Protein AF-A0A931LRV0-F1 (afdb_monomer_lite)

Secondary structure (DSSP, 8-state):
-HHHHHHHHHHHHHHHHHHHHHHHHHHHHHHHHHHHHHHHHHHHHHHTTT-PPP-TTSSEEE--TT---TTEEEEETTEE-TTSEEEETTEEEESS--PPPPPEEEEEESSTTS-EEEESS--TTSPEEETTEEPPB-EEE-SSPP-SS--EEE-S---SEEEETTEEPPBTTTEEEETTEEEESSPPPGGGGTS---GGGS-EEE-SSEEESSSSEEEESSPPPTT--EEE----EEEEEEPBS--SSS--EEE-SS----TT-TT--EEETTEEPPTTSEEEEETTTTEEEESSPPPTT--EEEES--TT--SS--SSHHHHHHT-TT-SS--HHHHHHHHHHHHTSS-TTSTT-HHHHHHHHHHHHHHHHHHHHHHHHHHHHHHHH-HHHHHHHHHHHHHHTTS-HHHHHHHHHHHHHHTT--GGG-SHHHHHHHHHHHHHHHHHHHHHHHH-S-HHHHHHHHHTT--HHHHIIIIIHHHHHHHHHHHHHHHHHHHHHHHHHHHHHTT-SSSHHHHHHHHHHTT-HHHHHHHHHHHHHHHHHHHHHHHHHHHHH-GGGGG-

pLDDT: mean 74.81, std 17.68, range [28.58, 98.38]

Structure (mmCIF, N/CA/C/O backbone):
data_AF-A0A931LRV0-F1
#
_entry.id   AF-A0A931LRV0-F1
#
loop_
_atom_site.group_PDB
_atom_site.id
_atom_site.type_symbol
_atom_site.label_atom_id
_atom_site.label_alt_id
_atom_site.label_comp_id
_atom_site.label_asym_id
_atom_site.label_entity_id
_atom_site.label_seq_id
_atom_site.pdbx_PDB_ins_code
_atom_site.Cartn_x
_atom_site.Cartn_y
_atom_site.Cartn_z
_atom_site.occupancy
_atom_site.B_iso_or_equiv
_atom_site.auth_seq_id
_atom_site.auth_comp_id
_atom_site.auth_asym_id
_atom_site.auth_atom_id
_atom_site.pdbx_PDB_model_num
ATOM 1 N N . MET A 1 1 ? -25.595 -9.361 -10.289 1.00 43.50 1 MET A N 1
ATOM 2 C CA . MET A 1 1 ? -25.657 -8.258 -9.294 1.00 43.50 1 MET A CA 1
ATOM 3 C C . MET A 1 1 ? -25.066 -8.592 -7.914 1.00 43.50 1 MET A C 1
ATOM 5 O O . MET A 1 1 ? -24.279 -7.794 -7.427 1.00 43.50 1 MET A O 1
ATOM 9 N N . LYS A 1 2 ? -25.332 -9.754 -7.280 1.00 39.34 2 LYS A N 1
ATOM 10 C CA . LYS A 1 2 ? -24.733 -10.115 -5.963 1.00 39.34 2 LYS A CA 1
ATOM 11 C C . LYS A 1 2 ? -23.188 -10.173 -5.934 1.00 39.34 2 LYS A C 1
ATOM 13 O O . LYS A 1 2 ? -22.606 -9.813 -4.919 1.00 39.34 2 LYS A O 1
ATOM 18 N N . ARG A 1 3 ? -22.531 -10.582 -7.032 1.00 39.69 3 ARG A N 1
ATOM 19 C CA . ARG A 1 3 ? -21.055 -10.683 -7.135 1.00 39.69 3 ARG A CA 1
ATOM 20 C C . ARG A 1 3 ? -20.354 -9.313 -7.162 1.00 39.69 3 ARG A C 1
ATOM 22 O O . ARG A 1 3 ? -19.322 -9.156 -6.529 1.00 39.69 3 ARG A O 1
ATOM 29 N N . ILE A 1 4 ? -20.980 -8.314 -7.795 1.00 43.44 4 ILE A N 1
ATOM 30 C CA . ILE A 1 4 ? -20.460 -6.938 -7.930 1.00 43.44 4 ILE A CA 1
ATOM 31 C C . ILE A 1 4 ? -20.460 -6.208 -6.576 1.00 43.44 4 ILE A C 1
ATOM 33 O O . ILE A 1 4 ? -19.555 -5.434 -6.285 1.00 43.44 4 ILE A O 1
ATOM 37 N N . ARG A 1 5 ? -21.425 -6.506 -5.693 1.00 51.19 5 ARG A N 1
ATOM 38 C CA . ARG A 1 5 ? -21.518 -5.862 -4.371 1.00 51.19 5 ARG A CA 1
ATOM 39 C C . ARG A 1 5 ? -20.374 -6.240 -3.420 1.00 51.19 5 ARG A C 1
ATOM 41 O O . ARG A 1 5 ? -20.073 -5.467 -2.520 1.00 51.19 5 ARG A O 1
ATOM 48 N N . ASN A 1 6 ? -19.745 -7.401 -3.611 1.00 50.84 6 ASN A N 1
ATOM 49 C CA . ASN A 1 6 ? -18.644 -7.856 -2.756 1.00 50.84 6 ASN A CA 1
ATOM 50 C C . ASN A 1 6 ? -17.264 -7.411 -3.276 1.00 50.84 6 ASN A C 1
ATOM 52 O O . ASN A 1 6 ? -16.340 -7.300 -2.480 1.00 50.84 6 ASN A O 1
ATOM 56 N N . THR A 1 7 ? -17.120 -7.132 -4.577 1.00 51.34 7 THR A N 1
ATOM 57 C CA . THR A 1 7 ? -15.863 -6.652 -5.188 1.00 51.34 7 THR A CA 1
ATOM 58 C C . THR A 1 7 ? -15.773 -5.127 -5.292 1.00 51.34 7 THR A C 1
ATOM 60 O O . THR A 1 7 ? -14.676 -4.594 -5.441 1.00 51.34 7 THR A O 1
ATOM 63 N N . ALA A 1 8 ? -16.900 -4.416 -5.164 1.00 61.91 8 ALA A N 1
ATOM 64 C CA . ALA A 1 8 ? -16.967 -2.953 -5.195 1.00 61.91 8 ALA A CA 1
ATOM 65 C C . ALA A 1 8 ? -15.971 -2.226 -4.262 1.00 61.91 8 ALA A C 1
ATOM 67 O O . ALA A 1 8 ? -15.379 -1.254 -4.719 1.00 61.91 8 ALA A O 1
ATOM 68 N N . PRO A 1 9 ? -15.707 -2.662 -3.012 1.00 66.69 9 PRO A N 1
ATOM 69 C CA . PRO A 1 9 ? -14.813 -1.921 -2.118 1.00 66.69 9 PRO A CA 1
ATOM 70 C C . PRO A 1 9 ? -13.362 -1.927 -2.607 1.00 66.69 9 PRO A C 1
ATOM 72 O O . PRO A 1 9 ? -12.701 -0.895 -2.599 1.00 66.69 9 PRO A O 1
ATOM 75 N N . LEU A 1 10 ? -12.883 -3.081 -3.082 1.00 64.56 10 LEU A N 1
ATOM 76 C CA . LEU A 1 10 ? -11.518 -3.231 -3.581 1.00 64.56 10 LEU A CA 1
ATOM 77 C C . LEU A 1 10 ? -11.324 -2.438 -4.880 1.00 64.56 10 LEU A C 1
ATOM 79 O O . LEU A 1 10 ? -10.319 -1.757 -5.036 1.00 64.56 10 LEU A O 1
ATOM 83 N N . LEU A 1 11 ? -12.325 -2.451 -5.768 1.00 65.62 11 LEU A N 1
ATOM 84 C CA . LEU A 1 11 ? -12.318 -1.638 -6.986 1.00 65.62 11 LEU A CA 1
ATOM 85 C C . LEU A 1 11 ? -12.349 -0.135 -6.692 1.00 65.62 11 LEU A C 1
ATOM 87 O O . LEU A 1 11 ? -11.690 0.615 -7.398 1.00 65.62 11 LEU A O 1
ATOM 91 N N . VAL A 1 12 ? -13.061 0.311 -5.654 1.00 72.25 12 VAL A N 1
ATOM 92 C CA . VAL A 1 12 ? -13.087 1.727 -5.245 1.00 72.25 12 VAL A CA 1
ATOM 93 C C . VAL A 1 12 ? -11.746 2.163 -4.659 1.00 72.25 12 VAL A C 1
ATOM 95 O O . VAL A 1 12 ? -11.278 3.248 -4.985 1.00 72.25 12 VAL A O 1
ATOM 98 N N . VAL A 1 13 ? -11.096 1.325 -3.845 1.00 67.56 13 VAL A N 1
ATOM 99 C CA . VAL A 1 13 ? -9.750 1.613 -3.316 1.00 67.56 13 VAL A CA 1
ATOM 100 C C . VAL A 1 13 ? -8.726 1.674 -4.451 1.00 67.56 13 VAL A C 1
ATOM 102 O O . VAL A 1 13 ? -7.954 2.626 -4.531 1.00 67.56 13 VAL A O 1
ATOM 105 N N . LEU A 1 14 ? -8.763 0.699 -5.363 1.00 66.75 14 LEU A N 1
ATOM 106 C CA . LEU A 1 14 ? -7.917 0.675 -6.556 1.00 66.75 14 LEU A CA 1
ATOM 107 C C . LEU A 1 14 ? -8.153 1.905 -7.437 1.00 66.75 14 LEU A C 1
ATOM 109 O O . LEU A 1 14 ? -7.204 2.595 -7.793 1.00 66.75 14 LEU A O 1
ATOM 113 N N . ALA A 1 15 ? -9.413 2.216 -7.746 1.00 67.12 15 ALA A N 1
ATOM 114 C CA . ALA A 1 15 ? -9.771 3.385 -8.537 1.00 67.12 15 ALA A CA 1
ATOM 115 C C . ALA A 1 15 ? -9.329 4.681 -7.849 1.00 67.12 15 ALA A C 1
ATOM 117 O O . ALA A 1 15 ? -8.765 5.538 -8.510 1.00 67.12 15 ALA A O 1
ATOM 118 N N . GLY A 1 16 ? -9.505 4.815 -6.532 1.00 67.81 16 GLY A N 1
ATOM 119 C CA . GLY A 1 16 ? -9.059 5.991 -5.783 1.00 67.81 16 GLY A CA 1
ATOM 120 C C . GLY A 1 16 ? -7.545 6.197 -5.851 1.00 67.81 16 GLY A C 1
ATOM 121 O O . GLY A 1 16 ? -7.090 7.312 -6.100 1.00 67.81 16 GLY A O 1
ATOM 122 N N . LEU A 1 17 ? -6.769 5.119 -5.699 1.00 67.50 17 LEU A N 1
ATOM 123 C CA . LEU A 1 17 ? -5.311 5.169 -5.801 1.00 67.50 17 LEU A CA 1
ATOM 124 C C . LEU A 1 17 ? -4.858 5.554 -7.215 1.00 67.50 17 LEU A C 1
ATOM 126 O O . LEU A 1 17 ? -4.021 6.440 -7.357 1.00 67.50 17 LEU A O 1
ATOM 130 N N . PHE A 1 18 ? -5.439 4.955 -8.258 1.00 70.19 18 PHE A N 1
ATOM 131 C CA . PHE A 1 18 ? -5.055 5.220 -9.650 1.00 70.19 18 PHE A CA 1
ATOM 132 C C . PHE A 1 18 ? -5.549 6.563 -10.195 1.00 70.19 18 PHE A C 1
ATOM 134 O O . PHE A 1 18 ? -4.795 7.244 -10.887 1.00 70.19 18 PHE A O 1
ATOM 141 N N . VAL A 1 19 ? -6.775 6.975 -9.866 1.00 73.12 19 VAL A N 1
ATOM 142 C CA . VAL A 1 19 ? -7.373 8.231 -10.353 1.00 73.12 19 VAL A CA 1
ATOM 143 C C . VAL A 1 19 ? -6.644 9.451 -9.792 1.00 73.12 19 VAL A C 1
ATOM 145 O O . VAL A 1 19 ? -6.503 10.442 -10.501 1.00 73.12 19 VAL A O 1
ATOM 148 N N . LEU A 1 20 ? -6.149 9.384 -8.553 1.00 68.94 20 LEU A N 1
ATOM 149 C CA . LEU A 1 20 ? -5.367 10.469 -7.951 1.00 68.94 20 LEU A CA 1
ATOM 150 C C . LEU A 1 20 ? -3.865 10.339 -8.235 1.00 68.94 20 LEU A C 1
ATOM 152 O O . LEU A 1 20 ? -3.187 11.346 -8.432 1.00 68.94 20 LEU A O 1
ATOM 156 N N . GLY A 1 21 ? -3.345 9.109 -8.278 1.00 70.62 21 GLY A N 1
ATOM 157 C CA . GLY A 1 21 ? -1.915 8.844 -8.418 1.00 70.62 21 GLY A CA 1
ATOM 158 C C . GLY A 1 21 ? -1.362 9.169 -9.803 1.00 70.62 21 GLY A C 1
ATOM 159 O O . GLY A 1 21 ? -0.329 9.827 -9.897 1.00 70.62 21 GLY A O 1
ATOM 160 N N . TYR A 1 22 ? -2.049 8.773 -10.880 1.00 76.88 22 TYR A N 1
ATOM 161 C CA . TYR A 1 22 ? -1.535 8.954 -12.244 1.00 76.88 22 TYR A CA 1
ATOM 162 C C . TYR A 1 22 ? -1.398 10.413 -12.687 1.00 76.88 22 TYR A C 1
ATOM 164 O O . TYR A 1 22 ? -0.350 10.746 -13.241 1.00 76.88 22 TYR A O 1
ATOM 172 N N . PRO A 1 23 ? -2.377 11.307 -12.442 1.00 77.25 23 PRO A N 1
ATOM 173 C CA . PRO A 1 23 ? -2.224 12.719 -12.782 1.00 77.25 23 PRO A CA 1
ATOM 174 C C . PRO A 1 23 ? -1.036 13.358 -12.062 1.00 77.25 23 PRO A C 1
ATOM 176 O O . PRO A 1 23 ? -0.283 14.120 -12.661 1.00 77.25 23 PRO A O 1
ATOM 179 N N . MET A 1 24 ? -0.829 13.012 -10.789 1.00 71.56 24 MET A N 1
ATOM 180 C CA . MET A 1 24 ? 0.274 13.553 -10.000 1.00 71.56 24 MET A CA 1
ATOM 181 C C . MET A 1 24 ? 1.625 12.967 -10.423 1.00 71.56 24 MET A C 1
ATOM 183 O O . MET A 1 24 ? 2.591 13.709 -10.575 1.00 71.56 24 MET A O 1
ATOM 187 N N . ALA A 1 25 ? 1.678 11.660 -10.692 1.00 71.19 25 ALA A N 1
ATOM 188 C CA . ALA A 1 25 ? 2.843 10.994 -11.262 1.00 71.19 25 ALA A CA 1
ATOM 189 C C . ALA A 1 25 ? 3.229 11.615 -12.611 1.00 71.19 25 ALA A C 1
ATOM 191 O O . ALA A 1 25 ? 4.403 11.891 -12.836 1.00 71.19 25 ALA A O 1
ATOM 192 N N . PHE A 1 26 ? 2.245 11.900 -13.470 1.00 73.12 26 PHE A N 1
ATOM 193 C CA . PHE A 1 26 ? 2.461 12.577 -14.744 1.00 73.12 26 PHE A CA 1
ATOM 194 C C . PHE A 1 26 ? 3.013 13.986 -14.544 1.00 73.12 26 PHE A C 1
ATOM 196 O O . PHE A 1 26 ? 4.041 14.312 -15.121 1.00 73.12 26 PHE A O 1
ATOM 203 N N . LEU A 1 27 ? 2.404 14.804 -13.682 1.00 77.19 27 LEU A N 1
ATOM 204 C CA . LEU A 1 27 ? 2.883 16.163 -13.408 1.00 77.19 27 LEU A CA 1
ATOM 205 C C . LEU A 1 27 ? 4.331 16.192 -12.895 1.00 77.19 27 LEU A C 1
ATOM 207 O O . LEU A 1 27 ? 5.107 17.052 -13.309 1.00 77.19 27 LEU A O 1
ATOM 211 N N . LEU A 1 28 ? 4.703 15.251 -12.023 1.00 74.50 28 LEU A N 1
ATOM 212 C CA . LEU A 1 28 ? 6.048 15.172 -11.448 1.00 74.50 28 LEU A CA 1
ATOM 213 C C . LEU A 1 28 ? 7.075 14.543 -12.403 1.00 74.50 28 LEU A C 1
ATOM 215 O O . LEU A 1 28 ? 8.226 14.968 -12.419 1.00 74.50 28 LEU A O 1
ATOM 219 N N . GLY A 1 29 ? 6.672 13.555 -13.207 1.00 66.81 29 GLY A N 1
ATOM 220 C CA . GLY A 1 29 ? 7.541 12.863 -14.166 1.00 66.81 29 GLY A CA 1
ATOM 221 C C . GLY A 1 29 ? 7.651 13.549 -15.531 1.00 66.81 29 GLY A C 1
ATOM 222 O O . GLY A 1 29 ? 8.586 13.272 -16.282 1.00 66.81 29 GLY A O 1
ATOM 223 N N . TYR A 1 30 ? 6.737 14.466 -15.863 1.00 73.81 30 TYR A N 1
ATOM 224 C CA . TYR A 1 30 ? 6.702 15.163 -17.151 1.00 73.81 30 TYR A CA 1
ATOM 225 C C . TYR A 1 30 ? 7.994 15.928 -17.479 1.00 73.81 30 TYR A C 1
ATOM 227 O O . TYR A 1 30 ? 8.472 15.784 -18.605 1.00 73.81 30 TYR A O 1
ATOM 235 N N . PRO A 1 31 ? 8.619 16.691 -16.556 1.00 70.56 31 PRO A N 1
ATOM 236 C CA . PRO A 1 31 ? 9.877 17.381 -16.851 1.00 70.56 31 PRO A CA 1
ATOM 237 C C . PRO A 1 31 ? 10.999 16.412 -17.239 1.00 70.56 31 PRO A C 1
ATOM 239 O O . PRO A 1 31 ? 11.741 16.666 -18.185 1.00 70.56 31 PRO A O 1
ATOM 242 N N . GLN A 1 32 ? 11.087 15.271 -16.552 1.00 64.00 32 GLN A N 1
ATOM 243 C CA . GLN A 1 32 ? 12.085 14.241 -16.834 1.00 64.00 32 GLN A CA 1
ATOM 244 C C . GLN A 1 32 ? 11.814 13.552 -18.178 1.00 64.00 32 GLN A C 1
ATOM 246 O O . GLN A 1 32 ? 12.724 13.411 -18.993 1.00 64.00 32 GLN A O 1
ATOM 251 N N . ALA A 1 33 ? 10.555 13.199 -18.455 1.00 61.84 33 ALA A N 1
ATOM 252 C CA . ALA A 1 33 ? 10.148 12.625 -19.736 1.00 61.84 33 ALA A CA 1
ATOM 253 C C . ALA A 1 33 ? 10.399 13.588 -20.912 1.00 61.84 33 ALA A C 1
ATOM 255 O O . ALA A 1 33 ? 10.834 13.161 -21.981 1.00 61.84 33 ALA A O 1
ATOM 256 N N . LYS A 1 34 ? 10.167 14.892 -20.710 1.00 65.81 34 LYS A N 1
ATOM 257 C CA . LYS A 1 34 ? 10.421 15.941 -21.703 1.00 65.81 34 LYS A CA 1
ATOM 258 C C . LYS A 1 34 ? 11.915 16.095 -22.001 1.00 65.81 34 LYS A C 1
ATOM 260 O O . LYS A 1 34 ? 12.281 16.126 -23.171 1.00 65.81 34 LYS A O 1
ATOM 265 N N . ASN A 1 35 ? 12.767 16.138 -20.977 1.00 61.12 35 ASN A N 1
ATOM 266 C CA . ASN A 1 35 ? 14.216 16.257 -21.164 1.00 61.12 35 ASN A CA 1
ATOM 267 C C . ASN A 1 35 ? 14.784 15.050 -21.926 1.00 61.12 35 ASN A C 1
ATOM 269 O O . ASN A 1 35 ? 15.481 15.232 -22.921 1.00 61.12 35 ASN A O 1
ATOM 273 N N . ASN A 1 36 ? 14.392 13.828 -21.545 1.00 57.22 36 ASN A N 1
ATOM 274 C CA . ASN A 1 36 ? 14.799 12.607 -22.250 1.00 57.22 36 ASN A CA 1
ATOM 275 C C . ASN A 1 36 ? 14.360 12.619 -23.729 1.00 57.22 36 ASN A C 1
ATOM 277 O O . ASN A 1 36 ? 15.101 12.189 -24.613 1.00 57.22 36 ASN A O 1
ATOM 281 N N . PHE A 1 37 ? 13.162 13.141 -24.010 1.00 53.50 37 PHE A N 1
ATOM 282 C CA . PHE A 1 37 ? 12.640 13.287 -25.370 1.00 53.50 37 PHE A CA 1
ATOM 283 C C . PHE A 1 37 ? 13.416 14.326 -26.201 1.00 53.50 37 PHE A C 1
ATOM 285 O O . PHE A 1 37 ? 13.714 14.091 -27.375 1.00 53.50 37 PHE A O 1
ATOM 292 N N . GLU A 1 38 ? 13.758 15.474 -25.613 1.00 52.53 38 GLU A N 1
ATOM 293 C CA . GLU A 1 38 ? 14.540 16.526 -26.276 1.00 52.53 38 GLU A CA 1
ATOM 294 C C . GLU A 1 38 ? 15.990 16.085 -26.539 1.00 52.53 38 GLU A C 1
ATOM 296 O O . GLU A 1 38 ? 16.524 16.340 -27.623 1.00 52.53 38 GLU A O 1
ATOM 301 N N . ASP A 1 39 ? 16.607 15.359 -25.604 1.00 52.00 39 ASP A N 1
ATOM 302 C CA . ASP A 1 39 ? 17.947 14.780 -25.758 1.00 5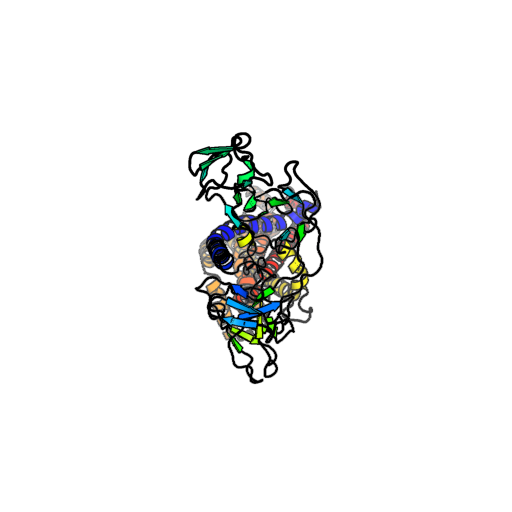2.00 39 ASP A CA 1
ATOM 303 C C . ASP A 1 39 ? 18.006 13.759 -26.895 1.00 52.00 39 ASP A C 1
ATOM 305 O O . ASP A 1 39 ? 18.908 13.827 -27.738 1.00 52.00 39 ASP A O 1
ATOM 309 N N . ARG A 1 40 ? 16.990 12.892 -27.002 1.00 48.78 40 ARG A N 1
ATOM 310 C CA . ARG A 1 40 ? 16.838 11.962 -28.129 1.00 48.78 40 ARG A CA 1
ATOM 311 C C . ARG A 1 40 ? 16.825 12.700 -29.468 1.00 48.78 40 ARG A C 1
ATOM 313 O O . ARG A 1 40 ? 17.569 12.342 -30.378 1.00 48.78 40 ARG A O 1
ATOM 320 N N . ASN A 1 41 ? 16.005 13.745 -29.602 1.00 41.75 41 ASN A N 1
ATOM 321 C CA . ASN A 1 41 ? 15.887 14.488 -30.861 1.00 41.75 41 ASN A CA 1
ATOM 322 C C . ASN A 1 41 ? 17.196 15.205 -31.234 1.00 41.75 41 ASN A C 1
ATOM 324 O O . ASN A 1 41 ? 17.568 15.233 -32.407 1.00 41.75 41 ASN A O 1
ATOM 328 N N . ARG A 1 42 ? 17.936 15.736 -30.251 1.00 46.03 42 ARG A N 1
ATOM 329 C CA . ARG A 1 42 ? 19.258 16.349 -30.479 1.00 46.03 42 ARG A CA 1
ATOM 330 C C . ARG A 1 42 ? 20.334 15.336 -30.874 1.00 46.03 42 ARG A C 1
ATOM 332 O O . ARG A 1 42 ? 21.274 15.699 -31.580 1.00 46.03 42 ARG A O 1
ATOM 339 N N . TRP A 1 43 ? 20.241 14.095 -30.406 1.00 42.34 43 TRP A N 1
ATOM 340 C CA . TRP A 1 43 ? 21.144 13.012 -30.804 1.00 42.34 43 TRP A CA 1
ATOM 341 C C . TRP A 1 43 ? 20.864 12.539 -32.239 1.00 42.34 43 TRP A C 1
ATOM 343 O O . TRP A 1 43 ? 21.785 12.527 -33.055 1.00 42.34 43 TRP A O 1
ATOM 353 N N . ILE A 1 44 ? 19.592 12.292 -32.583 1.00 36.78 44 ILE A N 1
ATOM 354 C CA . ILE A 1 44 ? 19.148 11.892 -33.936 1.00 36.78 44 ILE A CA 1
ATOM 355 C C . ILE A 1 44 ? 19.686 12.858 -35.006 1.00 36.78 44 ILE A C 1
ATOM 357 O O . ILE A 1 44 ? 20.270 12.435 -36.001 1.00 36.78 44 ILE A O 1
ATOM 361 N N . GLN A 1 45 ? 19.569 14.166 -34.765 1.00 35.38 45 GLN A N 1
ATOM 362 C CA . GLN A 1 45 ? 20.019 15.207 -35.698 1.00 35.38 45 GLN A CA 1
ATOM 363 C C . GLN A 1 45 ? 21.547 15.265 -35.890 1.00 35.38 45 GLN A C 1
ATOM 365 O O . GLN A 1 45 ? 22.018 15.716 -36.934 1.00 35.38 45 GLN A O 1
ATOM 370 N N . ARG A 1 46 ? 22.335 14.821 -34.901 1.00 39.06 46 ARG A N 1
ATOM 371 C CA . ARG A 1 46 ? 23.807 14.790 -34.983 1.00 39.06 46 ARG A CA 1
ATOM 372 C C . ARG A 1 46 ? 24.323 13.533 -35.682 1.00 39.06 46 ARG A C 1
ATOM 374 O O . ARG A 1 46 ? 25.280 13.627 -36.442 1.00 39.06 46 ARG A O 1
ATOM 381 N N . VAL A 1 47 ? 23.685 12.386 -35.452 1.00 35.72 47 VAL A N 1
ATOM 382 C CA . VAL A 1 47 ? 24.127 11.086 -35.986 1.00 35.72 47 VAL A CA 1
ATOM 383 C C . VAL A 1 47 ? 23.757 10.911 -37.461 1.00 35.72 47 VAL A C 1
ATOM 385 O O . VAL A 1 47 ? 24.604 10.494 -38.245 1.00 35.72 47 VAL A O 1
ATOM 388 N N . ILE A 1 48 ? 22.549 11.315 -37.877 1.00 34.94 48 ILE A N 1
ATOM 389 C CA . ILE A 1 48 ? 22.100 11.206 -39.282 1.00 34.94 48 ILE A CA 1
ATOM 390 C C . ILE A 1 48 ? 22.983 12.030 -40.237 1.00 34.94 48 ILE A C 1
ATOM 392 O O . ILE A 1 48 ? 23.179 11.647 -41.386 1.00 34.94 48 ILE A O 1
ATOM 396 N N . LYS A 1 49 ? 23.581 13.133 -39.768 1.00 31.12 49 LYS A N 1
ATOM 397 C CA . LYS A 1 49 ? 24.510 13.944 -40.572 1.00 31.12 49 LYS A CA 1
ATOM 398 C C . LYS A 1 49 ? 25.909 13.336 -40.737 1.00 31.12 49 LYS A C 1
ATOM 400 O O . LYS A 1 49 ? 26.644 13.800 -41.600 1.00 31.12 49 LYS A O 1
ATOM 405 N N . ALA A 1 50 ? 26.301 12.351 -39.927 1.00 34.50 50 ALA A N 1
ATOM 406 C CA . ALA A 1 50 ? 27.698 11.918 -39.828 1.00 34.50 50 ALA A CA 1
ATOM 407 C C . ALA A 1 50 ? 28.062 10.695 -40.689 1.00 34.50 50 ALA A C 1
ATOM 409 O O . ALA A 1 50 ? 29.249 10.437 -40.884 1.00 34.50 50 ALA A O 1
ATOM 410 N N . ALA A 1 51 ? 27.089 9.944 -41.214 1.00 36.69 51 ALA A N 1
ATOM 411 C CA . ALA A 1 51 ? 27.371 8.695 -41.916 1.00 36.69 51 ALA A CA 1
ATOM 412 C C . ALA A 1 51 ? 26.734 8.661 -43.321 1.00 36.69 51 ALA A C 1
ATOM 414 O O . ALA A 1 51 ? 25.533 8.416 -43.447 1.00 36.69 51 ALA A O 1
ATOM 415 N N . PRO A 1 52 ? 27.506 8.938 -44.391 1.00 37.59 52 PRO A N 1
ATOM 416 C CA . PRO A 1 52 ? 26.986 8.903 -45.752 1.00 37.59 52 PRO A CA 1
ATOM 417 C C . PRO A 1 52 ? 26.680 7.457 -46.188 1.00 37.59 52 PRO A C 1
ATOM 419 O O . PRO A 1 52 ? 27.432 6.548 -45.831 1.00 37.59 52 PRO A O 1
ATOM 422 N N . PRO A 1 53 ? 25.622 7.216 -46.986 1.00 40.16 53 PRO A N 1
ATOM 423 C CA . PRO A 1 53 ? 25.367 5.905 -47.581 1.00 40.16 53 PRO A CA 1
ATOM 424 C C . PRO A 1 53 ? 26.551 5.502 -48.475 1.00 40.16 53 PRO A C 1
ATOM 426 O O . PRO A 1 53 ? 26.971 6.258 -49.354 1.00 40.16 53 PRO A O 1
ATOM 429 N N . LEU A 1 54 ? 27.143 4.331 -48.219 1.00 43.84 54 LEU A N 1
ATOM 430 C CA . LEU A 1 54 ? 28.372 3.899 -48.887 1.00 43.84 54 LEU A CA 1
ATOM 431 C C . LEU A 1 54 ? 28.113 3.523 -50.354 1.00 43.84 54 LEU A C 1
ATOM 433 O O . LEU A 1 54 ? 27.356 2.602 -50.648 1.00 43.84 54 LEU A O 1
ATOM 437 N N . ASN A 1 55 ? 28.818 4.192 -51.270 1.00 40.44 55 ASN A N 1
ATOM 438 C CA . ASN A 1 55 ? 28.868 3.832 -52.685 1.00 40.44 55 ASN A CA 1
ATOM 439 C C . ASN A 1 55 ? 29.812 2.638 -52.916 1.00 40.44 55 ASN A C 1
ATOM 441 O O . ASN A 1 55 ? 31.036 2.790 -52.883 1.00 40.44 55 ASN A O 1
ATOM 445 N N . LEU A 1 56 ? 29.223 1.457 -53.134 1.00 49.47 56 LEU A N 1
ATOM 446 C CA . LEU A 1 56 ? 29.909 0.167 -53.287 1.00 49.47 56 LEU A CA 1
ATOM 447 C C . LEU A 1 56 ? 30.637 -0.013 -54.638 1.00 49.47 56 LEU A C 1
ATOM 449 O O . LEU A 1 56 ? 31.367 -0.990 -54.796 1.00 49.47 56 LEU A O 1
ATOM 453 N N . ASP A 1 57 ? 30.539 0.948 -55.564 1.00 41.81 57 ASP A N 1
ATOM 454 C CA . ASP A 1 57 ? 31.233 0.891 -56.864 1.00 41.81 57 ASP A CA 1
ATOM 455 C C . ASP A 1 57 ? 32.691 1.374 -56.788 1.00 41.81 57 ASP A C 1
ATOM 457 O O . ASP A 1 57 ? 33.457 1.256 -57.747 1.00 41.81 57 ASP A O 1
ATOM 461 N N . SER A 1 58 ? 33.100 1.938 -55.647 1.00 49.78 58 SER A N 1
ATOM 462 C CA . SER A 1 58 ? 34.429 2.516 -55.472 1.00 49.78 58 SER A CA 1
ATOM 463 C C . SER A 1 58 ? 35.223 1.806 -54.384 1.00 49.78 58 SER A C 1
ATOM 465 O O . SER A 1 58 ? 34.728 1.497 -53.303 1.00 49.78 58 SER A O 1
ATOM 467 N N . THR A 1 59 ? 36.521 1.629 -54.618 1.00 55.50 59 THR A N 1
ATOM 468 C CA . THR A 1 59 ? 37.471 1.212 -53.582 1.00 55.50 59 THR A CA 1
ATOM 469 C C . THR A 1 59 ? 37.784 2.358 -52.607 1.00 55.50 59 THR A C 1
ATOM 471 O O . THR A 1 59 ? 38.831 2.341 -51.968 1.00 55.50 59 THR A O 1
ATOM 474 N N . THR A 1 60 ? 36.980 3.428 -52.539 1.00 54.59 60 THR A N 1
ATOM 475 C CA . THR A 1 60 ? 37.275 4.614 -51.718 1.00 54.59 60 THR A CA 1
ATOM 476 C C . THR A 1 60 ? 36.008 5.252 -51.157 1.00 54.59 60 THR A C 1
ATOM 478 O O . THR A 1 60 ? 35.298 5.981 -51.840 1.00 54.59 60 THR A O 1
ATOM 481 N N . LEU A 1 61 ? 35.787 5.050 -49.866 1.00 55.44 61 LEU A N 1
ATOM 482 C CA . LEU A 1 61 ? 34.721 5.654 -49.079 1.00 55.44 61 LEU A CA 1
ATOM 483 C C . LEU A 1 61 ? 35.151 7.062 -48.657 1.00 55.44 61 LEU A C 1
ATOM 485 O O . LEU A 1 61 ? 36.279 7.239 -48.204 1.00 55.44 61 LEU A O 1
ATOM 489 N N . ARG A 1 62 ? 34.296 8.075 -48.814 1.00 51.44 62 ARG A N 1
ATOM 490 C CA . ARG A 1 62 ? 34.588 9.461 -48.406 1.00 51.44 62 ARG A CA 1
ATOM 491 C C . ARG A 1 62 ? 33.699 9.856 -47.231 1.00 51.44 62 ARG A C 1
ATOM 493 O O . ARG A 1 62 ? 32.504 9.589 -47.263 1.00 51.44 62 ARG A O 1
ATOM 500 N N . PHE A 1 63 ? 34.287 10.512 -46.243 1.00 47.62 63 PHE A N 1
ATOM 501 C CA . PHE A 1 63 ? 33.633 11.038 -45.049 1.00 47.62 63 PHE A CA 1
ATOM 502 C C . PHE A 1 63 ? 33.786 12.560 -45.026 1.00 47.62 63 PHE A C 1
ATOM 504 O O . PHE A 1 63 ? 34.716 13.101 -45.633 1.00 47.62 63 PHE A O 1
ATOM 511 N N . ASP A 1 64 ? 32.874 13.257 -44.349 1.00 46.00 64 ASP A N 1
ATOM 512 C CA . ASP A 1 64 ? 33.006 14.702 -44.167 1.00 46.00 64 ASP A CA 1
ATOM 513 C C . ASP A 1 64 ? 34.294 15.013 -43.379 1.00 46.00 64 ASP A C 1
ATOM 515 O O . ASP A 1 64 ? 34.700 14.249 -42.499 1.00 46.00 64 ASP A O 1
ATOM 519 N N . ALA A 1 65 ? 34.971 16.111 -43.720 1.00 39.78 65 ALA A N 1
ATOM 520 C CA . ALA A 1 65 ? 36.390 16.352 -43.418 1.00 39.78 65 ALA A CA 1
ATOM 521 C C . ALA A 1 65 ? 36.735 16.476 -41.914 1.00 39.78 65 ALA A C 1
ATOM 523 O O . ALA A 1 65 ? 37.904 16.631 -41.564 1.00 39.78 65 ALA A O 1
ATOM 524 N N . ALA A 1 66 ? 35.734 16.411 -41.033 1.00 40.03 66 ALA A N 1
ATOM 525 C CA . ALA A 1 66 ? 35.844 16.590 -39.587 1.00 40.03 66 ALA A CA 1
ATOM 526 C C . ALA A 1 66 ? 35.786 15.284 -38.762 1.00 40.03 66 ALA A C 1
ATOM 528 O O . ALA A 1 66 ? 35.932 15.345 -37.542 1.00 40.03 66 ALA A O 1
ATOM 529 N N . ALA A 1 67 ? 35.553 14.117 -39.376 1.00 45.06 67 ALA A N 1
ATOM 530 C CA . ALA A 1 67 ? 35.418 12.857 -38.637 1.00 45.06 67 ALA A CA 1
ATOM 531 C C . ALA A 1 67 ? 36.786 12.230 -38.291 1.00 45.06 67 ALA A C 1
ATOM 533 O O . ALA A 1 67 ? 37.563 11.884 -39.183 1.00 45.06 67 ALA A O 1
ATOM 534 N N . ASP A 1 68 ? 37.068 12.034 -36.997 1.00 51.50 68 ASP A N 1
ATOM 535 C CA . ASP A 1 68 ? 38.199 11.219 -36.538 1.00 51.50 68 ASP A CA 1
ATOM 536 C C . ASP A 1 68 ? 37.872 9.726 -36.716 1.00 51.50 68 ASP A C 1
ATOM 538 O O . ASP A 1 68 ? 37.106 9.128 -35.959 1.00 51.50 68 ASP A O 1
ATOM 542 N N . LEU A 1 69 ? 38.455 9.123 -37.753 1.00 54.19 69 LEU A N 1
ATOM 543 C CA . LEU A 1 69 ? 38.262 7.716 -38.112 1.00 54.19 69 LEU A CA 1
ATOM 544 C C . LEU A 1 69 ? 39.288 6.784 -37.440 1.00 54.19 69 LEU A C 1
ATOM 546 O O . LEU A 1 69 ? 39.282 5.582 -37.688 1.00 54.19 69 LEU A O 1
ATOM 550 N N . SER A 1 70 ? 40.189 7.297 -36.597 1.00 58.59 70 SER A N 1
ATOM 551 C CA . SER A 1 70 ? 41.296 6.502 -36.042 1.00 58.59 70 SER A CA 1
ATOM 552 C C . SER A 1 70 ? 40.855 5.419 -35.045 1.00 58.59 70 SER A C 1
ATOM 554 O O . SER A 1 70 ? 41.556 4.422 -34.871 1.00 58.59 70 SER A O 1
ATOM 556 N N . ASN A 1 71 ? 39.679 5.582 -34.427 1.00 57.34 71 ASN A N 1
ATOM 557 C CA . ASN A 1 71 ? 39.167 4.715 -33.358 1.00 57.34 71 ASN A CA 1
ATOM 558 C C . ASN A 1 71 ? 37.951 3.862 -33.758 1.00 57.34 71 ASN A C 1
ATOM 560 O O . ASN A 1 71 ? 37.254 3.332 -32.890 1.00 57.34 71 ASN A O 1
ATOM 564 N N . GLY A 1 72 ? 37.678 3.713 -35.054 1.00 61.94 72 GLY A N 1
ATOM 565 C CA . GLY A 1 72 ? 36.613 2.836 -35.540 1.00 61.94 72 GLY A CA 1
ATOM 566 C C . GLY A 1 72 ? 37.106 1.762 -36.503 1.00 61.94 72 GLY A C 1
ATOM 567 O O . GLY A 1 72 ? 38.285 1.700 -36.858 1.00 61.94 72 GLY A O 1
ATOM 568 N N . LEU A 1 73 ? 36.19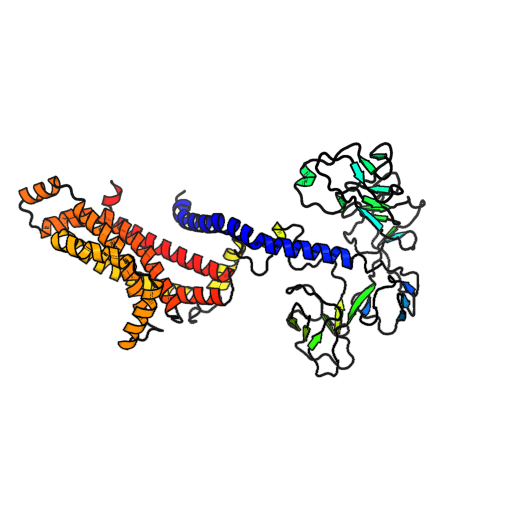9 0.869 -36.888 1.00 62.94 73 LEU A N 1
ATOM 569 C CA . LEU A 1 73 ? 36.480 -0.227 -37.807 1.00 62.94 73 LEU A CA 1
ATOM 570 C C . LEU A 1 73 ? 35.333 -0.460 -38.791 1.00 62.94 73 LEU A C 1
ATOM 572 O O . LEU A 1 73 ? 34.173 -0.225 -38.468 1.00 62.94 73 LEU A O 1
ATOM 576 N N . LEU A 1 74 ? 35.654 -0.925 -39.998 1.00 62.53 74 LEU A N 1
ATOM 577 C CA . LEU A 1 74 ? 34.650 -1.253 -41.009 1.00 62.53 74 LEU A CA 1
ATOM 578 C C . LEU A 1 74 ? 34.089 -2.655 -40.737 1.00 62.53 74 LEU A C 1
ATOM 580 O O . LEU A 1 74 ? 34.850 -3.621 -40.632 1.00 62.53 74 LEU A O 1
ATOM 584 N N . VAL A 1 75 ? 32.768 -2.772 -40.652 1.00 58.50 75 VAL A N 1
ATOM 585 C CA . VAL A 1 75 ? 32.045 -4.027 -40.428 1.00 58.50 75 VAL A CA 1
ATOM 586 C C . VAL A 1 75 ? 31.146 -4.302 -41.620 1.00 58.50 75 VAL A C 1
ATOM 588 O O . VAL A 1 75 ? 30.473 -3.408 -42.124 1.00 58.50 75 VAL A O 1
ATOM 591 N N . ARG A 1 76 ? 31.127 -5.554 -42.067 1.00 58.28 76 ARG A N 1
ATOM 592 C CA . ARG A 1 76 ? 30.170 -6.055 -43.052 1.00 58.28 76 ARG A CA 1
ATOM 593 C C . ARG A 1 76 ? 29.430 -7.231 -42.437 1.00 58.28 76 ARG A C 1
ATOM 595 O O . ARG A 1 76 ? 30.078 -8.185 -42.011 1.00 58.28 76 ARG A O 1
ATOM 602 N N . ASP A 1 77 ? 28.105 -7.149 -42.366 1.00 54.44 77 ASP A N 1
ATOM 603 C CA . ASP A 1 77 ? 27.239 -8.241 -41.894 1.00 54.44 77 ASP A CA 1
ATOM 604 C C . ASP A 1 77 ? 27.682 -8.822 -40.526 1.00 54.44 77 ASP A C 1
ATOM 606 O O . ASP A 1 77 ? 27.706 -10.032 -40.307 1.00 54.44 77 ASP A O 1
ATOM 610 N N . GLY A 1 78 ? 28.113 -7.951 -39.602 1.00 52.28 78 GLY A N 1
ATOM 611 C CA . GLY A 1 78 ? 28.596 -8.337 -38.266 1.00 52.28 78 GLY A CA 1
ATOM 612 C C . GLY A 1 78 ? 30.044 -8.845 -38.206 1.00 52.28 78 GLY A C 1
ATOM 613 O O . GLY A 1 78 ? 30.508 -9.247 -37.140 1.00 52.28 78 GLY A O 1
ATOM 614 N N . THR A 1 79 ? 30.782 -8.805 -39.319 1.00 58.19 79 THR A N 1
ATOM 615 C CA . THR A 1 79 ? 32.196 -9.203 -39.385 1.00 58.19 79 THR A CA 1
ATOM 616 C C . THR A 1 79 ? 33.128 -8.008 -39.636 1.00 58.19 79 THR A C 1
ATOM 618 O O . THR A 1 79 ? 32.968 -7.297 -40.633 1.00 58.19 79 THR A O 1
ATOM 621 N N . PRO A 1 80 ? 34.122 -7.763 -38.759 1.00 65.25 80 PRO A N 1
ATOM 622 C CA . PRO A 1 80 ? 35.201 -6.813 -39.004 1.00 65.25 80 PRO A CA 1
ATOM 623 C C . PRO A 1 80 ? 35.980 -7.139 -40.280 1.00 65.25 80 PRO A C 1
ATOM 625 O O . PRO A 1 80 ? 36.489 -8.248 -40.453 1.00 65.25 80 PRO A O 1
ATOM 628 N N . LEU A 1 81 ? 36.143 -6.152 -41.156 1.00 64.69 81 LEU A N 1
ATOM 629 C CA . LEU A 1 81 ? 36.941 -6.269 -42.375 1.00 64.69 81 LEU A CA 1
ATOM 630 C C . LEU A 1 81 ? 38.427 -6.019 -42.068 1.00 64.69 81 LEU A C 1
ATOM 632 O O . LEU A 1 81 ? 39.012 -5.049 -42.540 1.00 64.69 81 LEU A O 1
ATOM 636 N N . ALA A 1 82 ? 39.037 -6.882 -41.252 1.00 57.97 82 ALA A N 1
ATOM 637 C CA . ALA A 1 82 ? 40.443 -6.754 -40.864 1.00 57.97 82 ALA A CA 1
ATOM 638 C C . ALA A 1 82 ? 41.369 -6.731 -42.101 1.00 57.97 82 ALA A C 1
ATOM 640 O O . ALA A 1 82 ? 41.296 -7.613 -42.958 1.00 57.97 82 ALA A O 1
ATOM 641 N N . ASP A 1 83 ? 42.204 -5.692 -42.195 1.00 57.62 83 ASP A N 1
ATOM 642 C CA . ASP A 1 83 ? 43.269 -5.486 -43.194 1.00 57.62 83 ASP A CA 1
ATOM 643 C C . ASP A 1 83 ? 42.833 -5.358 -44.663 1.00 57.62 83 ASP A C 1
ATOM 645 O O . ASP A 1 83 ? 43.661 -5.364 -45.575 1.00 57.62 83 ASP A O 1
ATOM 649 N N . ARG A 1 84 ? 41.531 -5.185 -44.914 1.00 61.94 84 ARG A N 1
ATOM 650 C CA . ARG A 1 84 ? 40.984 -4.968 -46.266 1.00 61.94 84 ARG A CA 1
ATOM 651 C C . ARG A 1 84 ? 40.754 -3.498 -46.603 1.00 61.94 84 ARG A C 1
ATOM 653 O O . ARG A 1 84 ? 40.123 -3.205 -47.620 1.00 61.94 84 ARG A O 1
ATOM 660 N N . TYR A 1 85 ? 41.221 -2.581 -45.755 1.00 64.50 85 TYR A N 1
ATOM 661 C CA . TYR A 1 85 ? 41.110 -1.146 -45.982 1.00 64.50 85 TYR A CA 1
ATOM 662 C C . TYR A 1 85 ? 42.219 -0.331 -45.303 1.00 64.50 85 TYR A C 1
ATOM 664 O O . TYR A 1 85 ? 42.789 -0.750 -44.301 1.00 64.50 85 TYR A O 1
ATOM 672 N N . GLN A 1 86 ? 42.510 0.852 -45.845 1.00 66.19 86 GLN A N 1
ATOM 673 C CA . GLN A 1 86 ? 43.413 1.856 -45.276 1.00 66.19 86 GLN A CA 1
ATOM 674 C C . GLN A 1 86 ? 42.631 3.124 -44.929 1.00 66.19 86 GLN A C 1
ATOM 676 O O . GLN A 1 86 ? 41.808 3.579 -45.723 1.00 66.19 86 GLN A O 1
ATOM 681 N N . ILE A 1 87 ? 42.881 3.687 -43.746 1.00 62.84 87 ILE A N 1
ATOM 682 C CA . ILE A 1 87 ? 42.247 4.927 -43.285 1.00 62.84 87 ILE A CA 1
ATOM 683 C C . ILE A 1 87 ? 43.138 6.108 -43.681 1.00 62.84 87 ILE A C 1
ATOM 685 O O . ILE A 1 87 ? 44.309 6.164 -43.311 1.00 62.84 87 ILE A O 1
ATOM 689 N N . GLU A 1 88 ? 42.565 7.057 -44.411 1.00 65.81 88 GLU A N 1
ATOM 690 C CA . GLU A 1 88 ? 43.153 8.348 -44.765 1.00 65.81 88 GLU A CA 1
ATOM 691 C C . GLU A 1 88 ? 42.284 9.476 -44.158 1.00 65.81 88 GLU A C 1
ATOM 693 O O . GLU A 1 88 ? 41.100 9.266 -43.882 1.00 65.81 88 GLU A O 1
ATOM 698 N N . PRO A 1 89 ? 42.808 10.696 -43.942 1.00 58.75 89 PRO A N 1
ATOM 699 C CA . PRO A 1 89 ? 41.993 11.813 -43.461 1.00 58.75 89 PRO A CA 1
ATOM 700 C C . PRO A 1 89 ? 40.765 12.055 -44.358 1.00 58.75 89 PRO A C 1
ATOM 702 O O . PRO A 1 89 ? 40.894 12.372 -45.543 1.00 58.75 89 PRO A O 1
ATOM 705 N N . GLY A 1 90 ? 39.568 11.863 -43.795 1.00 52.81 90 GLY A N 1
ATOM 706 C CA . GLY A 1 90 ? 38.289 11.995 -44.499 1.00 52.81 90 GLY A CA 1
ATOM 707 C C . GLY A 1 90 ? 37.988 10.904 -45.539 1.00 52.81 90 GLY A C 1
ATOM 708 O O . GLY A 1 90 ? 37.039 11.069 -46.306 1.00 52.81 90 GLY A O 1
ATOM 709 N N . LYS A 1 91 ? 38.767 9.810 -45.634 1.00 60.34 91 LYS A N 1
ATOM 710 C CA . LYS A 1 91 ? 38.534 8.722 -46.609 1.00 60.34 91 LYS A CA 1
ATOM 711 C C . LYS A 1 91 ? 38.961 7.341 -46.096 1.00 60.34 91 LYS A C 1
ATOM 713 O O . LYS A 1 91 ? 39.893 7.215 -45.318 1.00 60.34 91 LYS A O 1
ATOM 718 N N . ILE A 1 92 ? 38.332 6.279 -46.592 1.00 61.09 92 ILE A N 1
ATOM 719 C CA . ILE A 1 92 ? 38.760 4.889 -46.374 1.00 61.09 92 ILE A CA 1
ATOM 720 C C . ILE A 1 92 ? 38.952 4.209 -47.725 1.00 61.09 92 ILE A C 1
ATOM 722 O O . ILE A 1 92 ? 38.029 4.166 -48.534 1.00 61.09 92 ILE A O 1
ATOM 726 N N . LYS A 1 93 ? 40.134 3.649 -47.974 1.00 65.25 93 LYS A N 1
ATOM 727 C CA . LYS A 1 93 ? 40.475 2.969 -49.225 1.00 65.25 93 LYS A CA 1
ATOM 728 C C . LYS A 1 93 ? 40.411 1.454 -49.058 1.00 65.25 93 LYS A C 1
ATOM 730 O O . LYS A 1 93 ? 41.197 0.899 -48.305 1.00 65.25 93 LYS A O 1
ATOM 735 N N . LEU A 1 94 ? 39.500 0.786 -49.758 1.00 61.56 94 LEU A N 1
ATOM 736 C CA . LEU A 1 94 ? 39.326 -0.670 -49.743 1.00 61.56 94 LEU A CA 1
ATOM 737 C C . LEU A 1 94 ? 40.356 -1.359 -50.655 1.00 61.56 94 LEU A C 1
ATOM 739 O O . LEU A 1 94 ? 40.682 -0.851 -51.727 1.00 61.56 94 LEU A O 1
ATOM 743 N N . SER A 1 95 ? 40.833 -2.541 -50.268 1.00 67.88 95 SER A N 1
ATOM 744 C CA . SER A 1 95 ? 41.761 -3.355 -51.068 1.00 67.88 95 SER A CA 1
ATOM 745 C C . SER A 1 95 ? 41.090 -3.994 -52.291 1.00 67.88 95 SER A C 1
ATOM 747 O O . SER A 1 95 ? 41.761 -4.257 -53.286 1.00 67.88 95 SER A O 1
ATOM 749 N N . GLN A 1 96 ? 39.780 -4.255 -52.220 1.00 60.06 96 GLN A N 1
ATOM 750 C CA . GLN A 1 96 ? 38.948 -4.785 -53.307 1.00 60.06 96 GLN A CA 1
ATOM 751 C C . GLN A 1 96 ? 37.519 -4.219 -53.207 1.00 60.06 96 GLN A C 1
ATOM 753 O O . GLN A 1 96 ? 37.088 -3.890 -52.097 1.00 60.06 96 GLN A O 1
ATOM 758 N N . PRO A 1 97 ? 36.773 -4.117 -54.326 1.00 54.00 97 PRO A N 1
ATOM 759 C CA . PRO A 1 97 ? 35.353 -3.777 -54.299 1.00 54.00 97 PRO A CA 1
ATOM 760 C C . PRO A 1 97 ? 34.558 -4.808 -53.496 1.00 54.00 97 PRO A C 1
ATOM 762 O O . PRO A 1 97 ? 34.878 -5.999 -53.487 1.00 54.00 97 PRO A O 1
ATOM 765 N N . ILE A 1 98 ? 33.507 -4.354 -52.826 1.00 54.72 98 ILE A N 1
ATOM 766 C CA . ILE A 1 98 ? 32.625 -5.211 -52.037 1.00 54.72 98 ILE A CA 1
ATOM 767 C C . ILE A 1 98 ? 31.540 -5.738 -52.994 1.00 54.72 98 ILE A C 1
ATOM 769 O O . ILE A 1 98 ? 30.776 -4.930 -53.515 1.00 54.72 98 ILE A O 1
ATOM 773 N N . PRO A 1 99 ? 31.465 -7.057 -53.276 1.00 48.62 99 PRO A N 1
ATOM 774 C CA . PRO A 1 99 ? 30.510 -7.587 -54.248 1.00 48.62 99 PRO A CA 1
ATOM 775 C C . PRO A 1 99 ? 29.064 -7.366 -53.790 1.00 48.62 99 PRO A C 1
ATOM 777 O O . PRO A 1 99 ? 28.723 -7.713 -52.652 1.00 48.62 99 PRO A O 1
ATOM 780 N N . LEU A 1 100 ? 28.249 -6.819 -54.699 1.00 48.72 100 LEU A N 1
ATOM 781 C CA . LEU A 1 100 ? 26.793 -6.703 -54.602 1.00 48.72 100 LEU A CA 1
ATOM 782 C C . LEU A 1 100 ? 26.159 -8.102 -54.583 1.00 48.72 100 LEU A C 1
ATOM 784 O O . LEU A 1 100 ? 26.448 -8.925 -55.451 1.00 48.72 100 LEU A O 1
ATOM 788 N N . ILE A 1 101 ? 25.307 -8.370 -53.594 1.00 46.38 101 ILE A N 1
ATOM 789 C CA . ILE A 1 101 ? 24.477 -9.582 -53.537 1.00 46.38 101 ILE A CA 1
ATOM 790 C C . ILE A 1 101 ? 23.098 -9.251 -54.150 1.00 46.38 101 ILE A C 1
ATOM 792 O O . ILE A 1 101 ? 22.628 -8.118 -54.048 1.00 46.38 101 ILE A O 1
ATOM 796 N N . VAL A 1 102 ? 22.521 -10.226 -54.858 1.00 48.47 102 VAL A N 1
ATOM 797 C CA . VAL A 1 102 ? 21.352 -10.173 -55.769 1.00 48.47 102 VAL A CA 1
ATOM 798 C C . VAL A 1 102 ? 20.025 -9.791 -55.037 1.00 48.47 102 VAL A C 1
ATOM 800 O O . VAL A 1 102 ? 19.924 -10.048 -53.843 1.00 48.47 102 VAL A O 1
ATOM 803 N N . PRO A 1 103 ? 19.022 -9.168 -55.711 1.00 51.88 103 PRO A N 1
ATOM 804 C CA . PRO A 1 103 ? 17.991 -8.264 -55.145 1.00 51.88 103 PRO A CA 1
ATOM 805 C C . PRO A 1 103 ? 16.893 -8.843 -54.237 1.00 51.88 103 PRO A C 1
ATOM 807 O O . PRO A 1 103 ? 16.357 -9.916 -54.509 1.00 51.88 103 PRO A O 1
ATOM 810 N N . VAL A 1 104 ? 16.368 -7.987 -53.343 1.00 51.69 104 VAL A N 1
ATOM 811 C CA . VAL A 1 104 ? 14.917 -7.929 -53.059 1.00 51.69 104 VAL A CA 1
ATOM 812 C C . VAL A 1 104 ? 14.314 -6.867 -53.986 1.00 51.69 104 VAL A C 1
ATOM 814 O O . VAL A 1 104 ? 14.740 -5.712 -53.985 1.00 51.69 104 VAL A O 1
ATOM 817 N N . GLY A 1 105 ? 13.389 -7.270 -54.857 1.00 56.69 105 GLY A N 1
ATOM 818 C CA . GLY A 1 105 ? 12.845 -6.403 -55.905 1.00 56.69 105 GLY A CA 1
ATOM 819 C C . GLY A 1 105 ? 11.920 -5.302 -55.377 1.00 56.69 105 GLY A C 1
ATOM 820 O O . GLY A 1 105 ? 11.234 -5.466 -54.369 1.00 56.69 105 GLY A O 1
ATOM 821 N N . VAL A 1 106 ? 11.872 -4.184 -56.102 1.00 61.56 106 VAL A N 1
ATOM 822 C CA . VAL A 1 106 ? 10.828 -3.162 -55.959 1.00 61.56 106 VAL A CA 1
ATOM 823 C C . VAL A 1 106 ? 9.597 -3.626 -56.751 1.00 61.56 106 VAL A C 1
ATOM 825 O O . VAL A 1 106 ? 9.685 -3.908 -57.946 1.00 61.56 106 VAL A O 1
ATOM 828 N N . GLU A 1 107 ? 8.447 -3.751 -56.090 1.00 58.50 107 GLU A N 1
ATOM 829 C CA . GLU A 1 107 ? 7.203 -4.239 -56.689 1.00 58.50 107 GLU A CA 1
ATOM 830 C C . GLU A 1 107 ? 6.420 -3.094 -57.340 1.00 58.50 107 GLU A C 1
ATOM 832 O O . GLU A 1 107 ? 5.561 -2.467 -56.728 1.00 58.50 107 GLU A O 1
ATOM 837 N N . GLY A 1 108 ? 6.665 -2.877 -58.631 1.00 61.28 108 GLY A N 1
ATOM 838 C CA . GLY A 1 108 ? 5.721 -2.195 -59.514 1.00 61.28 108 GLY A CA 1
ATOM 839 C C . GLY A 1 108 ? 5.619 -0.669 -59.382 1.00 61.28 108 GLY A C 1
ATOM 840 O O . GLY A 1 108 ? 6.031 -0.033 -58.411 1.00 61.28 108 GLY A O 1
ATOM 841 N N . LEU A 1 109 ? 5.053 -0.089 -60.441 1.00 66.25 109 LEU A N 1
ATOM 842 C CA . LEU A 1 109 ? 4.768 1.335 -60.588 1.00 66.25 109 LEU A CA 1
ATOM 843 C C . LEU A 1 109 ? 3.480 1.684 -59.839 1.00 66.25 109 LEU A C 1
ATOM 845 O O . LEU A 1 109 ? 2.431 1.093 -60.096 1.00 66.25 109 LEU A O 1
ATOM 849 N N . VAL A 1 110 ? 3.554 2.661 -58.939 1.00 62.94 110 VAL A N 1
ATOM 850 C CA . VAL A 1 110 ? 2.396 3.147 -58.169 1.00 62.94 110 VAL A CA 1
ATOM 851 C C . VAL A 1 110 ? 1.714 4.313 -58.886 1.00 62.94 110 VAL A C 1
ATOM 853 O O . VAL A 1 110 ? 0.538 4.592 -58.651 1.00 62.94 110 VAL A O 1
ATOM 856 N N . ASP A 1 111 ? 2.425 4.984 -59.796 1.00 69.81 111 ASP A N 1
ATOM 857 C CA . ASP A 1 111 ? 1.908 6.112 -60.556 1.00 69.81 111 ASP A CA 1
ATOM 858 C C . ASP A 1 111 ? 2.172 6.020 -62.067 1.00 69.81 111 ASP A C 1
ATOM 860 O O . ASP A 1 111 ? 3.105 5.380 -62.544 1.00 69.81 111 ASP A O 1
ATOM 864 N N . GLY A 1 112 ? 1.323 6.694 -62.849 1.00 59.50 112 GLY A N 1
ATOM 865 C CA . GLY A 1 112 ? 1.397 6.701 -64.316 1.00 59.50 112 GLY A CA 1
ATOM 866 C C . GLY A 1 112 ? 2.496 7.594 -64.908 1.00 59.50 112 GLY A C 1
ATOM 867 O O . GLY A 1 112 ? 2.525 7.775 -66.122 1.00 59.50 112 GLY A O 1
ATOM 868 N N . GLN A 1 113 ? 3.353 8.193 -64.074 1.00 71.69 113 GLN A N 1
ATOM 869 C CA . GLN A 1 113 ? 4.488 9.026 -64.500 1.00 71.69 113 GLN A CA 1
ATOM 870 C C . GLN A 1 113 ? 5.853 8.405 -64.168 1.00 71.69 113 GLN A C 1
ATOM 872 O O . GLN A 1 113 ? 6.880 9.049 -64.376 1.00 71.69 113 GLN A O 1
ATOM 877 N N . ASN A 1 114 ? 5.870 7.156 -63.694 1.00 75.06 114 ASN A N 1
ATOM 878 C CA . ASN A 1 114 ? 7.065 6.394 -63.337 1.00 75.06 114 ASN A CA 1
ATOM 879 C C . ASN A 1 114 ? 7.955 7.051 -62.277 1.00 75.06 114 ASN A C 1
ATOM 881 O O . ASN A 1 114 ? 9.176 6.967 -62.356 1.00 75.06 114 ASN A O 1
ATOM 885 N N . ARG A 1 115 ? 7.371 7.711 -61.278 1.00 84.25 115 ARG A N 1
ATOM 886 C CA . ARG A 1 115 ? 8.133 8.339 -60.186 1.00 84.25 115 ARG A CA 1
ATOM 887 C C . ARG A 1 115 ? 7.934 7.636 -58.857 1.00 84.25 115 ARG A C 1
ATOM 889 O O . ARG A 1 115 ? 8.840 7.695 -58.031 1.00 84.25 115 ARG A O 1
ATOM 896 N N . LEU A 1 116 ? 6.788 6.989 -58.650 1.00 84.31 116 LEU A N 1
ATOM 897 C CA . LEU A 1 116 ? 6.475 6.271 -57.421 1.00 84.31 116 LEU A CA 1
ATOM 898 C C . LEU A 1 116 ? 6.573 4.763 -57.618 1.00 84.31 116 LEU A C 1
ATOM 900 O O . LEU A 1 116 ? 5.968 4.202 -58.535 1.00 84.31 116 LEU A O 1
ATOM 904 N N . PHE A 1 117 ? 7.274 4.108 -56.699 1.00 82.38 117 PHE A N 1
ATOM 905 C CA . PHE A 1 117 ? 7.438 2.660 -56.698 1.00 82.38 117 PHE A CA 1
ATOM 906 C C . PHE A 1 117 ? 7.165 2.080 -55.315 1.00 82.38 117 PHE A C 1
ATOM 908 O O . PHE A 1 117 ? 7.554 2.672 -54.305 1.00 82.38 117 PHE A O 1
ATOM 915 N N . HIS A 1 118 ? 6.503 0.923 -55.275 1.00 79.38 118 HIS A N 1
ATOM 916 C CA . HIS A 1 118 ? 6.192 0.229 -54.031 1.00 79.38 118 HIS A CA 1
ATOM 917 C C . HIS A 1 118 ? 7.277 -0.799 -53.708 1.00 79.38 118 HIS A C 1
ATOM 919 O O . HIS A 1 118 ? 7.773 -1.514 -54.573 1.00 79.38 118 HIS A O 1
ATOM 925 N N . VAL A 1 119 ? 7.643 -0.893 -52.438 1.00 73.56 119 VAL A N 1
ATOM 926 C CA . VAL A 1 119 ? 8.660 -1.804 -51.926 1.00 73.56 119 VAL A CA 1
ATOM 927 C C . VAL A 1 119 ? 7.981 -2.897 -51.101 1.00 73.56 119 VAL A C 1
ATOM 929 O O . VAL A 1 119 ? 7.237 -2.617 -50.160 1.00 73.56 119 VAL A O 1
ATOM 932 N N . ALA A 1 120 ? 8.233 -4.159 -51.465 1.00 59.38 120 ALA A N 1
ATOM 933 C CA . ALA A 1 120 ? 7.566 -5.328 -50.887 1.00 59.38 120 ALA A CA 1
ATOM 934 C C . ALA A 1 120 ? 7.880 -5.529 -49.391 1.00 59.38 120 ALA A C 1
ATOM 936 O O . ALA A 1 120 ? 6.992 -5.862 -48.599 1.00 59.38 120 ALA A O 1
ATOM 937 N N . THR A 1 121 ? 9.131 -5.288 -48.989 1.00 56.28 121 THR A N 1
ATOM 938 C CA . THR A 1 121 ? 9.610 -5.384 -47.604 1.00 56.28 121 THR A CA 1
ATOM 939 C C . THR A 1 121 ? 9.891 -4.003 -47.016 1.00 56.28 121 THR A C 1
ATOM 941 O O . THR A 1 121 ? 10.512 -3.149 -47.640 1.00 56.28 121 THR A O 1
ATOM 944 N N . ALA A 1 122 ? 9.430 -3.770 -45.785 1.00 48.53 122 ALA A N 1
ATOM 945 C CA . ALA A 1 122 ? 9.616 -2.506 -45.072 1.00 48.53 122 ALA A CA 1
ATOM 946 C C . ALA A 1 122 ? 11.051 -2.383 -44.523 1.00 48.53 122 ALA A C 1
ATOM 948 O O . ALA A 1 122 ? 11.271 -2.418 -43.317 1.00 48.53 122 ALA A O 1
ATOM 949 N N . GLU A 1 123 ? 12.033 -2.274 -45.416 1.00 54.72 123 GLU A N 1
ATOM 950 C CA . GLU A 1 123 ? 13.458 -2.196 -45.083 1.00 54.72 123 GLU A CA 1
ATOM 951 C C . GLU A 1 123 ? 14.067 -0.923 -45.685 1.00 54.72 123 GLU A C 1
ATOM 953 O O . GLU A 1 123 ? 14.871 -0.966 -46.616 1.00 54.72 123 GLU A O 1
ATOM 958 N N . ARG A 1 124 ? 13.679 0.239 -45.132 1.00 56.12 124 ARG A N 1
ATOM 959 C CA . ARG A 1 124 ? 14.170 1.572 -45.549 1.00 56.12 124 ARG A CA 1
ATOM 960 C C . ARG A 1 124 ? 15.691 1.742 -45.486 1.00 56.12 124 ARG A C 1
ATOM 962 O O . ARG A 1 124 ? 16.225 2.697 -46.040 1.00 56.12 124 ARG A O 1
ATOM 969 N N . GLU A 1 125 ? 16.362 0.846 -44.776 1.00 50.00 125 GLU A N 1
ATOM 970 C CA . GLU A 1 125 ? 17.795 0.871 -44.485 1.00 50.00 125 GLU A CA 1
ATOM 971 C C . GLU A 1 125 ? 18.649 0.310 -45.628 1.00 50.00 125 GLU A C 1
ATOM 973 O O . GLU A 1 125 ? 19.874 0.439 -45.610 1.00 50.00 125 GLU A O 1
ATOM 978 N N . ARG A 1 126 ? 18.020 -0.316 -46.630 1.00 57.81 126 ARG A N 1
ATOM 979 C CA . ARG A 1 126 ? 18.733 -0.923 -47.751 1.00 57.81 126 ARG A CA 1
ATOM 980 C C . ARG A 1 126 ? 19.062 0.113 -48.835 1.00 57.81 126 ARG A C 1
ATOM 982 O O . ARG A 1 126 ? 18.194 0.905 -49.207 1.00 57.81 126 ARG A O 1
ATOM 989 N N . PRO A 1 127 ? 20.295 0.113 -49.377 1.00 60.03 127 PRO A N 1
ATOM 990 C CA . PRO A 1 127 ? 20.663 0.987 -50.485 1.00 60.03 127 PRO A CA 1
ATOM 991 C C . PRO A 1 127 ? 19.865 0.635 -51.745 1.00 60.03 127 PRO A C 1
ATOM 993 O O . PRO A 1 127 ? 19.656 -0.540 -52.055 1.00 60.03 127 PRO A O 1
ATOM 996 N N . LEU A 1 128 ? 19.445 1.665 -52.477 1.00 67.88 128 LEU A N 1
ATOM 997 C CA . LEU A 1 128 ? 18.643 1.540 -53.687 1.00 67.88 128 LEU A CA 1
ATOM 998 C C . LEU A 1 128 ? 19.520 1.740 -54.927 1.00 67.88 128 LEU A C 1
ATOM 1000 O O . LEU A 1 128 ? 20.288 2.699 -55.003 1.00 67.88 128 LEU A O 1
ATOM 1004 N N . TYR A 1 129 ? 19.383 0.854 -55.905 1.00 69.06 129 TYR A N 1
ATOM 1005 C CA . TYR A 1 129 ? 20.137 0.864 -57.153 1.00 69.06 129 TYR A CA 1
ATOM 1006 C C . TYR A 1 129 ? 19.201 1.034 -58.341 1.00 69.06 129 TYR A C 1
ATOM 1008 O O . TYR A 1 129 ? 18.134 0.428 -58.378 1.00 69.06 129 TYR A O 1
ATOM 1016 N N . LEU A 1 130 ? 19.630 1.815 -59.330 1.00 74.94 130 LEU A N 1
ATOM 1017 C CA . LEU A 1 130 ? 18.979 1.946 -60.632 1.00 74.94 130 LEU A CA 1
ATOM 1018 C C . LEU A 1 130 ? 19.967 1.495 -61.709 1.00 74.94 130 LEU A C 1
ATOM 1020 O O . LEU A 1 130 ? 21.012 2.120 -61.887 1.00 74.94 130 LEU A O 1
ATOM 1024 N N . ASN A 1 131 ? 19.660 0.401 -62.409 1.00 72.19 131 ASN A N 1
ATOM 1025 C CA . ASN A 1 131 ? 20.545 -0.233 -63.398 1.00 72.19 131 ASN A CA 1
ATOM 1026 C C . ASN A 1 131 ? 21.963 -0.497 -62.852 1.00 72.19 131 ASN A C 1
ATOM 1028 O O . ASN A 1 131 ? 22.960 -0.261 -63.533 1.00 72.19 131 ASN A O 1
ATOM 1032 N N . GLY A 1 132 ? 22.056 -0.925 -61.590 1.00 58.81 132 GLY A N 1
ATOM 1033 C CA . GLY A 1 132 ? 23.326 -1.188 -60.906 1.00 58.81 132 GLY A CA 1
ATOM 1034 C C . GLY A 1 132 ? 24.062 0.048 -60.377 1.00 58.81 132 GLY A C 1
ATOM 1035 O O . GLY A 1 132 ? 25.043 -0.118 -59.667 1.00 58.81 132 GLY A O 1
ATOM 1036 N N . LYS A 1 133 ? 23.588 1.274 -60.640 1.00 62.91 133 LYS A N 1
ATOM 1037 C CA . LYS A 1 133 ? 24.149 2.506 -60.062 1.00 62.91 133 LYS A CA 1
ATOM 1038 C C . LYS A 1 133 ? 23.486 2.813 -58.719 1.00 62.91 133 LYS A C 1
ATOM 1040 O O . LYS A 1 133 ? 22.257 2.865 -58.655 1.00 62.91 133 LYS A O 1
ATOM 1045 N N . LEU A 1 134 ? 24.279 3.065 -57.671 1.00 59.69 134 LEU A N 1
ATOM 1046 C CA . LEU A 1 134 ? 23.745 3.500 -56.375 1.00 59.69 134 LEU A CA 1
ATOM 1047 C C . LEU A 1 134 ? 23.007 4.837 -56.519 1.00 59.69 134 LEU A C 1
ATOM 1049 O O . LEU A 1 134 ? 23.551 5.798 -57.068 1.00 59.69 134 LEU A O 1
ATOM 1053 N N . MET A 1 135 ? 21.799 4.898 -55.970 1.00 64.00 135 MET A N 1
ATOM 1054 C CA . MET A 1 135 ? 21.022 6.123 -55.847 1.00 64.00 135 MET A CA 1
ATOM 1055 C C . MET A 1 135 ? 21.228 6.773 -54.476 1.00 64.00 135 MET A C 1
ATOM 1057 O O . MET A 1 135 ? 21.337 6.107 -53.445 1.00 64.00 135 MET A O 1
ATOM 1061 N N . THR A 1 136 ? 21.258 8.099 -54.464 1.00 64.81 136 THR A N 1
ATOM 1062 C CA . THR A 1 136 ? 21.486 8.923 -53.278 1.00 64.81 136 THR A CA 1
ATOM 1063 C C . THR A 1 136 ? 20.154 9.331 -52.662 1.00 64.81 136 THR A C 1
ATOM 1065 O O . THR A 1 136 ? 19.365 10.030 -53.298 1.00 64.81 136 THR A O 1
ATOM 1068 N N . MET A 1 137 ? 19.906 8.939 -51.410 1.00 67.38 137 MET A N 1
ATOM 1069 C CA . MET A 1 137 ? 18.738 9.421 -50.673 1.00 67.38 137 MET A CA 1
ATOM 1070 C C . MET A 1 137 ? 19.026 10.810 -50.107 1.00 67.38 137 MET A C 1
ATOM 1072 O O . MET A 1 137 ? 19.912 10.955 -49.265 1.00 67.38 137 MET A O 1
ATOM 1076 N N . ALA A 1 138 ? 18.269 11.823 -50.522 1.00 66.25 138 ALA A N 1
ATOM 1077 C CA . ALA A 1 138 ? 18.299 13.125 -49.864 1.00 66.25 138 ALA A CA 1
ATOM 1078 C C . ALA A 1 138 ? 16.962 13.852 -50.021 1.00 66.25 138 ALA A C 1
ATOM 1080 O O . ALA A 1 138 ? 16.354 13.866 -51.095 1.00 66.25 138 ALA A O 1
ATOM 1081 N N . TYR A 1 139 ? 16.507 14.452 -48.926 1.00 76.06 139 TYR A N 1
ATOM 1082 C CA . TYR A 1 139 ? 15.276 15.221 -48.881 1.00 76.06 139 TYR A CA 1
ATOM 1083 C C . TYR A 1 139 ? 15.380 16.362 -47.871 1.00 76.06 139 TYR A C 1
ATOM 1085 O O . TYR A 1 139 ? 16.157 16.317 -46.918 1.00 76.06 139 TYR A O 1
ATOM 1093 N N . GLU A 1 140 ? 14.574 17.389 -48.090 1.00 74.81 140 GLU A N 1
ATOM 1094 C CA . GLU A 1 140 ? 14.377 18.510 -47.184 1.00 74.81 140 GLU A CA 1
ATOM 1095 C C . GLU A 1 140 ? 12.921 18.501 -46.723 1.00 74.81 140 GLU A C 1
ATOM 1097 O O . GLU A 1 140 ? 12.012 18.382 -47.540 1.00 74.81 140 GLU A O 1
ATOM 1102 N N . VAL A 1 141 ? 12.682 18.604 -45.420 1.00 75.50 141 VAL A N 1
ATOM 1103 C CA . VAL A 1 141 ? 11.325 18.641 -44.859 1.00 75.50 141 VAL A CA 1
ATOM 1104 C C . VAL A 1 141 ? 10.973 20.076 -44.515 1.00 75.50 141 VAL A C 1
ATOM 1106 O O . VAL A 1 141 ? 11.805 20.787 -43.949 1.00 75.50 141 VAL A O 1
ATOM 1109 N N . ALA A 1 142 ? 9.731 20.476 -44.787 1.00 76.06 142 ALA A N 1
ATOM 1110 C CA . ALA A 1 142 ? 9.239 21.775 -44.358 1.00 76.06 142 ALA A CA 1
ATOM 1111 C C . ALA A 1 142 ? 9.424 21.956 -42.829 1.00 76.06 142 ALA A C 1
ATOM 1113 O O . ALA A 1 142 ? 9.016 21.085 -42.036 1.00 76.06 142 ALA A O 1
ATOM 1114 N N . PRO A 1 143 ? 10.032 23.072 -42.384 1.00 73.19 143 PRO A N 1
ATOM 1115 C CA . PRO A 1 143 ? 10.209 23.357 -40.965 1.00 73.19 143 PRO A CA 1
ATOM 1116 C C . PRO A 1 143 ? 8.859 23.568 -40.270 1.00 73.19 143 PRO A C 1
ATOM 1118 O O . PRO A 1 143 ? 8.704 23.231 -39.091 1.00 73.19 143 PRO A O 1
ATOM 1121 N N . GLU A 1 144 ? 7.861 24.073 -40.998 1.00 75.56 144 GLU A N 1
ATOM 1122 C CA . GLU A 1 144 ? 6.506 24.261 -40.505 1.00 75.56 144 GLU A CA 1
ATOM 1123 C C . GLU A 1 144 ? 5.751 22.933 -40.348 1.00 75.56 144 GLU A C 1
ATOM 1125 O O . GLU A 1 144 ? 5.867 22.004 -41.149 1.00 75.56 144 GLU A O 1
ATOM 1130 N N . LYS A 1 145 ? 4.921 22.844 -39.302 1.00 70.81 145 LYS A N 1
ATOM 1131 C CA . LYS A 1 145 ? 3.993 21.722 -39.121 1.00 70.81 145 LYS A CA 1
ATOM 1132 C C . LYS A 1 145 ? 2.662 22.014 -39.828 1.00 70.81 145 LYS A C 1
ATOM 1134 O O . LYS A 1 145 ? 2.200 23.152 -39.756 1.00 70.81 145 LYS A O 1
ATOM 1139 N N . PRO A 1 146 ? 2.018 21.007 -40.443 1.00 69.81 146 PRO A N 1
ATOM 1140 C CA . PRO A 1 146 ? 0.632 21.127 -40.871 1.00 69.81 146 PRO A CA 1
ATOM 1141 C C . PRO A 1 146 ? -0.275 21.250 -39.636 1.00 69.81 146 PRO A C 1
ATOM 1143 O O . PRO A 1 146 ? -0.221 20.401 -38.752 1.00 69.81 146 PRO A O 1
ATOM 1146 N N . ASP A 1 147 ? -1.090 22.301 -39.573 1.00 66.38 147 ASP A N 1
ATOM 1147 C CA . ASP A 1 147 ? -1.991 22.631 -38.448 1.00 66.38 147 ASP A CA 1
ATOM 1148 C C . ASP A 1 147 ? -3.480 22.505 -38.832 1.00 66.38 147 ASP A C 1
ATOM 1150 O O . ASP A 1 147 ? -4.372 23.023 -38.167 1.00 66.38 147 ASP A O 1
ATOM 1154 N N . GLY A 1 148 ? -3.763 21.838 -39.951 1.00 69.12 148 GLY A N 1
ATOM 1155 C CA . GLY A 1 148 ? -5.124 21.665 -40.447 1.00 69.12 148 GLY A CA 1
ATOM 1156 C C . GLY A 1 148 ? -5.670 22.843 -41.270 1.00 69.12 148 GLY A C 1
ATOM 1157 O O . GLY A 1 148 ? -6.680 22.685 -41.951 1.00 69.12 148 GLY A O 1
ATOM 1158 N N . GLN A 1 149 ? -5.033 24.019 -41.216 1.00 72.94 149 GLN A N 1
ATOM 1159 C CA . GLN A 1 149 ? -5.468 25.222 -41.948 1.00 72.94 149 GLN A CA 1
ATOM 1160 C C . GLN A 1 149 ? -4.368 25.852 -42.805 1.00 72.94 149 GLN A C 1
ATOM 1162 O O . GLN A 1 149 ? -4.652 26.621 -43.719 1.00 72.94 149 GLN A O 1
ATOM 1167 N N . ARG A 1 150 ? -3.107 25.528 -42.533 1.00 79.75 150 ARG A N 1
ATOM 1168 C CA . ARG A 1 150 ? -1.950 26.042 -43.254 1.00 79.75 150 ARG A CA 1
ATOM 1169 C C . ARG A 1 150 ? -1.848 25.445 -44.647 1.00 79.75 150 ARG A C 1
ATOM 1171 O O . ARG A 1 150 ? -1.785 24.229 -44.825 1.00 79.75 150 ARG A O 1
ATOM 1178 N N . GLU A 1 151 ? -1.750 26.346 -45.613 1.00 84.88 151 GLU A N 1
ATOM 1179 C CA . GLU A 1 151 ? -1.550 26.031 -47.026 1.00 84.88 151 GLU A CA 1
ATOM 1180 C C . GLU A 1 151 ? -0.100 26.258 -47.470 1.00 84.88 151 GLU A C 1
ATOM 1182 O O . GLU A 1 151 ? 0.313 25.702 -48.479 1.00 84.88 151 GLU A O 1
ATOM 1187 N N . THR A 1 152 ? 0.686 27.054 -46.740 1.00 86.69 152 THR A N 1
ATOM 1188 C CA . THR A 1 152 ? 2.018 27.515 -47.168 1.00 86.69 152 THR A CA 1
ATOM 1189 C C . THR A 1 152 ? 3.155 26.917 -46.341 1.00 86.69 152 THR A C 1
ATOM 1191 O O . THR A 1 152 ? 3.093 26.921 -45.108 1.00 86.69 152 THR A O 1
ATOM 1194 N N . PHE A 1 153 ? 4.212 26.471 -47.020 1.00 86.19 153 PHE A N 1
ATOM 1195 C CA . PHE A 1 153 ? 5.389 25.812 -46.449 1.00 86.19 153 PHE A CA 1
ATOM 1196 C C . PHE A 1 153 ? 6.664 26.345 -47.100 1.00 86.19 153 PHE A C 1
ATOM 1198 O O . PHE A 1 153 ? 6.724 26.444 -48.325 1.00 86.19 153 PHE A O 1
ATOM 1205 N N . THR A 1 154 ? 7.676 26.675 -46.301 1.00 84.50 154 THR A N 1
ATOM 1206 C CA . THR A 1 154 ? 8.893 27.336 -46.794 1.00 84.50 154 THR A CA 1
ATOM 1207 C C . THR A 1 154 ? 10.029 26.331 -46.943 1.00 84.50 154 THR A C 1
ATOM 1209 O O . THR A 1 154 ? 10.255 25.510 -46.056 1.00 84.50 154 THR A O 1
ATOM 1212 N N . PHE A 1 155 ? 10.773 26.410 -48.043 1.00 81.00 155 PHE A N 1
ATOM 1213 C CA . PHE A 1 155 ? 11.955 25.582 -48.291 1.00 81.00 155 PHE A CA 1
ATOM 1214 C C . PHE A 1 155 ? 13.186 26.450 -48.541 1.00 81.00 155 PHE A C 1
ATOM 1216 O O . PHE A 1 155 ? 13.080 27.641 -48.807 1.00 81.00 155 PHE A O 1
ATOM 1223 N N . THR A 1 156 ? 14.372 25.852 -48.460 1.00 75.19 156 THR A N 1
ATOM 1224 C CA . THR A 1 156 ? 15.638 26.544 -48.749 1.00 75.19 156 THR A CA 1
ATOM 1225 C C . THR A 1 156 ? 15.802 26.844 -50.248 1.00 75.19 156 THR A C 1
ATOM 1227 O O . THR A 1 156 ? 16.558 27.735 -50.622 1.00 75.19 156 THR A O 1
ATOM 1230 N N . ASP A 1 157 ? 15.126 26.078 -51.110 1.00 76.44 157 ASP A N 1
ATOM 1231 C CA . ASP A 1 157 ? 15.016 26.270 -52.563 1.00 76.44 157 ASP A CA 1
ATOM 1232 C C . ASP A 1 157 ? 13.772 25.506 -53.059 1.00 76.44 157 ASP A C 1
ATOM 1234 O O . ASP A 1 157 ? 13.317 24.557 -52.417 1.00 76.44 157 ASP A O 1
ATOM 1238 N N . THR A 1 158 ? 13.206 25.905 -54.197 1.00 76.06 158 THR A N 1
ATOM 1239 C CA . THR A 1 158 ? 11.983 25.321 -54.769 1.00 76.06 158 THR A CA 1
ATOM 1240 C C . THR A 1 158 ? 12.205 24.469 -56.016 1.00 76.06 158 THR A C 1
ATOM 1242 O O . THR A 1 158 ? 11.250 23.929 -56.579 1.00 76.06 158 THR A O 1
ATOM 1245 N N . LYS A 1 159 ? 13.461 24.255 -56.423 1.00 79.50 159 LYS A N 1
ATOM 1246 C CA . LYS A 1 159 ? 13.808 23.258 -57.445 1.00 79.50 159 LYS A CA 1
ATOM 1247 C C . LYS A 1 159 ? 13.717 21.840 -56.882 1.00 79.50 159 LYS A C 1
ATOM 1249 O O . LYS A 1 159 ? 14.345 21.531 -55.871 1.00 79.50 159 LYS A O 1
ATOM 1254 N N . GLY A 1 160 ? 12.972 20.966 -57.553 1.00 80.69 160 GLY A N 1
ATOM 1255 C CA . GLY A 1 160 ? 12.881 19.545 -57.213 1.00 80.69 160 GLY A CA 1
ATOM 1256 C C . GLY A 1 160 ? 11.459 19.001 -57.282 1.00 80.69 160 GLY A C 1
ATOM 1257 O O . GLY A 1 160 ? 10.544 19.654 -57.782 1.00 80.69 160 GLY A O 1
ATOM 1258 N N . VAL A 1 161 ? 11.292 17.779 -56.779 1.00 86.44 161 VAL A N 1
ATOM 1259 C CA . VAL A 1 161 ? 9.989 17.115 -56.660 1.00 86.44 161 VAL A CA 1
ATOM 1260 C C . VAL A 1 161 ? 9.497 17.275 -55.232 1.00 86.44 161 VAL A C 1
ATOM 1262 O O . VAL A 1 161 ? 10.250 17.033 -54.292 1.00 86.44 161 VAL A O 1
ATOM 1265 N N . PHE A 1 162 ? 8.235 17.651 -55.065 1.00 88.62 162 PHE A N 1
ATOM 1266 C CA . PHE A 1 162 ? 7.611 17.734 -53.751 1.00 88.62 162 PHE A CA 1
ATOM 1267 C C . PHE A 1 162 ? 6.720 16.529 -53.509 1.00 88.62 162 PHE A C 1
ATOM 1269 O O . PHE A 1 162 ? 6.035 16.068 -54.419 1.00 88.62 162 PHE A O 1
ATOM 1276 N N . VAL A 1 163 ? 6.715 16.033 -52.280 1.00 85.56 163 VAL A N 1
ATOM 1277 C CA . VAL A 1 163 ? 5.865 14.933 -51.840 1.00 85.56 163 VAL A CA 1
ATOM 1278 C C . VAL A 1 163 ? 5.123 15.336 -50.583 1.00 85.56 163 VAL A C 1
ATOM 1280 O O . VAL A 1 163 ? 5.672 15.971 -49.687 1.00 85.56 163 VAL A O 1
ATOM 1283 N N . PHE A 1 164 ? 3.853 14.963 -50.520 1.00 84.75 164 PHE A N 1
ATOM 1284 C CA . PHE A 1 164 ? 3.010 15.159 -49.359 1.00 84.75 164 PHE A CA 1
ATOM 1285 C C . PHE A 1 164 ? 2.040 13.986 -49.241 1.00 84.75 164 PHE A C 1
ATOM 1287 O O . PHE A 1 164 ? 1.328 13.656 -50.190 1.00 84.75 164 PHE A O 1
ATOM 1294 N N . ARG A 1 165 ? 2.005 13.350 -48.062 1.00 77.44 165 ARG A N 1
ATOM 1295 C CA . ARG A 1 165 ? 1.096 12.229 -47.752 1.00 77.44 165 ARG A CA 1
ATOM 1296 C C . ARG A 1 165 ? 1.240 11.040 -48.718 1.00 77.44 165 ARG A C 1
ATOM 1298 O O . ARG A 1 165 ? 0.239 10.553 -49.244 1.00 77.44 165 ARG A O 1
ATOM 1305 N N . GLY A 1 166 ? 2.473 10.612 -48.999 1.00 73.25 166 GLY A N 1
ATOM 1306 C CA . GLY A 1 166 ? 2.737 9.496 -49.918 1.00 73.25 166 GLY A CA 1
ATOM 1307 C C . GLY A 1 166 ? 2.480 9.807 -51.397 1.00 73.25 166 GLY A C 1
ATOM 1308 O O . GLY A 1 166 ? 2.618 8.929 -52.244 1.00 73.25 166 GLY A O 1
ATOM 1309 N N . LYS A 1 167 ? 2.108 11.049 -51.736 1.00 79.00 167 LYS A N 1
ATOM 1310 C CA . LYS A 1 167 ? 1.852 11.488 -53.110 1.00 79.00 167 LYS A CA 1
ATOM 1311 C C . LYS A 1 167 ? 2.872 12.524 -53.523 1.00 79.00 167 LYS A C 1
ATOM 1313 O O . LYS A 1 167 ? 3.110 13.480 -52.790 1.00 79.00 167 LYS A O 1
ATOM 1318 N N . TRP A 1 168 ? 3.435 12.372 -54.710 1.00 84.62 168 TRP A N 1
ATOM 1319 C CA . TRP A 1 168 ? 4.177 13.466 -55.313 1.00 84.62 168 TRP A CA 1
ATOM 1320 C C . TRP A 1 168 ? 3.203 14.529 -55.835 1.00 84.62 168 TRP A C 1
ATOM 1322 O O . TRP A 1 168 ? 2.081 14.217 -56.236 1.00 84.62 168 TRP A O 1
ATOM 1332 N N . LEU A 1 169 ? 3.622 15.786 -55.774 1.00 87.31 169 LEU A N 1
ATOM 1333 C CA . LEU A 1 169 ? 2.794 16.949 -56.053 1.00 87.31 169 LEU A CA 1
ATOM 1334 C C . LEU A 1 169 ? 3.108 17.528 -57.434 1.00 87.31 169 LEU A C 1
ATOM 1336 O O . LEU A 1 169 ? 4.273 17.654 -57.816 1.00 87.31 169 LEU A O 1
ATOM 1340 N N . GLN A 1 170 ? 2.068 17.934 -58.162 1.00 85.94 170 GLN A N 1
ATOM 1341 C CA . GLN A 1 170 ? 2.160 18.575 -59.473 1.00 85.94 170 GLN A CA 1
ATOM 1342 C C . GLN A 1 170 ? 2.005 20.093 -59.381 1.00 85.94 170 GLN A C 1
ATOM 1344 O O . GLN A 1 170 ? 0.999 20.603 -58.876 1.00 85.94 170 GLN A O 1
ATOM 1349 N N . LEU A 1 171 ? 2.976 20.823 -59.935 1.00 87.62 171 LEU A N 1
ATOM 1350 C CA . LEU A 1 171 ? 2.914 22.279 -60.029 1.00 87.62 171 LEU A CA 1
ATOM 1351 C C . LEU A 1 171 ? 1.707 22.701 -60.880 1.00 87.62 171 LEU A C 1
ATOM 1353 O O . LEU A 1 171 ? 1.500 22.178 -61.974 1.00 87.62 171 LEU A O 1
ATOM 1357 N N . GLY A 1 172 ? 0.910 23.643 -60.377 1.00 83.62 172 GLY A N 1
ATOM 1358 C CA . GLY A 1 172 ? -0.293 24.150 -61.043 1.00 83.62 172 GLY A CA 1
ATOM 1359 C C . GLY A 1 172 ? -1.523 23.246 -60.923 1.00 83.62 172 GLY A C 1
ATOM 1360 O O . GLY A 1 172 ? -2.602 23.647 -61.354 1.00 83.62 172 GLY A O 1
ATOM 1361 N N . LYS A 1 173 ? -1.390 22.057 -60.317 1.00 86.25 173 LYS A N 1
ATOM 1362 C CA . LYS A 1 173 ? -2.510 21.142 -60.046 1.00 86.25 173 LYS A CA 1
ATOM 1363 C C . LYS A 1 173 ? -2.707 20.854 -58.560 1.00 86.25 173 LYS A C 1
ATOM 1365 O O . LYS A 1 173 ? -3.839 20.918 -58.099 1.00 86.25 173 LYS A O 1
ATOM 1370 N N . ASP A 1 174 ? -1.631 20.558 -57.832 1.00 86.75 174 ASP A N 1
ATOM 1371 C CA . ASP A 1 174 ? -1.670 20.228 -56.400 1.00 86.75 174 ASP A CA 1
ATOM 1372 C C . ASP A 1 174 ? -1.069 21.351 -55.533 1.00 86.75 174 ASP A C 1
ATOM 1374 O O . ASP A 1 174 ? -1.441 21.518 -54.369 1.00 86.75 174 ASP A O 1
ATOM 1378 N N . TYR A 1 175 ? -0.161 22.150 -56.106 1.00 90.81 175 TYR A N 1
ATOM 1379 C CA . TYR A 1 175 ? 0.463 23.287 -55.432 1.00 90.81 175 TYR A CA 1
ATOM 1380 C C . TYR A 1 175 ? 0.853 24.416 -56.398 1.00 90.81 175 TYR A C 1
ATOM 1382 O O . TYR A 1 175 ? 1.013 24.204 -57.602 1.00 90.81 175 TYR A O 1
ATOM 1390 N N . ALA A 1 176 ? 1.060 25.609 -55.846 1.00 89.56 176 ALA A N 1
ATOM 1391 C CA . ALA A 1 176 ? 1.695 26.755 -56.489 1.00 89.56 176 ALA A CA 1
ATOM 1392 C C . ALA A 1 176 ? 3.001 27.119 -55.765 1.00 89.56 176 ALA A C 1
ATOM 1394 O O . ALA A 1 176 ? 3.172 26.806 -54.587 1.00 89.56 176 ALA A O 1
ATOM 1395 N N . LEU A 1 177 ? 3.911 27.796 -56.464 1.00 89.44 177 LEU A N 1
ATOM 1396 C CA . LEU A 1 177 ? 5.143 28.334 -55.884 1.00 89.44 177 LEU A CA 1
ATOM 1397 C C . LEU A 1 177 ? 5.083 29.859 -55.849 1.00 89.44 177 LEU A C 1
ATOM 1399 O O . LEU A 1 177 ? 4.693 30.480 -56.837 1.00 89.44 177 LEU A O 1
ATOM 1403 N N . ASP A 1 178 ? 5.504 30.433 -54.727 1.00 85.19 178 ASP A N 1
ATOM 1404 C CA . ASP A 1 178 ? 5.722 31.867 -54.546 1.00 85.19 178 ASP A CA 1
ATOM 1405 C C . ASP A 1 178 ? 7.105 32.080 -53.912 1.00 85.19 178 ASP A C 1
ATOM 1407 O O . ASP A 1 178 ? 7.300 31.899 -52.706 1.00 85.19 178 ASP A O 1
ATOM 1411 N N . GLY A 1 179 ? 8.104 32.350 -54.758 1.00 85.69 179 GLY A N 1
ATOM 1412 C CA . GLY A 1 179 ? 9.514 32.371 -54.362 1.00 85.69 179 GLY A CA 1
ATOM 1413 C C . GLY A 1 179 ? 9.965 31.028 -53.778 1.00 85.69 179 GLY A C 1
ATOM 1414 O O . GLY A 1 179 ? 9.920 30.003 -54.460 1.00 85.69 179 GLY A O 1
ATOM 1415 N N . ASP A 1 180 ? 10.363 31.050 -52.506 1.00 83.44 180 ASP A N 1
ATOM 1416 C CA . ASP A 1 180 ? 10.827 29.883 -51.744 1.00 83.44 180 ASP A CA 1
ATOM 1417 C C . ASP A 1 180 ? 9.690 29.157 -50.993 1.00 83.44 180 ASP A C 1
ATOM 1419 O O . ASP A 1 180 ? 9.915 28.227 -50.213 1.00 83.44 180 ASP A O 1
ATOM 1423 N N . THR A 1 181 ? 8.445 29.583 -51.223 1.00 86.56 181 THR A N 1
ATOM 1424 C CA . THR A 1 181 ? 7.264 29.066 -50.531 1.00 86.56 181 THR A CA 1
ATOM 1425 C C . THR A 1 181 ? 6.435 28.186 -51.456 1.00 86.56 181 THR A C 1
ATOM 1427 O O . THR A 1 181 ? 6.029 28.590 -52.547 1.00 86.56 181 THR A O 1
ATOM 1430 N N . LEU A 1 182 ? 6.127 26.983 -50.988 1.00 89.88 182 LEU A N 1
ATOM 1431 C CA . LEU A 1 182 ? 5.155 26.079 -51.582 1.00 89.88 182 LEU A CA 1
ATOM 1432 C C . LEU A 1 182 ? 3.778 26.331 -50.972 1.00 89.88 182 LEU A C 1
ATOM 1434 O O . LEU A 1 182 ? 3.610 26.233 -49.759 1.00 89.88 182 LEU A O 1
ATOM 1438 N N . ARG A 1 183 ? 2.778 26.607 -51.812 1.00 89.88 183 ARG A N 1
ATOM 1439 C CA . ARG A 1 183 ? 1.372 26.735 -51.418 1.00 89.88 183 ARG A CA 1
ATOM 1440 C C . ARG A 1 183 ? 0.555 25.557 -51.938 1.00 89.88 183 ARG A C 1
ATOM 1442 O O . ARG A 1 183 ? 0.337 25.452 -53.141 1.00 89.88 183 ARG A O 1
ATOM 1449 N N . LEU A 1 184 ? 0.069 24.701 -51.048 1.00 88.38 184 LEU A N 1
ATOM 1450 C CA . LEU A 1 184 ? -0.880 23.635 -51.367 1.00 88.38 184 LEU A CA 1
ATOM 1451 C C . LEU A 1 184 ? -2.258 24.220 -51.690 1.00 88.38 184 LEU A C 1
ATOM 1453 O O . LEU A 1 184 ? -2.709 25.146 -51.018 1.00 88.38 184 LEU A O 1
ATOM 1457 N N . TYR A 1 185 ? -2.945 23.661 -52.688 1.00 87.12 185 TYR A N 1
ATOM 1458 C CA . TYR A 1 185 ? -4.338 24.035 -52.968 1.00 87.12 185 TYR A CA 1
ATOM 1459 C C . TYR A 1 185 ? -5.337 23.406 -51.992 1.00 87.12 185 TYR A C 1
ATOM 1461 O O . TYR A 1 185 ? -6.426 23.941 -51.805 1.00 87.12 185 TYR A O 1
ATOM 1469 N N . GLU A 1 186 ? -4.967 22.290 -51.360 1.00 81.88 186 GLU A N 1
ATOM 1470 C CA . GLU A 1 186 ? -5.746 21.661 -50.296 1.00 81.88 186 GLU A CA 1
ATOM 1471 C C . GLU A 1 186 ? -4.938 21.655 -48.988 1.00 81.88 186 GLU A C 1
ATOM 1473 O O . GLU A 1 186 ? -3.845 21.074 -48.952 1.00 81.88 186 GLU A O 1
ATOM 1478 N N . PRO A 1 187 ? -5.446 22.269 -47.901 1.00 73.19 187 PRO A N 1
ATOM 1479 C CA . PRO A 1 187 ? -4.780 22.233 -46.607 1.00 73.19 187 PRO A CA 1
ATOM 1480 C C . PRO A 1 187 ? -4.801 20.822 -46.003 1.00 73.19 187 PRO A C 1
ATOM 1482 O O . PRO A 1 187 ? -5.615 19.960 -46.351 1.00 73.19 187 PRO A O 1
ATOM 1485 N N . ALA A 1 188 ? -3.895 20.578 -45.055 1.00 68.06 188 ALA A N 1
ATOM 1486 C CA . ALA A 1 188 ? -3.885 19.330 -44.300 1.00 68.06 188 ALA A CA 1
ATOM 1487 C C . ALA A 1 188 ? -5.217 19.137 -43.544 1.00 68.06 188 ALA A C 1
ATOM 1489 O O . ALA A 1 188 ? -5.790 20.109 -43.068 1.00 68.06 188 ALA A O 1
ATOM 1490 N N . PRO A 1 189 ? -5.741 17.913 -43.386 1.00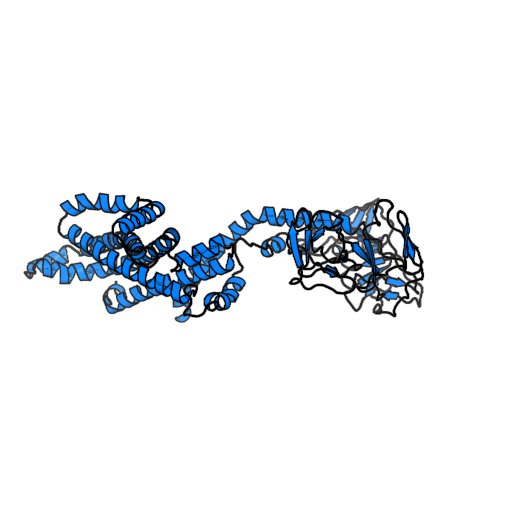 64.75 189 PRO A N 1
ATOM 1491 C CA . PRO A 1 189 ? -6.960 17.703 -42.610 1.00 64.75 189 PRO A CA 1
ATOM 1492 C C . PRO A 1 189 ? -6.703 17.817 -41.094 1.00 64.75 189 PRO A C 1
ATOM 1494 O O . PRO A 1 189 ? -5.680 17.355 -40.600 1.00 64.75 189 PRO A O 1
ATOM 1497 N N . LEU A 1 190 ? -7.666 18.356 -40.334 1.00 55.84 190 LEU A N 1
ATOM 1498 C CA . LEU A 1 190 ? -7.544 18.641 -38.887 1.00 55.84 190 LEU A CA 1
ATOM 1499 C C . LEU A 1 190 ? -7.117 17.427 -38.029 1.00 55.84 190 LEU A C 1
ATOM 1501 O O . LEU A 1 190 ? -6.431 17.570 -37.023 1.00 55.84 190 LEU A O 1
ATOM 1505 N N . TRP A 1 191 ? -7.496 16.206 -38.425 1.00 57.28 191 TRP A N 1
ATOM 1506 C CA . TRP A 1 191 ? -7.139 14.988 -37.683 1.00 57.28 191 TRP A CA 1
ATOM 1507 C C . TRP A 1 191 ? -5.642 14.645 -37.742 1.00 57.28 191 TRP A C 1
ATOM 1509 O O . TRP A 1 191 ? -5.183 13.847 -36.924 1.00 57.28 191 TRP A O 1
ATOM 1519 N N . LEU A 1 192 ? -4.883 15.251 -38.664 1.00 56.28 192 LEU A N 1
ATOM 1520 C CA . LEU A 1 192 ? -3.435 15.067 -38.785 1.00 56.28 192 LEU A CA 1
ATOM 1521 C C . LEU A 1 192 ? -2.672 15.654 -37.577 1.00 56.28 192 LEU A C 1
ATOM 1523 O O . LEU A 1 192 ? -1.557 15.232 -37.299 1.00 56.28 192 LEU A O 1
ATOM 1527 N N . GLU A 1 193 ? -3.282 16.583 -36.830 1.00 53.19 193 GLU A N 1
ATOM 1528 C CA . GLU A 1 193 ? -2.719 17.181 -35.608 1.00 53.19 193 GLU A CA 1
ATOM 1529 C C . GLU A 1 193 ? -2.813 16.239 -34.389 1.00 53.19 193 GLU A C 1
ATOM 1531 O O . GLU A 1 193 ? -2.004 16.304 -33.463 1.00 53.19 193 GLU A O 1
ATOM 1536 N N . LEU A 1 194 ? -3.803 15.336 -34.389 1.00 42.44 194 LEU A N 1
ATOM 1537 C CA . LEU A 1 194 ? -4.180 14.511 -33.233 1.00 42.44 194 LEU A CA 1
ATOM 1538 C C . LEU A 1 194 ? -3.480 13.145 -33.182 1.00 42.44 194 LEU A C 1
ATOM 1540 O O . LEU A 1 194 ? -3.545 12.460 -32.159 1.00 42.44 194 LEU A O 1
ATOM 1544 N N . ARG A 1 195 ? -2.805 12.734 -34.260 1.00 44.78 195 ARG A N 1
ATOM 1545 C CA . ARG A 1 195 ? -1.962 11.533 -34.291 1.00 44.78 195 ARG A CA 1
ATOM 1546 C C . ARG A 1 195 ? -0.490 11.936 -34.260 1.00 44.78 195 ARG A C 1
ATOM 1548 O O . ARG A 1 195 ? -0.074 12.868 -34.937 1.00 44.78 195 ARG A O 1
ATOM 1555 N N . ALA A 1 196 ? 0.311 11.203 -33.493 1.00 45.91 196 ALA A N 1
ATOM 1556 C CA . ALA A 1 196 ? 1.766 11.269 -33.575 1.00 45.91 196 ALA A CA 1
ATOM 1557 C C . ALA A 1 196 ? 2.215 10.636 -34.901 1.00 45.91 196 ALA A C 1
ATOM 1559 O O . ALA A 1 196 ? 2.577 9.463 -34.928 1.00 45.91 196 ALA A O 1
ATOM 1560 N N . GLU A 1 197 ? 2.096 11.369 -36.009 1.00 51.66 197 GLU A N 1
ATOM 1561 C CA . GLU A 1 197 ? 2.450 10.847 -37.330 1.00 51.66 197 GLU A CA 1
ATOM 1562 C C . GLU A 1 197 ? 3.898 11.215 -37.741 1.00 51.66 197 GLU A C 1
ATOM 1564 O O . GLU A 1 197 ? 4.416 12.266 -37.345 1.00 51.66 197 GLU A O 1
ATOM 1569 N N . PRO A 1 198 ? 4.576 10.311 -38.476 1.00 51.34 198 PRO A N 1
ATOM 1570 C CA . PRO A 1 198 ? 5.995 10.381 -38.869 1.00 51.34 198 PRO A CA 1
ATOM 1571 C C . PRO A 1 198 ? 6.349 11.548 -39.810 1.00 51.34 198 PRO A C 1
ATOM 1573 O O . PRO A 1 198 ? 5.484 12.193 -40.396 1.00 51.34 198 PRO A O 1
ATOM 1576 N N . GLU A 1 199 ? 7.652 11.812 -39.980 1.00 49.44 199 GLU A N 1
ATOM 1577 C CA . GLU A 1 199 ? 8.188 12.946 -40.760 1.00 49.44 199 GLU A CA 1
ATOM 1578 C C . GLU A 1 199 ? 7.635 13.062 -42.197 1.00 49.44 199 GLU A C 1
ATOM 1580 O O . GLU A 1 199 ? 7.516 14.177 -42.702 1.00 49.44 199 GLU A O 1
ATOM 1585 N N . TRP A 1 200 ? 7.213 11.954 -42.822 1.00 55.22 200 TRP A N 1
ATOM 1586 C CA . TRP A 1 200 ? 6.621 11.924 -44.170 1.00 55.22 200 TRP A CA 1
ATOM 1587 C C . TRP A 1 200 ? 5.215 12.547 -44.272 1.00 55.22 200 TRP A C 1
ATOM 1589 O O . TRP A 1 200 ? 4.711 12.784 -45.372 1.00 55.22 200 TRP A O 1
ATOM 1599 N N . ALA A 1 201 ? 4.565 12.846 -43.142 1.00 62.19 201 ALA A N 1
ATOM 1600 C CA . ALA A 1 201 ? 3.280 13.547 -43.107 1.00 62.19 201 ALA A CA 1
ATOM 1601 C C . ALA A 1 201 ? 3.411 15.061 -43.369 1.00 62.19 201 ALA A C 1
ATOM 1603 O O . ALA A 1 201 ? 2.400 15.756 -43.490 1.00 62.19 201 ALA A O 1
ATOM 1604 N N . ARG A 1 202 ? 4.640 15.587 -43.459 1.00 76.94 202 ARG A N 1
ATOM 1605 C CA . ARG A 1 202 ? 4.920 16.970 -43.866 1.00 76.94 202 ARG A CA 1
ATOM 1606 C C . ARG A 1 202 ? 5.284 17.038 -45.346 1.00 76.94 202 ARG A C 1
ATOM 1608 O O . ARG A 1 202 ? 5.797 16.056 -45.880 1.00 76.94 202 ARG A O 1
ATOM 1615 N N . PRO A 1 203 ? 5.069 18.188 -46.008 1.00 82.62 203 PRO A N 1
ATOM 1616 C CA . PRO A 1 203 ? 5.621 18.406 -47.333 1.00 82.62 203 PRO A CA 1
ATOM 1617 C C . PRO A 1 203 ? 7.141 18.240 -47.287 1.00 82.62 203 PRO A C 1
ATOM 1619 O O . PRO A 1 203 ? 7.821 18.868 -46.470 1.00 82.62 203 PRO A O 1
ATOM 1622 N N . LEU A 1 204 ? 7.657 17.379 -48.154 1.00 85.50 204 LEU A N 1
ATOM 1623 C CA . LEU A 1 204 ? 9.083 17.144 -48.322 1.00 85.50 204 LEU A CA 1
ATOM 1624 C C . LEU A 1 204 ? 9.487 17.447 -49.761 1.00 85.50 204 LEU A C 1
ATOM 1626 O O . LEU A 1 204 ? 8.738 17.180 -50.700 1.00 85.50 204 LEU A O 1
ATOM 1630 N N . ARG A 1 205 ? 10.680 18.005 -49.927 1.00 85.31 205 ARG A N 1
ATOM 1631 C CA . ARG A 1 205 ? 11.334 18.250 -51.207 1.00 85.31 205 ARG A CA 1
ATOM 1632 C C . ARG A 1 205 ? 12.409 17.195 -51.411 1.00 85.31 205 ARG A C 1
ATOM 1634 O O . ARG A 1 205 ? 13.312 17.067 -50.592 1.00 85.31 205 ARG A O 1
ATOM 1641 N N . VAL A 1 206 ? 12.324 16.451 -52.503 1.00 82.62 206 VAL A N 1
ATOM 1642 C CA . VAL A 1 206 ? 13.328 15.460 -52.897 1.00 82.62 206 VAL A CA 1
ATOM 1643 C C . VAL A 1 206 ? 14.508 16.193 -53.529 1.00 82.62 206 VAL A C 1
ATOM 1645 O O . VAL A 1 206 ? 14.368 16.815 -54.588 1.00 82.62 206 VAL A O 1
ATOM 1648 N N . THR A 1 207 ? 15.660 16.146 -52.861 1.00 79.19 207 THR A N 1
ATOM 1649 C CA . THR A 1 207 ? 16.884 16.854 -53.265 1.00 79.19 207 THR A CA 1
ATOM 1650 C C . THR A 1 207 ? 17.959 15.919 -53.814 1.00 79.19 207 THR A C 1
ATOM 1652 O O . THR A 1 207 ? 18.804 16.378 -54.578 1.00 79.19 207 THR A O 1
ATOM 1655 N N . GLY A 1 208 ? 17.916 14.631 -53.462 1.00 73.50 208 GLY A N 1
ATOM 1656 C CA . GLY A 1 208 ? 18.753 13.572 -54.034 1.00 73.50 208 GLY A CA 1
ATOM 1657 C C . GLY A 1 208 ? 18.042 12.794 -55.138 1.00 73.50 208 GLY A C 1
ATOM 1658 O O . GLY A 1 208 ? 16.955 13.172 -55.560 1.00 73.50 208 GLY A O 1
ATOM 1659 N N . ASP A 1 209 ? 18.628 11.672 -55.559 1.00 78.25 209 ASP A N 1
ATOM 1660 C CA . ASP A 1 209 ? 18.072 10.811 -56.612 1.00 78.25 209 ASP A CA 1
ATOM 1661 C C . ASP A 1 209 ? 16.689 10.247 -56.217 1.00 78.25 209 ASP A C 1
ATOM 1663 O O . ASP A 1 209 ? 15.812 10.072 -57.068 1.00 78.25 209 ASP A O 1
ATOM 1667 N N . TYR A 1 210 ? 16.469 9.996 -54.917 1.00 82.75 210 TYR A N 1
ATOM 1668 C CA . TYR A 1 210 ? 15.190 9.524 -54.381 1.00 82.75 210 TYR A CA 1
ATOM 1669 C C . TYR A 1 210 ? 14.925 9.944 -52.923 1.00 82.75 210 TYR A C 1
ATOM 1671 O O . TYR A 1 210 ? 15.826 10.375 -52.197 1.00 82.75 210 TYR A O 1
ATOM 1679 N N . ALA A 1 211 ? 13.677 9.771 -52.479 1.00 80.44 211 ALA A N 1
ATOM 1680 C CA . ALA A 1 211 ? 13.261 9.847 -51.076 1.00 80.44 211 ALA A CA 1
ATOM 1681 C C . ALA A 1 211 ? 12.131 8.848 -50.772 1.00 80.44 211 ALA A C 1
ATOM 1683 O O . ALA A 1 211 ? 11.502 8.310 -51.681 1.00 80.44 211 ALA A O 1
ATOM 1684 N N . TRP A 1 212 ? 11.841 8.621 -49.490 1.00 77.88 212 TRP A N 1
ATOM 1685 C CA . TRP A 1 212 ? 10.674 7.841 -49.068 1.00 77.88 212 TRP A CA 1
ATOM 1686 C C . TRP A 1 212 ? 9.438 8.736 -48.981 1.00 77.88 212 TRP A C 1
ATOM 1688 O O . TRP A 1 212 ? 9.434 9.736 -48.267 1.00 77.88 212 TRP A O 1
ATOM 1698 N N . ALA A 1 213 ? 8.391 8.368 -49.716 1.00 76.31 213 ALA A N 1
ATOM 1699 C CA . ALA A 1 213 ? 7.106 9.054 -49.706 1.00 76.31 213 ALA A CA 1
ATOM 1700 C C . ALA A 1 213 ? 6.216 8.590 -48.539 1.00 76.31 213 ALA A C 1
ATOM 1702 O O . ALA A 1 213 ? 5.463 9.389 -47.984 1.00 76.31 213 ALA A O 1
ATOM 1703 N N . ASP A 1 214 ? 6.322 7.311 -48.167 1.00 73.12 214 ASP A N 1
ATOM 1704 C CA . ASP A 1 214 ? 5.707 6.702 -46.984 1.00 73.12 214 ASP A CA 1
ATOM 1705 C C . ASP A 1 214 ? 6.506 5.452 -46.552 1.00 73.12 214 ASP A C 1
ATOM 1707 O O . ASP A 1 214 ? 7.692 5.323 -46.863 1.00 73.12 214 ASP A O 1
ATOM 1711 N N . ASP A 1 215 ? 5.930 4.558 -45.744 1.00 70.44 215 ASP A N 1
ATOM 1712 C CA . ASP A 1 215 ? 6.611 3.369 -45.198 1.00 70.44 215 ASP A CA 1
ATOM 1713 C C . ASP A 1 215 ? 6.955 2.295 -46.238 1.00 70.44 215 ASP A C 1
ATOM 1715 O O . ASP A 1 215 ? 7.799 1.442 -45.966 1.00 70.44 215 ASP A O 1
ATOM 1719 N N . LYS A 1 216 ? 6.335 2.331 -47.420 1.00 75.25 216 LYS A N 1
ATOM 1720 C CA . LYS A 1 216 ? 6.532 1.335 -48.483 1.00 75.25 216 LYS A CA 1
ATOM 1721 C C . LYS A 1 216 ? 6.707 1.942 -49.869 1.00 75.25 216 LYS A C 1
ATOM 1723 O O . LYS A 1 216 ? 6.950 1.204 -50.814 1.00 75.25 216 LYS A O 1
ATOM 1728 N N . THR A 1 217 ? 6.618 3.256 -50.002 1.00 80.62 217 THR A N 1
ATOM 1729 C CA . THR A 1 217 ? 6.667 3.941 -51.288 1.00 80.62 217 THR A CA 1
ATOM 1730 C C . THR A 1 217 ? 7.888 4.840 -51.356 1.00 80.62 217 THR A C 1
ATOM 1732 O O . THR A 1 217 ? 8.094 5.701 -50.496 1.00 80.62 217 THR A O 1
ATOM 1735 N N . ILE A 1 218 ? 8.674 4.675 -52.414 1.00 83.94 218 ILE A N 1
ATOM 1736 C CA . ILE A 1 218 ? 9.773 5.575 -52.770 1.00 83.94 218 ILE A CA 1
ATOM 1737 C C . ILE A 1 218 ? 9.349 6.501 -53.909 1.00 83.94 218 ILE A C 1
ATOM 1739 O O . ILE A 1 218 ? 8.550 6.124 -54.766 1.00 83.94 218 ILE A O 1
ATOM 1743 N N . VAL A 1 219 ? 9.908 7.707 -53.920 1.00 86.62 219 VAL A N 1
ATOM 1744 C CA . VAL A 1 219 ? 9.755 8.704 -54.980 1.00 86.62 219 VAL A CA 1
ATOM 1745 C C . VAL A 1 219 ? 11.111 9.001 -55.613 1.00 86.62 219 VAL A C 1
ATOM 1747 O O . VAL A 1 219 ? 12.076 9.282 -54.904 1.00 86.62 219 VAL A O 1
ATOM 1750 N N . LEU A 1 220 ? 11.187 8.968 -56.942 1.00 86.56 220 LEU A N 1
ATOM 1751 C CA . LEU A 1 220 ? 12.378 9.365 -57.693 1.00 86.56 220 LEU A CA 1
ATOM 1752 C C . LEU A 1 220 ? 12.302 10.833 -58.131 1.00 86.56 220 LEU A C 1
ATOM 1754 O O . LEU A 1 220 ? 11.259 11.320 -58.591 1.00 86.56 220 LEU A O 1
ATOM 1758 N N . GLN A 1 221 ? 13.431 11.538 -58.026 1.00 86.31 221 GLN A N 1
ATOM 1759 C CA . GLN A 1 221 ? 13.554 12.929 -58.473 1.00 86.31 221 GLN A CA 1
ATOM 1760 C C . GLN A 1 221 ? 13.422 13.058 -59.996 1.00 86.31 221 GLN A C 1
ATOM 1762 O O . GLN A 1 221 ? 12.892 14.057 -60.487 1.00 86.31 221 GLN A O 1
ATOM 1767 N N . GLU A 1 222 ? 13.788 12.017 -60.743 1.00 84.38 222 GLU A N 1
ATOM 1768 C CA . GLU A 1 222 ? 13.591 11.891 -62.188 1.00 84.38 222 GLU A CA 1
ATOM 1769 C C . GLU A 1 222 ? 12.975 10.524 -62.530 1.00 84.38 222 GLU A C 1
ATOM 1771 O O . GLU A 1 222 ? 13.289 9.532 -61.870 1.00 84.38 222 GLU A O 1
ATOM 1776 N N . PRO A 1 223 ? 12.080 10.443 -63.533 1.00 82.19 223 PRO A N 1
ATOM 1777 C CA . PRO A 1 223 ? 11.517 9.170 -63.956 1.00 82.19 223 PRO A CA 1
ATOM 1778 C C . PRO A 1 223 ? 12.613 8.322 -64.623 1.00 82.19 223 PRO A C 1
ATOM 1780 O O . PRO A 1 223 ? 13.379 8.844 -65.440 1.00 82.19 223 PRO A O 1
ATOM 1783 N N . PRO A 1 224 ? 12.701 7.017 -64.322 1.00 81.88 224 PRO A N 1
ATOM 1784 C CA . PRO A 1 224 ? 13.742 6.170 -64.864 1.00 81.88 224 PRO A CA 1
ATOM 1785 C C . PRO A 1 224 ? 13.462 5.861 -66.346 1.00 81.88 224 PRO A C 1
ATOM 1787 O O . PRO A 1 224 ? 12.297 5.778 -66.757 1.00 81.88 224 PRO A O 1
ATOM 1790 N N . PRO A 1 225 ? 14.506 5.644 -67.168 1.00 77.75 225 PRO A N 1
ATOM 1791 C CA . PRO A 1 225 ? 14.344 5.214 -68.554 1.00 77.75 225 PRO A CA 1
ATOM 1792 C C . PRO A 1 225 ? 13.512 3.922 -68.678 1.00 77.75 225 PRO A C 1
ATOM 1794 O O . PRO A 1 225 ? 13.597 3.058 -67.797 1.00 77.75 225 PRO A O 1
ATOM 1797 N N . PRO A 1 226 ? 12.751 3.729 -69.772 1.00 73.69 226 PRO A N 1
ATOM 1798 C CA . PRO A 1 226 ? 12.006 2.493 -70.006 1.00 73.69 226 PRO A CA 1
ATOM 1799 C C . PRO A 1 226 ? 12.912 1.255 -69.959 1.00 73.69 226 PRO A C 1
ATOM 1801 O O . PRO A 1 226 ? 13.965 1.235 -70.591 1.00 73.69 226 PRO A O 1
ATOM 1804 N N . GLY A 1 227 ? 12.489 0.221 -69.226 1.00 66.44 227 GLY A N 1
ATOM 1805 C CA . GLY A 1 227 ? 13.256 -1.020 -69.055 1.00 66.44 227 GLY A CA 1
ATOM 1806 C C . GLY A 1 227 ? 14.329 -0.971 -67.962 1.00 66.44 227 GLY A C 1
ATOM 1807 O O . GLY A 1 227 ? 15.090 -1.925 -67.841 1.00 66.44 227 GLY A O 1
ATOM 1808 N N . SER A 1 228 ? 14.396 0.110 -67.176 1.00 73.75 228 SER A N 1
ATOM 1809 C CA . SER A 1 228 ? 15.325 0.193 -66.046 1.00 73.75 228 SER A CA 1
ATOM 1810 C C . SER A 1 228 ? 14.958 -0.771 -64.919 1.00 73.75 228 SER A C 1
ATOM 1812 O O . SER A 1 228 ? 13.786 -0.914 -64.571 1.00 73.75 228 SER A O 1
ATOM 1814 N N . GLU A 1 229 ? 15.973 -1.373 -64.311 1.00 71.62 229 GLU A N 1
ATOM 1815 C CA . GLU A 1 229 ? 15.846 -2.247 -63.150 1.00 71.62 229 GLU A CA 1
ATOM 1816 C C . GLU A 1 229 ? 16.133 -1.451 -61.870 1.00 71.62 229 GLU A C 1
ATOM 1818 O O . GLU A 1 229 ? 17.194 -0.833 -61.740 1.00 71.62 229 GLU A O 1
ATOM 1823 N N . ILE A 1 230 ? 15.183 -1.450 -60.931 1.00 73.00 230 ILE A N 1
ATOM 1824 C CA . ILE A 1 230 ? 15.349 -0.844 -59.604 1.00 73.00 230 ILE A CA 1
ATOM 1825 C C . ILE A 1 230 ? 15.448 -1.961 -58.569 1.00 73.00 230 ILE A C 1
ATOM 1827 O O . ILE A 1 230 ? 14.580 -2.831 -58.496 1.00 73.00 230 ILE A O 1
ATOM 1831 N N . VAL A 1 231 ? 16.503 -1.920 -57.761 1.00 69.19 231 VAL A N 1
ATOM 1832 C CA . VAL A 1 231 ? 16.909 -3.013 -56.871 1.00 69.19 231 VAL A CA 1
ATOM 1833 C C . VAL A 1 231 ? 17.245 -2.483 -55.484 1.00 69.19 231 VAL A C 1
ATOM 1835 O O . VAL A 1 231 ? 17.938 -1.474 -55.366 1.00 69.19 231 VAL A O 1
ATOM 1838 N N . LEU A 1 232 ? 16.834 -3.198 -54.433 1.00 63.84 232 LEU A N 1
ATOM 1839 C CA . LEU A 1 232 ? 17.373 -3.008 -53.084 1.00 63.84 232 LEU A CA 1
ATOM 1840 C C . LEU A 1 232 ? 18.545 -3.962 -52.843 1.00 63.84 232 LEU A C 1
ATOM 1842 O O . LEU A 1 232 ? 18.422 -5.170 -53.052 1.00 63.84 232 LEU A O 1
ATOM 1846 N N . GLY A 1 233 ? 19.677 -3.419 -52.393 1.00 56.06 233 GLY A N 1
ATOM 1847 C CA . GLY A 1 233 ? 20.861 -4.205 -52.038 1.00 56.06 233 GLY A CA 1
ATOM 1848 C C . GLY A 1 233 ? 20.711 -4.940 -50.699 1.00 56.06 233 GLY A C 1
ATOM 1849 O O . GLY A 1 233 ? 20.038 -4.453 -49.794 1.00 56.06 233 GLY A O 1
ATOM 1850 N N . GLU A 1 234 ? 21.357 -6.105 -50.556 1.00 50.12 234 GLU A N 1
ATOM 1851 C CA . GLU A 1 234 ? 21.317 -6.914 -49.320 1.00 50.12 234 GLU A CA 1
ATOM 1852 C C . GLU A 1 234 ? 22.395 -6.565 -48.278 1.00 50.12 234 GLU A C 1
ATOM 1854 O O . GLU A 1 234 ? 22.179 -6.810 -47.096 1.00 50.12 234 GLU A O 1
ATOM 1859 N N . SER A 1 235 ? 23.552 -6.010 -48.666 1.00 47.28 235 SER A N 1
ATOM 1860 C CA . SER A 1 235 ? 24.686 -5.851 -47.739 1.00 47.28 235 SER A CA 1
ATOM 1861 C C . SER A 1 235 ? 24.829 -4.431 -47.198 1.00 47.28 235 SER A C 1
ATOM 1863 O O . SER A 1 235 ? 24.991 -3.488 -47.980 1.00 47.28 235 SER A O 1
ATOM 1865 N N . THR A 1 236 ? 24.886 -4.292 -45.873 1.00 48.31 236 THR A N 1
ATOM 1866 C CA . THR A 1 236 ? 25.260 -3.041 -45.206 1.00 48.31 236 THR A CA 1
ATOM 1867 C C . THR A 1 236 ? 26.722 -3.107 -44.772 1.00 48.31 236 THR A C 1
ATOM 1869 O O . THR A 1 236 ? 27.194 -4.060 -44.151 1.00 48.31 236 THR A O 1
ATOM 1872 N N . VAL A 1 237 ? 27.480 -2.083 -45.152 1.00 50.38 237 VAL A N 1
ATOM 1873 C CA . VAL A 1 237 ? 28.831 -1.858 -44.642 1.00 50.38 237 VAL A CA 1
ATOM 1874 C C . VAL A 1 237 ? 28.716 -0.712 -43.656 1.00 50.38 237 VAL A C 1
ATOM 1876 O O . VAL A 1 237 ? 28.299 0.382 -44.029 1.00 50.38 237 VAL A O 1
ATOM 1879 N N . THR A 1 238 ? 29.040 -0.970 -42.399 1.00 53.38 238 THR A N 1
ATOM 1880 C CA . THR A 1 238 ? 28.856 -0.031 -41.295 1.00 53.38 238 THR A CA 1
ATOM 1881 C C . THR A 1 238 ? 30.183 0.297 -40.633 1.00 53.38 238 THR A C 1
ATOM 1883 O O . THR A 1 238 ? 31.138 -0.481 -40.643 1.00 53.38 238 THR A O 1
ATOM 1886 N N . TRP A 1 239 ? 30.261 1.496 -40.070 1.00 56.56 239 TRP A N 1
ATOM 1887 C CA . TRP A 1 239 ? 31.356 1.879 -39.188 1.00 56.56 239 TRP A CA 1
ATOM 1888 C C . TRP A 1 239 ? 31.040 1.378 -37.773 1.00 56.56 239 TRP A C 1
ATOM 1890 O O . TRP A 1 239 ? 29.905 1.485 -37.329 1.00 56.56 239 TRP A O 1
ATOM 1900 N N . ALA A 1 240 ? 32.002 0.786 -37.074 1.00 59.59 240 ALA A N 1
ATOM 1901 C CA . ALA A 1 240 ? 31.874 0.260 -35.712 1.00 59.59 240 ALA A CA 1
ATOM 1902 C C . ALA A 1 240 ? 32.886 0.945 -34.773 1.00 59.59 240 ALA A C 1
ATOM 1904 O O . ALA A 1 240 ? 33.964 1.348 -35.206 1.00 59.59 240 ALA A O 1
ATOM 1905 N N . GLU A 1 241 ? 32.537 1.133 -33.498 1.00 66.88 241 GLU A N 1
ATOM 1906 C CA . GLU A 1 241 ? 33.384 1.826 -32.524 1.00 66.88 241 GLU A CA 1
ATOM 1907 C C . GLU A 1 241 ? 34.292 0.817 -31.835 1.00 66.88 241 GLU A C 1
ATOM 1909 O O . GLU A 1 241 ? 33.813 -0.159 -31.253 1.00 66.88 241 GLU A O 1
ATOM 1914 N N . LYS A 1 242 ? 35.604 1.066 -31.841 1.00 71.44 242 LYS A N 1
ATOM 1915 C CA . LYS A 1 242 ? 36.538 0.289 -31.031 1.00 71.44 242 LYS A CA 1
ATOM 1916 C C . LYS A 1 242 ? 36.567 0.846 -29.609 1.00 71.44 242 LYS A C 1
ATOM 1918 O O . LYS A 1 242 ? 36.706 2.056 -29.411 1.00 71.44 242 LYS A O 1
ATOM 1923 N N . LEU A 1 243 ? 36.472 -0.035 -28.614 1.00 72.88 243 LEU A N 1
ATOM 1924 C CA . LEU A 1 243 ? 36.610 0.364 -27.217 1.00 72.88 243 LEU A CA 1
ATOM 1925 C C . LEU A 1 243 ? 38.097 0.503 -26.836 1.00 72.88 243 LEU A C 1
ATOM 1927 O O . LEU A 1 243 ? 38.964 -0.229 -27.319 1.00 72.88 243 LEU A O 1
ATOM 1931 N N . ARG A 1 244 ? 38.393 1.452 -25.944 1.00 72.69 244 ARG A N 1
ATOM 1932 C CA . ARG A 1 244 ? 39.730 1.777 -25.435 1.00 72.69 244 ARG A CA 1
ATOM 1933 C C . ARG A 1 244 ? 40.092 0.905 -24.238 1.00 72.69 244 ARG A C 1
ATOM 1935 O O . ARG A 1 244 ? 39.355 0.841 -23.258 1.00 72.69 244 ARG A O 1
ATOM 1942 N N . GLY A 1 245 ? 41.267 0.293 -24.298 1.00 74.00 245 GLY A N 1
ATOM 1943 C CA . GLY A 1 245 ? 41.853 -0.492 -23.213 1.00 74.00 245 GLY A CA 1
ATOM 1944 C C . GLY A 1 245 ? 42.840 -1.524 -23.766 1.00 74.00 245 GLY A C 1
ATOM 1945 O O . GLY A 1 245 ? 42.627 -2.014 -24.878 1.00 74.00 245 GLY A O 1
ATOM 1946 N N . PRO A 1 246 ? 43.930 -1.853 -23.048 1.00 75.12 246 PRO A N 1
ATOM 1947 C CA . PRO A 1 246 ? 44.833 -2.918 -23.472 1.00 75.12 246 PRO A CA 1
ATOM 1948 C C . PRO A 1 246 ? 44.090 -4.260 -23.489 1.00 75.12 246 PRO A C 1
ATOM 1950 O O . PRO A 1 246 ? 43.256 -4.517 -22.627 1.00 75.12 246 PRO A O 1
ATOM 1953 N N . ILE A 1 247 ? 44.380 -5.109 -24.477 1.00 74.19 247 ILE A N 1
ATOM 1954 C CA . ILE A 1 247 ? 43.867 -6.486 -24.573 1.00 74.19 247 ILE A CA 1
ATOM 1955 C C . ILE A 1 247 ? 45.071 -7.413 -24.397 1.00 74.19 247 ILE A C 1
ATOM 1957 O O . ILE A 1 247 ? 45.614 -7.974 -25.346 1.00 74.19 247 ILE A O 1
ATOM 1961 N N . ASP A 1 248 ? 45.538 -7.481 -23.154 1.00 75.06 248 ASP A N 1
ATOM 1962 C CA . ASP A 1 248 ? 46.725 -8.214 -22.696 1.00 75.06 248 ASP A CA 1
ATOM 1963 C C . ASP A 1 248 ? 46.386 -9.601 -22.114 1.00 75.06 248 ASP A C 1
ATOM 1965 O O . ASP A 1 248 ? 47.263 -10.311 -21.627 1.00 75.06 248 ASP A O 1
ATOM 1969 N N . GLY A 1 249 ? 45.109 -9.995 -22.165 1.00 70.56 249 GLY A N 1
ATOM 1970 C CA . GLY A 1 249 ? 44.592 -11.228 -21.567 1.00 70.56 249 GLY A CA 1
ATOM 1971 C C . GLY A 1 249 ? 44.255 -11.121 -20.074 1.00 70.56 249 GLY A C 1
ATOM 1972 O O . GLY A 1 249 ? 43.729 -12.084 -19.517 1.00 70.56 249 GLY A O 1
ATOM 1973 N N . ALA A 1 250 ? 44.501 -9.970 -19.436 1.00 73.88 250 ALA A N 1
ATOM 1974 C CA . ALA A 1 250 ? 44.177 -9.704 -18.032 1.00 73.88 250 ALA A CA 1
ATOM 1975 C C . ALA A 1 250 ? 43.148 -8.574 -17.868 1.00 73.88 250 ALA A C 1
ATOM 1977 O O . ALA A 1 250 ? 42.320 -8.613 -16.954 1.00 73.88 250 ALA A O 1
ATOM 1978 N N . ASN A 1 251 ? 43.167 -7.579 -18.756 1.00 78.00 251 ASN A N 1
ATOM 1979 C CA . ASN A 1 251 ? 42.252 -6.453 -18.698 1.00 78.00 251 ASN A CA 1
ATOM 1980 C C . ASN A 1 251 ? 40.815 -6.862 -19.056 1.00 78.00 251 ASN A C 1
ATOM 1982 O O . ASN A 1 251 ? 40.556 -7.537 -20.051 1.00 78.00 251 ASN A O 1
ATOM 1986 N N . ARG A 1 252 ? 39.866 -6.410 -18.237 1.00 82.00 252 ARG A N 1
ATOM 1987 C CA . ARG A 1 252 ? 38.426 -6.671 -18.394 1.00 82.00 252 ARG A CA 1
ATOM 1988 C C . ARG A 1 252 ? 37.612 -5.397 -18.538 1.00 82.00 252 ARG A C 1
ATOM 1990 O O . ARG A 1 252 ? 36.418 -5.481 -18.808 1.00 82.00 252 ARG A O 1
ATOM 1997 N N . THR A 1 253 ? 38.245 -4.249 -18.339 1.00 81.06 253 THR A N 1
ATOM 1998 C CA . THR A 1 253 ? 37.589 -2.950 -18.319 1.00 81.06 253 THR A CA 1
ATOM 1999 C C . THR A 1 253 ? 37.974 -2.191 -19.575 1.00 81.06 253 THR A C 1
ATOM 2001 O O . THR A 1 253 ? 39.155 -1.997 -19.868 1.00 81.06 253 THR A O 1
ATOM 2004 N N . PHE A 1 254 ? 36.965 -1.751 -20.312 1.00 77.69 254 PHE A N 1
ATOM 2005 C CA . PHE A 1 254 ? 37.119 -1.022 -21.561 1.00 77.69 254 PHE A CA 1
ATOM 2006 C C . PHE A 1 254 ? 36.297 0.261 -21.509 1.00 77.69 254 PHE A C 1
ATOM 2008 O O . PHE A 1 254 ? 35.219 0.281 -20.922 1.00 77.69 254 PHE A O 1
ATOM 2015 N N . ALA A 1 255 ? 36.801 1.337 -22.102 1.00 69.69 255 ALA A N 1
ATOM 2016 C CA . ALA A 1 255 ? 36.113 2.622 -22.168 1.00 69.69 255 ALA A CA 1
ATOM 2017 C C . ALA A 1 255 ? 35.635 2.910 -23.594 1.00 69.69 255 ALA A C 1
ATOM 2019 O O . ALA A 1 255 ? 36.325 2.575 -24.556 1.00 69.69 255 ALA A O 1
ATOM 2020 N N . PHE A 1 256 ? 34.494 3.572 -23.755 1.00 65.19 256 PHE A N 1
ATOM 2021 C CA . PHE A 1 256 ? 34.066 4.044 -25.074 1.00 65.19 256 PHE A CA 1
ATOM 2022 C C . PHE A 1 256 ? 34.995 5.155 -25.589 1.00 65.19 256 PHE A C 1
ATOM 2024 O O . PHE A 1 256 ? 35.662 5.856 -24.814 1.00 65.19 256 PHE A O 1
ATOM 2031 N N . SER A 1 257 ? 35.094 5.290 -26.910 1.00 56.84 257 SER A N 1
ATOM 2032 C CA . SER A 1 257 ? 35.928 6.303 -27.562 1.00 56.84 257 SER A CA 1
ATOM 2033 C C . SER A 1 257 ? 35.200 7.652 -27.669 1.00 56.84 257 SER A C 1
ATOM 2035 O O . SER A 1 257 ? 35.857 8.684 -27.551 1.00 56.84 257 SER A O 1
ATOM 2037 N N . HIS A 1 258 ? 33.864 7.661 -27.768 1.00 53.34 258 HIS A N 1
ATOM 2038 C CA . HIS A 1 258 ? 33.014 8.857 -27.826 1.00 53.34 258 HIS A CA 1
ATOM 2039 C C . HIS A 1 258 ? 32.026 8.919 -26.644 1.00 53.34 258 HIS A C 1
ATOM 2041 O O . HIS A 1 258 ? 31.424 7.917 -26.261 1.00 53.34 258 HIS A O 1
ATOM 2047 N N . GLY A 1 259 ? 31.892 10.104 -26.033 1.00 44.47 259 GLY A N 1
ATOM 2048 C CA . GLY A 1 259 ? 31.163 10.320 -24.778 1.00 44.47 259 GLY A CA 1
ATOM 2049 C C . GLY A 1 259 ? 29.782 10.960 -24.943 1.00 44.47 259 GLY A C 1
ATOM 2050 O O . GLY A 1 259 ? 29.660 12.034 -25.525 1.00 44.47 259 GLY A O 1
ATOM 2051 N N . ASP A 1 260 ? 28.773 10.247 -24.446 1.00 39.06 260 ASP A N 1
ATOM 2052 C CA . ASP A 1 260 ? 27.656 10.658 -23.573 1.00 39.06 260 ASP A CA 1
ATOM 2053 C C . ASP A 1 260 ? 26.641 9.507 -23.662 1.00 39.06 260 ASP A C 1
ATOM 2055 O O . ASP A 1 260 ? 25.969 9.342 -24.684 1.00 39.06 260 ASP A O 1
ATOM 2059 N N . LEU A 1 261 ? 26.584 8.636 -22.645 1.00 41.59 261 LEU A N 1
ATOM 2060 C CA . LEU A 1 261 ? 25.686 7.478 -22.676 1.00 41.59 261 LEU A CA 1
ATOM 2061 C C . LEU A 1 261 ? 24.330 7.821 -22.071 1.00 41.59 261 LEU A C 1
ATOM 2063 O O . LEU A 1 261 ? 24.209 8.619 -21.139 1.00 41.59 261 LEU A O 1
ATOM 2067 N N . VAL A 1 262 ? 23.309 7.116 -22.553 1.00 39.81 262 VAL A N 1
ATOM 2068 C CA . VAL A 1 262 ? 22.070 6.950 -21.802 1.00 39.81 262 VAL A CA 1
ATOM 2069 C C . VAL A 1 262 ? 22.227 5.699 -20.922 1.00 39.81 262 VAL A C 1
ATOM 2071 O O . VAL A 1 262 ? 22.647 4.667 -21.444 1.00 39.81 262 VAL A O 1
ATOM 2074 N N . PRO A 1 263 ? 21.938 5.765 -19.608 1.00 34.66 263 PRO A N 1
ATOM 2075 C CA . PRO A 1 263 ? 22.278 4.705 -18.652 1.00 34.66 263 PRO A CA 1
ATOM 2076 C C . PRO A 1 263 ? 21.713 3.295 -18.908 1.00 34.66 263 PRO A C 1
ATOM 2078 O O . PRO A 1 263 ? 22.258 2.355 -18.344 1.00 34.66 263 PRO A O 1
ATOM 2081 N N . ASP A 1 264 ? 20.678 3.133 -19.740 1.00 37.12 264 ASP A N 1
ATOM 2082 C CA . ASP A 1 264 ? 19.906 1.882 -19.887 1.00 37.12 264 ASP A CA 1
ATOM 2083 C C . ASP A 1 264 ? 19.715 1.449 -21.357 1.00 37.12 264 ASP A C 1
ATOM 2085 O O . ASP A 1 264 ? 18.626 1.065 -21.787 1.00 37.12 264 ASP A O 1
ATOM 2089 N N . ASP A 1 265 ? 20.768 1.511 -22.171 1.00 43.88 265 ASP A N 1
ATOM 2090 C CA . ASP A 1 265 ? 20.705 1.015 -23.550 1.00 43.88 265 ASP A CA 1
ATOM 2091 C C . ASP A 1 265 ? 20.859 -0.521 -23.605 1.00 43.88 265 ASP A C 1
ATOM 2093 O O . ASP A 1 265 ? 21.942 -1.062 -23.838 1.00 43.88 265 ASP A O 1
ATOM 2097 N N . ALA A 1 266 ? 19.756 -1.237 -23.357 1.00 39.81 266 ALA A N 1
ATOM 2098 C CA . ALA A 1 266 ? 19.678 -2.705 -23.367 1.00 39.81 266 ALA A CA 1
ATOM 2099 C C . ALA A 1 266 ? 19.885 -3.345 -24.757 1.00 39.81 266 ALA A C 1
ATOM 2101 O O . ALA A 1 266 ? 19.863 -4.570 -24.886 1.00 39.81 266 ALA A O 1
ATOM 2102 N N . THR A 1 267 ? 20.062 -2.526 -25.792 1.00 43.16 267 THR A N 1
ATOM 2103 C CA . THR A 1 267 ? 20.032 -2.924 -27.203 1.00 43.16 267 THR A CA 1
ATOM 2104 C C . THR A 1 267 ? 21.429 -2.954 -27.823 1.00 43.16 267 THR A C 1
ATOM 2106 O O . THR A 1 267 ? 21.638 -3.583 -28.864 1.00 43.16 267 THR A O 1
ATOM 2109 N N . ARG A 1 268 ? 22.412 -2.345 -27.141 1.00 54.19 268 ARG A N 1
ATOM 2110 C CA . ARG A 1 268 ? 23.819 -2.331 -27.551 1.00 54.19 268 ARG A CA 1
ATOM 2111 C C . ARG A 1 268 ? 24.412 -3.724 -27.571 1.00 54.19 268 ARG A C 1
ATOM 2113 O O . ARG A 1 268 ? 24.416 -4.434 -26.563 1.00 54.19 268 ARG A O 1
ATOM 2120 N N . ARG A 1 269 ? 24.993 -4.074 -28.713 1.00 61.41 269 ARG A N 1
ATOM 2121 C CA . ARG A 1 269 ? 25.658 -5.352 -28.930 1.00 61.41 269 ARG A CA 1
ATOM 2122 C C . ARG A 1 269 ? 27.157 -5.153 -28.775 1.00 61.41 269 ARG A C 1
ATOM 2124 O O . ARG A 1 269 ? 27.804 -4.475 -29.565 1.00 61.41 269 ARG A O 1
ATOM 2131 N N . LEU A 1 270 ? 27.715 -5.759 -27.735 1.00 69.88 270 LEU A N 1
ATOM 2132 C CA . LEU A 1 270 ? 29.160 -5.815 -27.548 1.00 69.88 270 LEU A CA 1
ATOM 2133 C C . LEU A 1 270 ? 29.728 -7.042 -28.243 1.00 69.88 270 LEU A C 1
ATOM 2135 O O . LEU A 1 270 ? 29.180 -8.136 -28.126 1.00 69.88 270 LEU A O 1
ATOM 2139 N N . PHE A 1 271 ? 30.851 -6.864 -28.924 1.00 74.38 271 PHE A N 1
ATOM 2140 C CA . PHE A 1 271 ? 31.531 -7.929 -29.642 1.00 74.38 271 PHE A CA 1
ATOM 2141 C C . PHE A 1 271 ? 32.963 -8.090 -29.145 1.00 74.38 271 PHE A C 1
ATOM 2143 O O . PHE A 1 271 ? 33.660 -7.114 -28.861 1.00 74.38 271 PHE A O 1
ATOM 2150 N N . VAL A 1 272 ? 33.412 -9.344 -29.080 1.00 80.94 272 VAL A N 1
ATOM 2151 C CA . VAL A 1 272 ? 34.823 -9.711 -28.919 1.00 80.94 272 VAL A CA 1
ATOM 2152 C C . VAL A 1 272 ? 35.232 -10.496 -30.160 1.00 80.94 272 VAL A C 1
ATOM 2154 O O . VAL A 1 272 ? 34.762 -11.614 -30.388 1.00 80.94 272 VAL A O 1
ATOM 2157 N N . GLY A 1 273 ? 36.078 -9.901 -31.003 1.00 77.44 273 GLY A N 1
ATOM 2158 C CA . GLY A 1 273 ? 36.360 -10.431 -32.339 1.00 77.44 273 GLY A CA 1
ATOM 2159 C C . GLY A 1 273 ? 35.086 -10.456 -33.187 1.00 77.44 273 GLY A C 1
ATOM 2160 O O . GLY A 1 273 ? 34.513 -9.405 -33.448 1.00 77.44 273 GLY A O 1
ATOM 2161 N N . ASN A 1 274 ? 34.622 -11.650 -33.569 1.00 71.88 274 ASN A N 1
ATOM 2162 C CA . ASN A 1 274 ? 33.378 -11.839 -34.333 1.00 71.88 274 ASN A CA 1
ATOM 2163 C C . ASN A 1 274 ? 32.217 -12.355 -33.459 1.00 71.88 274 ASN A C 1
ATOM 2165 O O . ASN A 1 274 ? 31.138 -12.636 -33.975 1.00 71.88 274 ASN A O 1
ATOM 2169 N N . ARG A 1 275 ? 32.432 -12.548 -32.147 1.00 77.88 275 ARG A N 1
ATOM 2170 C CA . ARG A 1 275 ? 31.418 -13.103 -31.240 1.00 77.88 275 ARG A CA 1
ATOM 2171 C C . ARG A 1 275 ? 30.649 -11.981 -30.556 1.00 77.88 275 ARG A C 1
ATOM 2173 O O . ARG A 1 275 ? 31.248 -11.201 -29.818 1.00 77.88 275 ARG A O 1
ATOM 2180 N N . GLN A 1 276 ? 29.332 -11.962 -30.740 1.00 75.75 276 GLN A N 1
ATOM 2181 C CA . GLN A 1 276 ? 28.430 -11.125 -29.951 1.00 75.75 276 GLN A CA 1
ATOM 2182 C C . GLN A 1 276 ? 28.348 -11.640 -28.507 1.00 75.75 276 GLN A C 1
ATOM 2184 O O . GLN A 1 276 ? 28.188 -12.841 -28.278 1.00 75.75 276 GLN A O 1
ATOM 2189 N N . LEU A 1 277 ? 28.440 -10.731 -27.541 1.00 70.75 277 LEU A N 1
ATOM 2190 C CA . LEU A 1 277 ? 28.249 -10.998 -26.122 1.00 70.75 277 LEU A CA 1
ATOM 2191 C C . LEU A 1 277 ? 26.768 -10.890 -25.738 1.00 70.75 277 LEU A C 1
ATOM 2193 O O . LEU A 1 277 ? 26.047 -10.003 -26.193 1.00 70.75 277 LEU A O 1
ATOM 2197 N N . SER A 1 278 ? 26.332 -11.778 -24.851 1.00 68.56 278 SER A N 1
ATOM 2198 C CA . SER A 1 278 ? 25.048 -11.702 -24.156 1.00 68.56 278 SER A CA 1
ATOM 2199 C C . SER A 1 278 ? 25.065 -10.603 -23.082 1.00 68.56 278 SER A C 1
ATOM 2201 O O . SER A 1 278 ? 26.106 -10.392 -22.453 1.00 68.56 278 SER A O 1
ATOM 2203 N N . PRO A 1 279 ? 23.917 -9.969 -22.763 1.00 62.91 279 PRO A N 1
ATOM 2204 C CA . PRO A 1 279 ? 23.809 -8.986 -21.677 1.00 62.91 279 PRO A CA 1
ATOM 2205 C C . PRO A 1 279 ? 24.259 -9.485 -20.293 1.00 62.91 279 PRO A C 1
ATOM 2207 O O . PRO A 1 279 ? 24.526 -8.688 -19.404 1.00 62.91 279 PRO A O 1
ATOM 2210 N N . GLN A 1 280 ? 24.348 -10.803 -20.076 1.00 69.31 280 GLN A N 1
ATOM 2211 C CA . GLN A 1 280 ? 24.850 -11.386 -18.821 1.00 69.31 280 GLN A CA 1
ATOM 2212 C C . GLN A 1 280 ? 26.386 -11.495 -18.763 1.00 69.31 280 GLN A C 1
ATOM 2214 O O . GLN A 1 280 ? 26.946 -11.875 -17.730 1.00 69.31 280 GLN A O 1
ATOM 2219 N N . GLU A 1 281 ? 27.070 -11.227 -19.876 1.00 69.12 281 GLU A N 1
ATOM 2220 C CA . GLU A 1 281 ? 28.517 -11.389 -20.040 1.00 69.12 281 GLU A CA 1
ATOM 2221 C C . GLU A 1 281 ? 29.289 -10.071 -19.872 1.00 69.12 281 GLU A C 1
ATOM 2223 O O . GLU A 1 281 ? 30.520 -10.083 -19.903 1.00 69.12 281 GLU A O 1
ATOM 2228 N N . TYR A 1 282 ? 28.607 -8.946 -19.645 1.00 71.88 282 TYR A N 1
ATOM 2229 C CA . TYR A 1 282 ? 29.230 -7.650 -19.379 1.00 71.88 282 TYR A CA 1
ATOM 2230 C C . TYR A 1 282 ? 28.369 -6.771 -18.462 1.00 71.88 282 TYR A C 1
ATOM 2232 O O . TYR A 1 282 ? 27.170 -6.987 -18.312 1.00 71.88 282 TYR A O 1
ATOM 2240 N N . LEU A 1 283 ? 28.996 -5.776 -17.837 1.00 68.31 283 LEU A N 1
ATOM 2241 C CA . LEU A 1 283 ? 28.361 -4.781 -16.977 1.00 68.31 283 LEU A CA 1
ATOM 2242 C C . LEU A 1 283 ? 28.796 -3.381 -17.422 1.00 68.31 283 LEU A C 1
ATOM 2244 O O . LEU A 1 283 ? 29.990 -3.137 -17.585 1.00 68.31 283 LEU A O 1
ATOM 2248 N N . ILE A 1 284 ? 27.853 -2.456 -17.585 1.00 64.75 284 ILE A N 1
ATOM 2249 C CA . ILE A 1 284 ? 28.151 -1.039 -17.835 1.00 64.75 284 ILE A CA 1
ATOM 2250 C C . ILE A 1 284 ? 28.151 -0.326 -16.483 1.00 64.75 284 ILE A C 1
ATOM 2252 O O . ILE A 1 284 ? 27.139 -0.317 -15.786 1.00 64.75 284 ILE A O 1
ATOM 2256 N N . THR A 1 285 ? 29.299 0.214 -16.077 1.00 56.81 285 THR A N 1
ATOM 2257 C CA . THR A 1 285 ? 29.513 0.704 -14.704 1.00 56.81 285 THR A CA 1
ATOM 2258 C C . THR A 1 285 ? 29.311 2.209 -14.531 1.00 56.81 285 THR A C 1
ATOM 2260 O O . THR A 1 285 ? 29.099 2.653 -13.406 1.00 56.81 285 THR A O 1
ATOM 2263 N N . ASP A 1 286 ? 29.339 2.997 -15.613 1.00 52.84 286 ASP A N 1
ATOM 2264 C CA . ASP A 1 286 ? 29.141 4.454 -15.565 1.00 52.84 286 ASP A CA 1
ATOM 2265 C C . ASP A 1 286 ? 28.527 4.984 -16.875 1.00 52.84 286 ASP A C 1
ATOM 2267 O O . ASP A 1 286 ? 29.114 4.831 -17.945 1.00 52.84 286 ASP A O 1
ATOM 2271 N N . ALA A 1 287 ? 27.364 5.636 -16.790 1.00 44.69 287 ALA A N 1
ATOM 2272 C CA . ALA A 1 287 ? 26.646 6.212 -17.928 1.00 44.69 287 ALA A CA 1
ATOM 2273 C C . ALA A 1 287 ? 27.171 7.591 -18.379 1.00 44.69 287 ALA A C 1
ATOM 2275 O O . ALA A 1 287 ? 26.867 8.054 -19.472 1.00 44.69 287 ALA A O 1
ATOM 2276 N N . LYS A 1 288 ? 27.970 8.281 -17.563 1.00 40.97 288 LYS A N 1
ATOM 2277 C CA . LYS A 1 288 ? 28.589 9.555 -17.957 1.00 40.97 288 LYS A CA 1
ATOM 2278 C C . LYS A 1 288 ? 30.005 9.366 -18.490 1.00 40.97 288 LYS A C 1
ATOM 2280 O O . LYS A 1 288 ? 30.413 10.112 -19.371 1.00 40.97 288 LYS A O 1
ATOM 2285 N N . GLN A 1 289 ? 30.745 8.379 -17.979 1.00 48.69 289 GLN A N 1
ATOM 2286 C CA . GLN A 1 289 ? 32.134 8.113 -18.396 1.00 48.69 289 GLN A CA 1
ATOM 2287 C C . GLN A 1 289 ? 32.293 6.903 -19.326 1.00 48.69 289 GLN A C 1
ATOM 2289 O O . GLN A 1 289 ? 33.318 6.773 -19.989 1.00 48.69 289 GLN A O 1
ATOM 2294 N N . GLY A 1 290 ? 31.287 6.032 -19.398 1.00 58.62 290 GLY A N 1
ATOM 2295 C CA . GLY A 1 290 ? 31.207 4.949 -20.365 1.00 58.62 290 GLY A CA 1
ATOM 2296 C C . GLY A 1 290 ? 32.291 3.895 -20.261 1.00 58.62 290 GLY A C 1
ATOM 2297 O O . GLY A 1 290 ? 33.115 3.737 -21.161 1.00 58.62 290 GLY A O 1
ATOM 2298 N N . THR A 1 291 ? 32.239 3.130 -19.173 1.00 66.25 291 THR A N 1
ATOM 2299 C CA . THR A 1 291 ? 33.091 1.959 -18.956 1.00 66.25 291 THR A CA 1
ATOM 2300 C C . THR A 1 291 ? 32.276 0.667 -18.986 1.00 66.25 291 THR A C 1
ATOM 2302 O O . THR A 1 291 ? 31.197 0.577 -18.396 1.00 66.25 291 THR A O 1
ATOM 2305 N N . VAL A 1 292 ? 32.800 -0.331 -19.694 1.00 72.44 292 VAL A N 1
ATOM 2306 C CA . VAL A 1 292 ? 32.264 -1.687 -19.822 1.00 72.44 292 VAL A CA 1
ATOM 2307 C C . VAL A 1 292 ? 33.218 -2.645 -19.128 1.00 72.44 292 VAL A C 1
ATOM 2309 O O . VAL A 1 292 ? 34.414 -2.656 -19.418 1.00 72.44 292 VAL A O 1
ATOM 2312 N N . VAL A 1 293 ? 32.683 -3.482 -18.247 1.00 78.81 293 VAL A N 1
ATOM 2313 C CA . VAL A 1 293 ? 33.414 -4.552 -17.571 1.00 78.81 293 VAL A CA 1
ATOM 2314 C C . VAL A 1 293 ? 32.933 -5.894 -18.104 1.00 78.81 293 VAL A C 1
ATOM 2316 O O . VAL A 1 293 ? 31.780 -6.269 -17.905 1.00 78.81 293 VAL A O 1
ATOM 2319 N N . LEU A 1 294 ? 33.813 -6.640 -18.765 1.00 80.88 294 LEU A N 1
ATOM 2320 C CA . LEU A 1 294 ? 33.512 -7.981 -19.264 1.00 80.88 294 LEU A CA 1
ATOM 2321 C C . LEU A 1 294 ? 33.589 -9.019 -18.137 1.00 80.88 294 LEU A C 1
ATOM 2323 O O . LEU A 1 294 ? 34.429 -8.937 -17.232 1.00 80.88 294 LEU A O 1
ATOM 2327 N N . LYS A 1 295 ? 32.722 -10.034 -18.183 1.00 82.62 295 LYS A N 1
ATOM 2328 C CA . LYS A 1 295 ? 32.704 -11.157 -17.230 1.00 82.62 295 LYS A CA 1
ATOM 2329 C C . LYS A 1 295 ? 33.909 -12.089 -17.398 1.00 82.62 295 LYS A C 1
ATOM 2331 O O . LYS A 1 295 ? 34.379 -12.653 -16.412 1.00 82.62 295 LYS A O 1
ATOM 2336 N N . GLU A 1 296 ? 34.431 -12.191 -18.613 1.00 83.00 296 GLU A N 1
ATOM 2337 C CA . GLU A 1 296 ? 35.624 -12.966 -18.960 1.00 83.00 296 GLU A CA 1
ATOM 2338 C C . GLU A 1 296 ? 36.669 -12.059 -19.617 1.00 83.00 296 GLU A C 1
ATOM 2340 O O . GLU A 1 296 ? 36.328 -11.024 -20.194 1.00 83.00 296 GLU A O 1
ATOM 2345 N N . THR A 1 297 ? 37.950 -12.417 -19.498 1.00 84.50 297 THR A N 1
ATOM 2346 C CA . THR A 1 297 ? 39.029 -11.687 -20.169 1.00 84.50 297 THR A CA 1
ATOM 2347 C C . THR A 1 297 ? 39.007 -11.982 -21.671 1.00 84.50 297 THR A C 1
ATOM 2349 O O . THR A 1 297 ? 38.965 -13.150 -22.066 1.00 84.50 297 THR A O 1
ATOM 2352 N N . PRO A 1 298 ? 39.040 -10.954 -22.536 1.00 83.81 298 PRO A N 1
ATOM 2353 C CA . PRO A 1 298 ? 39.124 -11.172 -23.969 1.00 83.81 298 PRO A CA 1
ATOM 2354 C C . PRO A 1 298 ? 40.489 -11.785 -24.338 1.00 83.81 298 PRO A C 1
ATOM 2356 O O . PRO A 1 298 ? 41.509 -11.405 -23.752 1.00 83.81 298 PRO A O 1
ATOM 2359 N N . PRO A 1 299 ? 40.543 -12.715 -25.312 1.00 82.31 299 PRO A N 1
ATOM 2360 C CA . PRO A 1 299 ? 41.797 -13.316 -25.760 1.00 82.31 299 PRO A CA 1
ATOM 2361 C C . PRO A 1 299 ? 42.807 -12.254 -26.230 1.00 82.31 299 PRO A C 1
ATOM 2363 O O . PRO A 1 299 ? 42.394 -11.305 -26.912 1.00 82.31 299 PRO A O 1
ATOM 2366 N N . PRO A 1 300 ? 44.115 -12.403 -25.934 1.00 80.25 300 PRO A N 1
ATOM 2367 C CA . PRO A 1 300 ? 45.146 -11.492 -26.426 1.00 80.25 300 PRO A CA 1
ATOM 2368 C C . PRO A 1 300 ? 45.070 -11.308 -27.947 1.00 80.25 300 PRO A C 1
ATOM 2370 O O . PRO A 1 300 ? 44.966 -12.281 -28.692 1.00 80.25 300 PRO A O 1
ATOM 2373 N N . GLY A 1 301 ? 45.101 -10.055 -28.407 1.00 70.75 301 GLY A N 1
ATOM 2374 C CA . GLY A 1 301 ? 45.020 -9.705 -29.833 1.00 70.75 301 GLY A CA 1
ATOM 2375 C C . GLY A 1 301 ? 43.607 -9.653 -30.432 1.00 70.75 301 GLY A C 1
ATOM 2376 O O . GLY A 1 301 ? 43.464 -9.290 -31.598 1.00 70.75 301 GLY A O 1
ATOM 2377 N N . SER A 1 302 ? 42.558 -9.967 -29.663 1.00 78.38 302 SER A N 1
ATOM 2378 C CA . SER A 1 302 ? 41.171 -9.728 -30.090 1.00 78.38 302 SER A CA 1
ATOM 2379 C C . SER A 1 302 ? 40.830 -8.229 -30.120 1.00 78.38 302 SER A C 1
ATOM 2381 O O . SER A 1 302 ? 41.589 -7.391 -29.638 1.00 78.38 302 SER A O 1
ATOM 2383 N N . ILE A 1 303 ? 39.687 -7.873 -30.714 1.00 75.25 303 ILE A N 1
ATOM 2384 C CA . ILE A 1 303 ? 39.170 -6.497 -30.742 1.00 75.25 303 ILE A CA 1
ATOM 2385 C C . ILE A 1 303 ? 37.855 -6.476 -29.970 1.00 75.25 303 ILE A C 1
ATOM 2387 O O . ILE A 1 303 ? 36.981 -7.297 -30.246 1.00 75.25 303 ILE A O 1
ATOM 2391 N N . VAL A 1 304 ? 37.712 -5.535 -29.037 1.00 78.06 304 VAL A N 1
ATOM 2392 C CA . VAL A 1 304 ? 36.439 -5.250 -28.365 1.00 78.06 304 VAL A CA 1
ATOM 2393 C C . VAL A 1 304 ? 35.801 -4.046 -29.042 1.00 78.06 304 VAL A C 1
ATOM 2395 O O . VAL A 1 304 ? 36.423 -2.984 -29.139 1.00 78.06 304 VAL A O 1
ATOM 2398 N N . TRP A 1 305 ? 34.584 -4.220 -29.542 1.00 73.12 305 TRP A N 1
ATOM 2399 C CA . TRP A 1 305 ? 33.894 -3.191 -30.313 1.00 73.12 305 TRP A CA 1
ATOM 2400 C C . TRP A 1 305 ? 32.378 -3.242 -30.124 1.00 73.12 305 TRP A C 1
ATOM 2402 O O . TRP A 1 305 ? 31.831 -4.227 -29.628 1.00 73.12 305 TRP A O 1
ATOM 2412 N N . THR A 1 306 ? 31.721 -2.150 -30.502 1.00 67.19 306 THR A N 1
ATOM 2413 C CA . THR A 1 306 ? 30.260 -2.010 -30.548 1.00 67.19 306 THR A CA 1
ATOM 2414 C C . THR A 1 306 ? 29.859 -1.518 -31.936 1.00 67.19 306 THR A C 1
ATOM 2416 O O . THR A 1 306 ? 30.595 -0.757 -32.572 1.00 67.19 306 THR A O 1
ATOM 2419 N N . ASP A 1 307 ? 28.725 -1.977 -32.448 1.00 57.66 307 ASP A N 1
ATOM 2420 C CA . ASP A 1 307 ? 28.151 -1.458 -33.689 1.00 57.66 307 ASP A CA 1
ATOM 2421 C C . ASP A 1 307 ? 27.751 0.026 -33.522 1.00 57.66 307 ASP A C 1
ATOM 2423 O O . ASP A 1 307 ? 27.202 0.400 -32.489 1.00 57.66 307 ASP A O 1
ATOM 2427 N N . TRP A 1 308 ? 28.035 0.909 -34.504 1.00 48.38 308 TRP A N 1
ATOM 2428 C CA . TRP A 1 308 ? 27.488 2.292 -34.477 1.00 48.38 308 TRP A CA 1
ATOM 2429 C C . TRP A 1 308 ? 26.019 2.348 -34.911 1.00 48.38 308 TRP A C 1
ATOM 2431 O O . TRP A 1 308 ? 25.384 3.395 -34.797 1.00 48.38 308 TRP A O 1
ATOM 2441 N N . TYR A 1 309 ? 25.481 1.254 -35.447 1.00 40.12 309 TYR A N 1
ATOM 2442 C CA . TYR A 1 309 ? 24.190 1.235 -36.119 1.00 40.12 309 TYR A CA 1
ATOM 2443 C C . TYR A 1 309 ? 23.178 0.365 -35.383 1.00 40.12 309 TYR A C 1
ATOM 2445 O O . TYR A 1 309 ? 22.888 -0.759 -35.774 1.00 40.12 309 TYR A O 1
ATOM 2453 N N . THR A 1 310 ? 22.558 0.964 -34.378 1.00 30.70 310 THR A N 1
ATOM 2454 C CA . THR A 1 310 ? 21.123 0.804 -34.143 1.00 30.70 310 THR A CA 1
ATOM 2455 C C . THR A 1 310 ? 20.480 2.172 -34.341 1.00 30.70 310 THR A C 1
ATOM 2457 O O . THR A 1 310 ? 20.176 2.908 -33.403 1.00 30.70 310 THR A O 1
ATOM 2460 N N . ILE A 1 311 ? 20.264 2.545 -35.606 1.00 32.47 311 ILE A N 1
ATOM 2461 C CA . ILE A 1 311 ? 19.129 3.420 -35.889 1.00 32.47 311 ILE A CA 1
ATOM 2462 C C . ILE A 1 311 ? 17.915 2.574 -35.460 1.00 32.47 311 ILE A C 1
ATOM 2464 O O . ILE A 1 311 ? 17.724 1.486 -35.981 1.00 32.47 311 ILE A O 1
ATOM 2468 N N . TYR A 1 312 ? 17.169 3.033 -34.452 1.00 32.16 312 TYR A N 1
ATOM 2469 C CA . TYR A 1 312 ? 15.915 2.436 -33.951 1.00 32.16 312 TYR A CA 1
ATOM 2470 C C . TYR A 1 312 ? 15.945 1.342 -32.880 1.00 32.16 312 TYR A C 1
ATOM 2472 O O . TYR A 1 312 ? 14.980 0.586 -32.793 1.00 32.16 312 TYR A O 1
ATOM 2480 N N . ASP A 1 313 ? 16.906 1.329 -31.959 1.00 28.58 313 ASP A N 1
ATOM 2481 C CA . ASP A 1 313 ? 16.595 0.730 -30.655 1.00 28.58 313 ASP A CA 1
ATOM 2482 C C . ASP A 1 313 ? 16.967 1.715 -29.539 1.00 28.58 313 ASP A C 1
ATOM 2484 O O . ASP A 1 313 ? 18.117 2.064 -29.293 1.00 28.58 313 ASP A O 1
ATOM 2488 N N . HIS A 1 314 ? 15.919 2.374 -29.044 1.00 38.03 314 HIS A N 1
ATOM 2489 C CA . HIS A 1 314 ? 15.970 3.618 -28.284 1.00 38.03 314 HIS A CA 1
ATOM 2490 C C . HIS A 1 314 ? 16.521 3.419 -26.862 1.00 38.03 314 HIS A C 1
ATOM 2492 O O . HIS A 1 314 ? 16.341 2.349 -26.280 1.00 38.03 314 HIS A O 1
ATOM 2498 N N . PRO A 1 315 ? 16.962 4.497 -26.183 1.00 38.28 315 PRO A N 1
ATOM 2499 C CA . PRO A 1 315 ? 16.736 4.573 -24.749 1.00 38.28 315 PRO A CA 1
ATOM 2500 C C . PRO A 1 315 ? 15.220 4.627 -24.525 1.00 38.28 315 PRO A C 1
ATOM 2502 O O . PRO A 1 315 ? 14.633 5.686 -24.688 1.00 38.28 315 PRO A O 1
ATOM 2505 N N . THR A 1 316 ? 14.580 3.479 -24.286 1.00 48.34 316 THR A N 1
ATOM 2506 C CA . THR A 1 316 ? 13.259 3.270 -23.648 1.00 48.34 316 THR A CA 1
ATOM 2507 C C . THR A 1 316 ? 12.290 4.470 -23.632 1.00 48.34 316 THR A C 1
ATOM 2509 O O . THR A 1 316 ? 11.829 4.884 -22.568 1.00 48.34 316 THR A O 1
ATOM 2512 N N . CYS A 1 317 ? 11.983 5.101 -24.767 1.00 51.59 317 CYS A N 1
ATOM 2513 C CA . CYS A 1 317 ? 11.142 6.301 -24.816 1.00 51.59 317 CYS A CA 1
ATOM 2514 C C . CYS A 1 317 ? 10.540 6.453 -26.216 1.00 51.59 317 CYS A C 1
ATOM 2516 O O . CYS A 1 317 ? 11.248 6.657 -27.201 1.00 51.59 317 CYS A O 1
ATOM 2518 N N . GLY A 1 318 ? 9.215 6.282 -26.306 1.00 48.44 318 GLY A N 1
ATOM 2519 C CA . GLY A 1 318 ? 8.490 6.254 -27.579 1.00 48.44 318 GLY A CA 1
ATOM 2520 C C . GLY A 1 318 ? 8.424 7.605 -28.306 1.00 48.44 318 GLY A C 1
ATOM 2521 O O . GLY A 1 318 ? 8.978 8.615 -27.887 1.00 48.44 318 GLY A O 1
ATOM 2522 N N . THR A 1 319 ? 7.707 7.656 -29.424 1.00 49.78 319 THR A N 1
ATOM 2523 C CA . THR A 1 319 ? 7.563 8.832 -30.311 1.00 49.78 319 THR A CA 1
ATOM 2524 C C . THR A 1 319 ? 6.933 10.079 -29.673 1.00 49.78 319 THR A C 1
ATOM 2526 O O . THR A 1 319 ? 6.989 11.156 -30.262 1.00 49.78 319 THR A O 1
ATOM 2529 N N . THR A 1 320 ? 6.383 9.979 -28.459 1.00 56.44 320 THR A N 1
ATOM 2530 C CA . THR A 1 320 ? 5.747 11.089 -27.730 1.00 56.44 320 THR A CA 1
ATOM 2531 C C . THR A 1 320 ? 6.261 11.197 -26.295 1.00 56.44 320 THR A C 1
ATOM 2533 O O . THR A 1 320 ? 6.651 10.197 -25.696 1.00 56.44 320 THR A O 1
ATOM 2536 N N . VAL A 1 321 ? 6.175 12.393 -25.695 1.00 59.81 321 VAL A N 1
ATOM 2537 C CA . VAL A 1 321 ? 6.496 12.611 -24.266 1.00 59.81 321 VAL A CA 1
ATOM 2538 C C . VAL A 1 321 ? 5.661 11.698 -23.361 1.00 59.81 321 VAL A C 1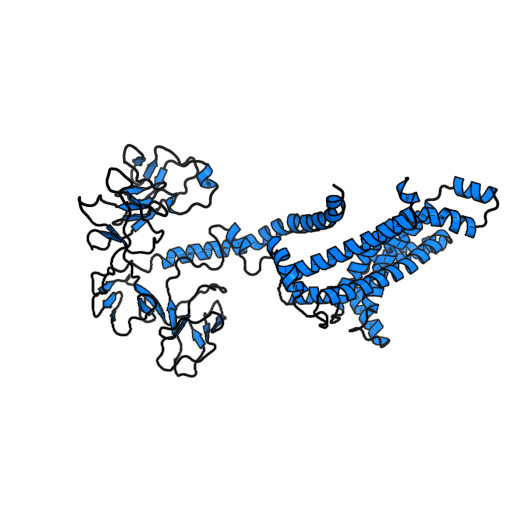
ATOM 2540 O O . VAL A 1 321 ? 6.159 11.202 -22.356 1.00 59.81 321 VAL A O 1
ATOM 2543 N N . LEU A 1 322 ? 4.409 11.418 -23.743 1.00 66.56 322 LEU A N 1
ATOM 2544 C CA . LEU A 1 322 ? 3.528 10.507 -23.014 1.00 66.56 322 LEU A CA 1
ATOM 2545 C C . LEU A 1 322 ? 4.036 9.058 -23.052 1.00 66.56 322 LEU A C 1
ATOM 2547 O O . LEU A 1 322 ? 4.030 8.380 -22.030 1.00 66.56 322 LEU A O 1
ATOM 2551 N N . GLN A 1 323 ? 4.514 8.585 -24.206 1.00 63.41 323 GLN A N 1
ATOM 2552 C CA . GLN A 1 323 ? 5.147 7.269 -24.294 1.00 63.41 323 GLN A CA 1
ATOM 2553 C C . GLN A 1 323 ? 6.451 7.224 -23.493 1.00 63.41 323 GLN A C 1
ATOM 2555 O O . GLN A 1 323 ? 6.663 6.251 -22.784 1.00 63.41 323 GLN A O 1
ATOM 2560 N N . CYS A 1 324 ? 7.271 8.282 -23.542 1.00 61.59 324 CYS A N 1
ATOM 2561 C CA . CYS A 1 324 ? 8.490 8.386 -22.732 1.00 61.59 324 CYS A CA 1
ATOM 2562 C C . CYS A 1 324 ? 8.202 8.406 -21.224 1.00 61.59 324 CYS A C 1
ATOM 2564 O O . CYS A 1 324 ? 9.013 7.911 -20.452 1.00 61.59 324 CYS A O 1
ATOM 2566 N N . PHE A 1 325 ? 7.055 8.948 -20.802 1.00 67.81 325 PHE A N 1
ATOM 2567 C CA . PHE A 1 325 ? 6.606 8.894 -19.412 1.00 67.81 325 PHE A CA 1
ATOM 2568 C C . PHE A 1 325 ? 6.299 7.455 -18.974 1.00 67.81 325 PHE A C 1
ATOM 2570 O O . PHE A 1 325 ? 6.831 7.008 -17.962 1.00 67.81 325 PHE A O 1
ATOM 2577 N N . PHE A 1 326 ? 5.510 6.709 -19.755 1.00 66.56 326 PHE A N 1
ATOM 2578 C CA . PHE A 1 326 ? 5.142 5.326 -19.418 1.00 66.56 326 PHE A CA 1
ATOM 2579 C C . PHE A 1 326 ? 6.304 4.330 -19.483 1.00 66.56 326 PHE A C 1
ATOM 2581 O O . PHE A 1 326 ? 6.219 3.265 -18.880 1.00 66.56 326 PHE A O 1
ATOM 2588 N N . SER A 1 327 ? 7.385 4.669 -20.181 1.00 59.41 327 SER A N 1
ATOM 2589 C CA . SER A 1 327 ? 8.575 3.830 -20.325 1.00 59.41 327 SER A CA 1
ATOM 2590 C C . SER A 1 327 ? 9.736 4.237 -19.409 1.00 59.41 327 SER A C 1
ATOM 2592 O O . SER A 1 327 ? 10.854 3.756 -19.591 1.00 59.41 327 SER A O 1
ATOM 2594 N N . LEU A 1 328 ? 9.498 5.116 -18.424 1.00 60.19 328 LEU A N 1
ATOM 2595 C CA . LEU A 1 328 ? 10.503 5.449 -17.413 1.00 60.19 328 LEU A CA 1
ATOM 2596 C C . LEU A 1 328 ? 10.913 4.179 -16.630 1.00 60.19 328 LEU A C 1
ATOM 2598 O O . LEU A 1 328 ? 10.032 3.518 -16.073 1.00 60.19 328 LEU A O 1
ATOM 2602 N N . PRO A 1 329 ? 12.222 3.864 -16.507 1.00 51.78 329 PRO A N 1
ATOM 2603 C CA . PRO A 1 329 ? 12.712 2.663 -15.810 1.00 51.78 329 PRO A CA 1
ATOM 2604 C C . PRO A 1 329 ? 12.223 2.552 -14.359 1.00 51.78 329 PRO A C 1
ATOM 2606 O O . PRO A 1 329 ? 11.968 1.464 -13.847 1.00 51.78 329 PRO A O 1
ATOM 2609 N N . GLN A 1 330 ? 12.057 3.700 -13.700 1.00 56.03 330 GLN A N 1
ATOM 2610 C CA . GLN A 1 330 ? 11.444 3.832 -12.382 1.00 56.03 330 GLN A CA 1
ATOM 2611 C C . GLN A 1 330 ? 10.155 4.637 -12.518 1.00 56.03 330 GLN A C 1
ATOM 2613 O O . GLN A 1 330 ? 10.088 5.803 -12.129 1.00 56.03 330 GLN A O 1
ATOM 2618 N N . HIS A 1 331 ? 9.131 4.036 -13.126 1.00 58.12 331 HIS A N 1
ATOM 2619 C CA . HIS A 1 331 ? 7.840 4.702 -13.218 1.00 58.12 331 HIS A CA 1
ATOM 2620 C C . HIS A 1 331 ? 7.310 4.978 -11.794 1.00 58.12 331 HIS A C 1
ATOM 2622 O O . HIS A 1 331 ? 7.200 4.039 -10.997 1.00 58.12 331 HIS A O 1
ATOM 2628 N N . PRO A 1 332 ? 6.939 6.229 -11.449 1.00 61.28 332 PRO A N 1
ATOM 2629 C CA . PRO A 1 332 ? 6.462 6.565 -10.104 1.00 61.28 332 PRO A CA 1
ATOM 2630 C C . PRO A 1 332 ? 5.200 5.782 -9.701 1.00 61.28 332 PRO A C 1
ATOM 2632 O O . PRO A 1 332 ? 4.883 5.655 -8.519 1.00 61.28 332 PRO A O 1
ATOM 2635 N N . MET A 1 333 ? 4.483 5.240 -10.691 1.00 69.56 333 MET A N 1
ATOM 2636 C CA . MET A 1 333 ? 3.287 4.422 -10.504 1.00 69.56 333 MET A CA 1
ATOM 2637 C C . MET A 1 333 ? 3.178 3.283 -11.543 1.00 69.56 333 MET A C 1
ATOM 2639 O O . MET A 1 333 ? 2.883 3.568 -12.702 1.00 69.56 333 MET A O 1
ATOM 2643 N N . PRO A 1 334 ? 3.385 2.009 -11.179 1.00 71.81 334 PRO A N 1
ATOM 2644 C CA . PRO A 1 334 ? 3.339 0.890 -12.121 1.00 71.81 334 PRO A CA 1
ATOM 2645 C C . PRO A 1 334 ? 1.944 0.728 -12.727 1.00 71.81 334 PRO A C 1
ATOM 2647 O O . PRO A 1 334 ? 0.935 1.010 -12.071 1.00 71.81 334 PRO A O 1
ATOM 2650 N N . LEU A 1 335 ? 1.887 0.256 -13.974 1.00 75.50 335 LEU A N 1
ATOM 2651 C CA . LEU A 1 335 ? 0.628 0.063 -14.693 1.00 75.50 335 LEU A CA 1
ATOM 2652 C C . LEU A 1 335 ? -0.244 -0.985 -13.980 1.00 75.50 335 LEU A C 1
ATOM 2654 O O . LEU A 1 335 ? 0.278 -1.977 -13.464 1.00 75.50 335 LEU A O 1
ATOM 2658 N N . PRO A 1 336 ? -1.587 -0.834 -13.953 1.00 77.31 336 PRO A N 1
ATOM 2659 C CA . PRO A 1 336 ? -2.452 -1.787 -13.255 1.00 77.31 336 PRO A CA 1
ATOM 2660 C C . PRO A 1 336 ? -2.239 -3.239 -13.703 1.00 77.31 336 PRO A C 1
ATOM 2662 O O . PRO A 1 336 ? -2.269 -4.155 -12.882 1.00 77.31 336 PRO A O 1
ATOM 2665 N N . HIS A 1 337 ? -1.987 -3.454 -14.997 1.00 77.81 337 HIS A N 1
ATOM 2666 C CA . HIS A 1 337 ? -1.717 -4.782 -15.542 1.00 77.81 337 HIS A CA 1
ATOM 2667 C C . HIS A 1 337 ? -0.352 -5.335 -15.104 1.00 77.81 337 HIS A C 1
ATOM 2669 O O . HIS A 1 337 ? -0.247 -6.539 -14.886 1.00 77.81 337 HIS A O 1
ATOM 2675 N N . GLU A 1 338 ? 0.661 -4.484 -14.907 1.00 76.25 338 GLU A N 1
ATOM 2676 C CA . GLU A 1 338 ? 1.969 -4.888 -14.377 1.00 76.25 338 GLU A CA 1
ATOM 2677 C C . GLU A 1 338 ? 1.844 -5.353 -12.931 1.00 76.25 338 GLU A C 1
ATOM 2679 O O . GLU A 1 338 ? 2.375 -6.404 -12.580 1.00 76.25 338 GLU A O 1
ATOM 2684 N N . ILE A 1 339 ? 1.086 -4.625 -12.102 1.00 81.88 339 ILE A N 1
ATOM 2685 C CA . ILE A 1 339 ? 0.826 -5.037 -10.717 1.00 81.88 339 ILE A CA 1
ATOM 2686 C C . ILE A 1 339 ? 0.128 -6.398 -10.711 1.00 81.88 339 ILE A C 1
ATOM 2688 O O . ILE A 1 339 ? 0.578 -7.312 -10.025 1.00 81.88 339 ILE A O 1
ATOM 2692 N N . ILE A 1 340 ? -0.939 -6.560 -11.503 1.00 80.94 340 ILE A N 1
ATOM 2693 C CA . ILE A 1 340 ? -1.703 -7.814 -11.570 1.00 80.94 340 ILE A CA 1
ATOM 2694 C C . ILE A 1 340 ? -0.818 -8.979 -12.026 1.00 80.94 340 ILE A C 1
ATOM 2696 O O . ILE A 1 340 ? -0.847 -10.041 -11.403 1.00 80.94 340 ILE A O 1
ATOM 2700 N N . ALA A 1 341 ? -0.007 -8.782 -13.067 1.00 80.31 341 ALA A N 1
ATOM 2701 C CA . ALA A 1 341 ? 0.918 -9.797 -13.566 1.00 80.31 341 ALA A CA 1
ATOM 2702 C C . ALA A 1 341 ? 2.005 -10.164 -12.540 1.00 80.31 341 ALA A C 1
ATOM 2704 O O . ALA A 1 341 ? 2.507 -11.288 -12.538 1.00 80.31 341 ALA A O 1
ATOM 2705 N N . ARG A 1 342 ? 2.348 -9.237 -11.640 1.00 82.19 342 ARG A N 1
ATOM 2706 C CA . ARG A 1 342 ? 3.392 -9.410 -10.626 1.00 82.19 342 ARG A CA 1
ATOM 2707 C C . ARG A 1 342 ? 2.906 -10.072 -9.339 1.00 82.19 342 ARG A C 1
ATOM 2709 O O . ARG A 1 342 ? 3.722 -10.629 -8.609 1.00 82.19 342 ARG A O 1
ATOM 2716 N N . ILE A 1 343 ? 1.596 -10.087 -9.073 1.00 86.94 343 ILE A N 1
ATOM 2717 C CA . ILE A 1 343 ? 1.025 -10.724 -7.871 1.00 86.94 343 ILE A CA 1
ATOM 2718 C C . ILE A 1 343 ? 1.472 -12.191 -7.732 1.00 86.94 343 ILE A C 1
ATOM 2720 O O . ILE A 1 343 ? 2.016 -12.525 -6.678 1.00 86.94 343 ILE A O 1
ATOM 2724 N N . PRO A 1 344 ? 1.300 -13.082 -8.733 1.00 85.19 344 PRO A N 1
ATOM 2725 C CA . PRO A 1 344 ? 1.638 -14.493 -8.558 1.00 85.19 344 PRO A CA 1
ATOM 2726 C C . PRO A 1 344 ? 3.138 -14.695 -8.332 1.00 85.19 344 PRO A C 1
ATOM 2728 O O . PRO A 1 344 ? 3.535 -15.402 -7.408 1.00 85.19 344 PRO A O 1
ATOM 2731 N N . SER A 1 345 ? 3.969 -14.027 -9.137 1.00 82.50 345 SER A N 1
ATOM 2732 C CA . SER A 1 345 ? 5.426 -14.172 -9.099 1.00 82.50 345 SER A CA 1
ATOM 2733 C C . SER A 1 345 ? 6.059 -13.572 -7.845 1.00 82.50 345 SER A C 1
ATOM 2735 O O . SER A 1 345 ? 7.114 -14.038 -7.424 1.00 82.50 345 SER A O 1
ATOM 2737 N N . PHE A 1 346 ? 5.436 -12.563 -7.232 1.00 85.94 346 PHE A N 1
ATOM 2738 C CA . PHE A 1 346 ? 5.897 -11.978 -5.976 1.00 85.94 346 PHE A CA 1
ATOM 2739 C C . PHE A 1 346 ? 5.398 -12.754 -4.752 1.00 85.94 346 PHE A C 1
ATOM 2741 O O . PHE A 1 346 ? 6.193 -13.103 -3.880 1.00 85.94 346 PHE A O 1
ATOM 2748 N N . VAL A 1 347 ? 4.102 -13.081 -4.694 1.00 86.25 347 VAL A N 1
ATOM 2749 C CA . VAL A 1 347 ? 3.505 -13.777 -3.539 1.00 86.25 347 VAL A CA 1
ATOM 2750 C C . VAL A 1 347 ? 4.050 -15.200 -3.399 1.00 86.25 347 VAL A C 1
ATOM 2752 O O . VAL A 1 347 ? 4.281 -15.653 -2.280 1.00 86.25 347 VAL A O 1
ATOM 2755 N N . MET A 1 348 ? 4.302 -15.888 -4.518 1.00 83.50 348 MET A N 1
ATOM 2756 C CA . MET A 1 348 ? 4.854 -17.249 -4.536 1.00 83.50 348 MET A CA 1
ATOM 2757 C C . MET A 1 348 ? 6.383 -17.288 -4.682 1.00 83.50 348 MET A C 1
ATOM 2759 O O . MET A 1 348 ? 6.945 -18.365 -4.854 1.00 83.50 348 MET A O 1
ATOM 2763 N N . ARG A 1 349 ? 7.074 -16.137 -4.618 1.00 83.62 349 ARG A N 1
ATOM 2764 C CA . ARG A 1 349 ? 8.532 -16.055 -4.842 1.00 83.62 349 ARG A CA 1
ATOM 2765 C C . ARG A 1 349 ? 9.336 -16.908 -3.862 1.00 83.62 349 ARG A C 1
ATOM 2767 O O . ARG A 1 349 ? 10.368 -17.461 -4.225 1.00 83.62 349 ARG A O 1
ATOM 2774 N N . TYR A 1 350 ? 8.883 -16.960 -2.615 1.00 84.06 350 TYR A N 1
ATOM 2775 C CA . TYR A 1 350 ? 9.538 -17.683 -1.533 1.00 84.06 350 TYR A CA 1
ATOM 2776 C C . TYR A 1 350 ? 8.639 -18.816 -1.051 1.00 84.06 350 TYR A C 1
ATOM 2778 O O . TYR A 1 350 ? 7.424 -18.642 -0.978 1.00 84.06 350 TYR A O 1
ATOM 2786 N N . ASP A 1 351 ? 9.228 -19.948 -0.668 1.00 84.00 351 ASP A N 1
ATOM 2787 C CA . ASP A 1 351 ? 8.483 -21.045 -0.045 1.00 84.00 351 ASP A CA 1
ATOM 2788 C C . ASP A 1 351 ? 7.836 -20.603 1.281 1.00 84.00 351 ASP A C 1
ATOM 2790 O O . ASP A 1 351 ? 8.324 -19.689 1.948 1.00 84.00 351 ASP A O 1
ATOM 2794 N N . PHE A 1 352 ? 6.751 -21.263 1.685 1.00 84.00 352 PHE A N 1
ATOM 2795 C CA . PHE A 1 352 ? 5.996 -20.947 2.900 1.00 84.00 352 PHE A CA 1
ATOM 2796 C C . PHE A 1 352 ? 6.850 -21.037 4.179 1.00 84.00 352 PHE A C 1
ATOM 2798 O O . PHE A 1 352 ? 6.574 -20.347 5.162 1.00 84.00 352 PHE A O 1
ATOM 2805 N N . GLN A 1 353 ? 7.919 -21.840 4.165 1.00 82.38 353 GLN A N 1
ATOM 2806 C CA . GLN A 1 353 ? 8.871 -21.946 5.276 1.00 82.38 353 GLN A CA 1
ATOM 2807 C C . GLN A 1 353 ? 9.802 -20.733 5.405 1.00 82.38 353 GLN A C 1
ATOM 2809 O O . GLN A 1 353 ? 10.387 -20.510 6.468 1.00 82.38 353 GLN A O 1
ATOM 2814 N N . SER A 1 354 ? 9.930 -19.917 4.358 1.00 81.25 354 SER A N 1
ATOM 2815 C CA . SER A 1 354 ? 10.747 -18.708 4.391 1.00 81.25 354 SER A CA 1
ATOM 2816 C C . SER A 1 354 ? 10.097 -17.627 5.251 1.00 81.25 354 SER A C 1
ATOM 2818 O O . SER A 1 354 ? 8.881 -17.437 5.228 1.00 81.25 354 SER A O 1
ATOM 2820 N N . GLU A 1 355 ? 10.906 -16.878 6.000 1.00 76.25 355 GLU A N 1
ATOM 2821 C CA . GLU A 1 355 ? 10.428 -15.688 6.716 1.00 76.25 355 GLU A CA 1
ATOM 2822 C C . GLU A 1 355 ? 10.046 -14.562 5.744 1.00 76.25 355 GLU A C 1
ATOM 2824 O O . GLU A 1 355 ? 9.178 -13.767 6.057 1.00 76.25 355 GLU A O 1
ATOM 2829 N N . ARG A 1 356 ? 10.586 -14.567 4.515 1.00 80.00 356 ARG A N 1
ATOM 2830 C CA . ARG A 1 356 ? 10.295 -13.567 3.471 1.00 80.00 356 ARG A CA 1
ATOM 2831 C C . ARG A 1 356 ? 9.024 -13.856 2.663 1.00 80.00 356 ARG A C 1
ATOM 2833 O O . ARG A 1 356 ? 8.742 -13.160 1.688 1.00 80.00 356 ARG A O 1
ATOM 2840 N N . ASN A 1 357 ? 8.286 -14.915 2.996 1.00 88.38 357 ASN A N 1
ATOM 2841 C CA . ASN A 1 357 ? 7.073 -15.281 2.273 1.00 88.38 357 ASN A CA 1
ATOM 2842 C C . ASN A 1 357 ? 5.919 -14.326 2.614 1.00 88.38 357 ASN A C 1
ATOM 2844 O O . ASN A 1 357 ? 5.500 -14.230 3.764 1.00 88.38 357 ASN A O 1
ATOM 2848 N N . VAL A 1 358 ? 5.337 -13.695 1.591 1.00 90.81 358 VAL A N 1
ATOM 2849 C CA . VAL A 1 358 ? 4.280 -12.678 1.742 1.00 90.81 358 VAL A CA 1
ATOM 2850 C C . VAL A 1 358 ? 3.059 -13.192 2.510 1.00 90.81 358 VAL A C 1
ATOM 2852 O O . VAL A 1 358 ? 2.460 -12.447 3.281 1.00 90.81 358 VAL A O 1
ATOM 2855 N N . VAL A 1 359 ? 2.677 -14.460 2.334 1.00 92.06 359 VAL A N 1
ATOM 2856 C CA . VAL A 1 359 ? 1.532 -15.051 3.044 1.00 92.06 359 VAL A CA 1
ATOM 2857 C C . VAL A 1 359 ? 1.838 -15.192 4.532 1.00 92.06 359 VAL A C 1
ATOM 2859 O O . VAL A 1 359 ? 0.989 -14.887 5.368 1.00 92.06 359 VAL A O 1
ATOM 2862 N N . ARG A 1 360 ? 3.055 -15.614 4.883 1.00 91.00 360 ARG A N 1
ATOM 2863 C CA . ARG A 1 360 ? 3.489 -15.721 6.279 1.00 91.00 360 ARG A CA 1
ATOM 2864 C C . ARG A 1 360 ? 3.570 -14.351 6.950 1.00 91.00 360 ARG A C 1
ATOM 2866 O O . ARG A 1 360 ? 3.096 -14.209 8.077 1.00 91.00 360 ARG A O 1
ATOM 2873 N N . GLU A 1 361 ? 4.075 -13.353 6.233 1.00 91.88 361 GLU A N 1
ATOM 2874 C CA . GLU A 1 361 ? 4.095 -11.963 6.694 1.00 91.88 361 GLU A CA 1
ATOM 2875 C C . GLU A 1 361 ? 2.677 -11.420 6.901 1.00 91.88 361 GLU A C 1
ATOM 2877 O O . GLU A 1 361 ? 2.384 -10.825 7.938 1.00 91.88 361 GLU A O 1
ATOM 2882 N N . ALA A 1 362 ? 1.753 -11.720 5.982 1.00 94.56 362 ALA A N 1
ATOM 2883 C CA . ALA A 1 362 ? 0.343 -11.372 6.131 1.00 94.56 362 ALA A CA 1
ATOM 2884 C C . ALA A 1 362 ? -0.298 -12.031 7.357 1.00 94.56 362 ALA A C 1
ATOM 2886 O O . ALA A 1 362 ? -1.042 -11.376 8.084 1.00 94.56 362 ALA A O 1
ATOM 2887 N N . ILE A 1 363 ? 0.009 -13.302 7.632 1.00 94.25 363 ILE A N 1
ATOM 2888 C CA . ILE A 1 363 ? -0.473 -13.999 8.834 1.00 94.25 363 ILE A CA 1
ATOM 2889 C C . ILE A 1 363 ? 0.089 -13.348 10.104 1.00 94.25 363 ILE A C 1
ATOM 2891 O O . ILE A 1 363 ? -0.638 -13.202 11.089 1.00 94.25 363 ILE A O 1
ATOM 2895 N N . TYR A 1 364 ? 1.360 -12.943 10.097 1.00 93.44 364 TYR A N 1
ATOM 2896 C CA . TYR A 1 364 ? 1.981 -12.273 11.237 1.00 93.44 364 TYR A CA 1
ATOM 2897 C C . TYR A 1 364 ? 1.270 -10.953 11.565 1.00 93.44 364 TYR A C 1
ATOM 2899 O O . TYR A 1 364 ? 0.806 -10.768 12.697 1.00 93.44 364 TYR A O 1
ATOM 2907 N N . THR A 1 365 ? 1.080 -10.093 10.561 1.00 95.56 365 THR A N 1
ATOM 2908 C CA . THR A 1 365 ? 0.362 -8.820 10.717 1.00 95.56 365 THR A CA 1
ATOM 2909 C C . THR A 1 365 ? -1.103 -9.037 11.081 1.00 95.56 365 THR A C 1
ATOM 2911 O O . THR A 1 365 ? -1.644 -8.325 11.930 1.00 95.56 365 THR A O 1
ATOM 2914 N N . ALA A 1 366 ? -1.753 -10.054 10.509 1.00 96.75 366 ALA A N 1
ATOM 2915 C CA . ALA A 1 366 ? -3.122 -10.433 10.842 1.00 96.75 366 ALA A CA 1
ATOM 2916 C C . ALA A 1 366 ? -3.273 -10.756 12.335 1.00 96.75 366 ALA A C 1
ATOM 2918 O O . ALA A 1 366 ? -4.170 -10.235 12.998 1.00 96.75 366 ALA A O 1
ATOM 2919 N N . GLN A 1 367 ? -2.375 -11.578 12.883 1.00 95.69 367 GLN A N 1
ATOM 2920 C CA . GLN A 1 367 ? -2.367 -11.923 14.306 1.00 95.69 367 GLN A CA 1
ATOM 2921 C C . GLN A 1 367 ? -2.166 -10.682 15.181 1.00 95.69 367 GLN A C 1
ATOM 2923 O O . GLN A 1 367 ? -2.939 -10.469 16.115 1.00 95.69 367 GLN A O 1
ATOM 2928 N N . GLY A 1 368 ? -1.176 -9.840 14.860 1.00 95.12 368 GLY A N 1
ATOM 2929 C CA . GLY A 1 368 ? -0.932 -8.589 15.585 1.00 95.12 368 GLY A CA 1
ATOM 2930 C C . GLY A 1 368 ? -2.151 -7.663 15.576 1.00 95.12 368 GLY A C 1
ATOM 2931 O O . GLY A 1 368 ? -2.566 -7.165 16.621 1.00 95.12 368 GLY A O 1
ATOM 2932 N N . THR A 1 369 ? -2.790 -7.518 14.415 1.00 97.44 369 THR A N 1
ATOM 2933 C CA . THR A 1 369 ? -3.987 -6.689 14.208 1.00 97.44 369 THR A CA 1
ATOM 2934 C C . THR A 1 369 ? -5.200 -7.190 14.993 1.00 97.44 369 THR A C 1
ATOM 2936 O O . THR A 1 369 ? -5.952 -6.386 15.547 1.00 97.44 369 THR A O 1
ATOM 2939 N N . LEU A 1 370 ? -5.413 -8.507 15.054 1.00 97.38 370 LEU A N 1
ATOM 2940 C CA . LEU A 1 370 ? -6.532 -9.102 15.791 1.00 97.38 370 LEU A CA 1
ATOM 2941 C C . LEU A 1 370 ? -6.352 -8.958 17.304 1.00 97.38 370 LEU A C 1
ATOM 2943 O O . LEU A 1 370 ? -7.304 -8.603 18.000 1.00 97.38 370 LEU A O 1
ATOM 2947 N N . VAL A 1 371 ? -5.136 -9.180 17.813 1.00 97.56 371 VAL A N 1
ATOM 2948 C CA . VAL A 1 371 ? -4.824 -8.963 19.235 1.00 97.56 371 VAL A CA 1
ATOM 2949 C C . VAL A 1 371 ? -4.951 -7.480 19.586 1.00 97.56 371 VAL A C 1
ATOM 2951 O O . VAL A 1 371 ? -5.555 -7.150 20.604 1.00 97.56 371 VAL A O 1
ATOM 2954 N N . ALA A 1 372 ? -4.464 -6.587 18.720 1.00 97.56 372 ALA A N 1
ATOM 2955 C CA . ALA A 1 372 ? -4.654 -5.146 18.853 1.00 97.56 372 ALA A CA 1
ATOM 2956 C C . ALA A 1 372 ? -6.136 -4.769 18.961 1.00 97.56 372 ALA A C 1
ATOM 2958 O O . ALA A 1 372 ? -6.534 -4.089 19.905 1.00 97.56 372 ALA A O 1
ATOM 2959 N N . LEU A 1 373 ? -6.964 -5.243 18.026 1.00 98.12 373 LEU A N 1
ATOM 2960 C CA . LEU A 1 373 ? -8.398 -4.969 18.027 1.00 98.12 373 LEU A CA 1
ATOM 2961 C C . LEU A 1 373 ? -9.071 -5.490 19.299 1.00 98.12 373 LEU A C 1
ATOM 2963 O O . LEU A 1 373 ? -9.922 -4.802 19.859 1.00 98.12 373 LEU A O 1
ATOM 2967 N N . LEU A 1 374 ? -8.698 -6.683 19.767 1.00 98.06 374 LEU A N 1
ATOM 2968 C CA . LEU A 1 374 ? -9.231 -7.256 21.000 1.00 98.06 374 LEU A CA 1
ATOM 2969 C C . LEU A 1 374 ? -8.871 -6.392 22.215 1.00 98.06 374 LEU A C 1
ATOM 2971 O O . LEU A 1 374 ? -9.759 -6.025 22.984 1.00 98.06 374 LEU A O 1
ATOM 2975 N N . LEU A 1 375 ? -7.596 -6.019 22.359 1.00 98.25 375 LEU A N 1
ATOM 2976 C CA . LEU A 1 375 ? -7.123 -5.155 23.443 1.00 98.25 375 LEU A CA 1
ATOM 2977 C C . LEU A 1 375 ? -7.815 -3.789 23.417 1.00 98.25 375 LEU A C 1
ATOM 2979 O O . LEU A 1 375 ? -8.371 -3.362 24.428 1.00 98.25 375 LEU A O 1
ATOM 2983 N N . GLY A 1 376 ? -7.846 -3.133 22.254 1.00 98.00 376 GLY A N 1
ATOM 2984 C CA . GLY A 1 376 ? -8.517 -1.847 22.081 1.00 98.00 376 GLY A CA 1
ATOM 2985 C C . GLY A 1 376 ? -10.018 -1.930 22.354 1.00 98.00 376 GLY A C 1
ATOM 2986 O O . GLY A 1 376 ? -10.581 -1.031 22.976 1.00 98.00 376 GLY A O 1
ATOM 2987 N N . SER A 1 377 ? -10.664 -3.038 21.981 1.00 98.06 377 SER A N 1
ATOM 2988 C CA . SER A 1 377 ? -12.078 -3.280 22.282 1.00 98.06 377 SER A CA 1
ATOM 2989 C C . SER A 1 377 ? -12.331 -3.401 23.778 1.00 98.06 377 SER A C 1
ATOM 2991 O O . SER A 1 377 ? -13.224 -2.733 24.291 1.00 98.06 377 SER A O 1
ATOM 2993 N N . ILE A 1 378 ? -11.533 -4.202 24.488 1.00 98.38 378 ILE A N 1
ATOM 2994 C CA . ILE A 1 378 ? -11.666 -4.394 25.938 1.00 98.38 378 ILE A CA 1
ATOM 2995 C C . ILE A 1 378 ? -11.477 -3.062 26.667 1.00 98.38 378 ILE A C 1
ATOM 2997 O O . ILE A 1 378 ? -12.332 -2.662 27.461 1.00 98.38 378 ILE A O 1
ATOM 3001 N N . VAL A 1 379 ? -10.390 -2.347 26.367 1.00 98.00 379 VAL A N 1
ATOM 3002 C CA . VAL A 1 379 ? -10.092 -1.050 26.987 1.00 98.00 379 VAL A CA 1
ATOM 3003 C C . VAL A 1 379 ? -11.185 -0.034 26.656 1.00 98.00 379 VAL A C 1
ATOM 3005 O O . VAL A 1 379 ? -11.736 0.598 27.557 1.00 98.00 379 VAL A O 1
ATOM 3008 N N . GLY A 1 380 ? -11.564 0.085 25.383 1.00 97.44 380 GLY A N 1
ATOM 3009 C CA . GLY A 1 380 ? -12.532 1.084 24.947 1.00 97.44 380 GLY A CA 1
ATOM 3010 C C . GLY A 1 380 ? -13.947 0.838 25.469 1.00 97.44 380 GLY A C 1
ATOM 3011 O O . GLY A 1 380 ? -14.615 1.769 25.919 1.00 97.44 380 GLY A O 1
ATOM 3012 N N . MET A 1 381 ? -14.399 -0.418 25.492 1.00 97.19 381 MET A N 1
ATOM 3013 C CA . MET A 1 381 ? -15.671 -0.785 26.124 1.00 97.19 381 MET A CA 1
ATOM 3014 C C . MET A 1 381 ? -15.646 -0.505 27.626 1.00 97.19 381 MET A C 1
ATOM 3016 O O . MET A 1 381 ? -16.635 -0.007 28.159 1.00 97.19 381 MET A O 1
ATOM 3020 N N . THR A 1 382 ? -14.524 -0.769 28.302 1.00 96.75 382 THR A N 1
ATOM 3021 C CA . THR A 1 382 ? -14.373 -0.485 29.736 1.00 96.75 382 THR A CA 1
ATOM 3022 C C . THR A 1 382 ? -14.531 1.009 30.010 1.00 96.75 382 THR A C 1
ATOM 3024 O O . THR A 1 382 ? -15.369 1.390 30.827 1.00 96.75 382 THR A O 1
ATOM 3027 N N . PHE A 1 383 ? -13.816 1.870 29.276 1.00 96.56 383 PHE A N 1
ATOM 3028 C CA . PHE A 1 383 ? -13.984 3.323 29.390 1.00 96.56 383 PHE A CA 1
ATOM 3029 C C . PHE A 1 383 ? -15.418 3.765 29.100 1.00 96.56 383 PHE A C 1
ATOM 3031 O O . PHE A 1 383 ? -15.976 4.561 29.853 1.00 96.56 383 PHE A O 1
ATOM 3038 N N . ALA A 1 384 ? -16.048 3.213 28.062 1.00 96.06 384 ALA A N 1
ATOM 3039 C CA . ALA A 1 384 ? -17.420 3.561 27.719 1.00 96.06 384 ALA A CA 1
ATOM 3040 C C . ALA A 1 384 ? -18.412 3.224 28.839 1.00 96.06 384 ALA A C 1
ATOM 3042 O O . ALA A 1 384 ? -19.273 4.037 29.180 1.00 96.06 384 ALA A O 1
ATOM 3043 N N . VAL A 1 385 ? -18.276 2.042 29.446 1.00 94.75 385 VAL A N 1
ATOM 3044 C CA . VAL A 1 385 ? -19.095 1.636 30.593 1.00 94.75 385 VAL A CA 1
ATOM 3045 C C . VAL A 1 385 ? -18.847 2.564 31.780 1.00 94.75 385 VAL A C 1
ATOM 3047 O O . VAL A 1 385 ? -19.806 3.065 32.366 1.00 94.75 385 VAL A O 1
ATOM 3050 N N . LEU A 1 386 ? -17.585 2.864 32.095 1.00 94.25 386 LEU A N 1
ATOM 3051 C CA . LEU A 1 386 ? -17.232 3.767 33.188 1.00 94.25 386 LEU A CA 1
ATOM 3052 C C . LEU A 1 386 ? -17.804 5.183 32.989 1.00 94.25 386 LEU A C 1
ATOM 3054 O O . LEU A 1 386 ? -18.369 5.747 33.924 1.00 94.25 386 LEU A O 1
ATOM 3058 N N . PHE A 1 387 ? -17.746 5.733 31.774 1.00 94.44 387 PHE A N 1
ATOM 3059 C CA . PHE A 1 387 ? -18.302 7.055 31.450 1.00 94.44 387 PHE A CA 1
ATOM 3060 C C . PHE A 1 387 ? -19.825 7.100 31.556 1.00 94.44 387 PHE A C 1
ATOM 3062 O O . PHE A 1 387 ? -20.411 8.118 31.926 1.00 94.44 387 PHE A O 1
ATOM 3069 N N . VAL A 1 388 ? -20.498 5.996 31.240 1.00 90.75 388 VAL A N 1
ATOM 3070 C CA . VAL A 1 388 ? -21.954 5.897 31.375 1.00 90.75 388 VAL A CA 1
ATOM 3071 C C . VAL A 1 388 ? -22.386 5.706 32.832 1.00 90.75 388 VAL A C 1
ATOM 3073 O O . VAL A 1 388 ? -23.464 6.175 33.199 1.00 90.75 388 VAL A O 1
ATOM 3076 N N . LEU A 1 389 ? -21.571 5.050 33.661 1.00 89.25 389 LEU A N 1
ATOM 3077 C CA . LEU A 1 389 ? -21.858 4.846 35.083 1.00 89.25 389 LEU A CA 1
ATOM 3078 C C . LEU A 1 389 ? -21.506 6.069 35.947 1.00 89.25 389 LEU A C 1
ATOM 3080 O O . LEU A 1 389 ? -22.208 6.332 36.922 1.00 89.25 389 LEU A O 1
ATOM 3084 N N . ALA A 1 390 ? -20.459 6.824 35.594 1.00 91.31 390 ALA A N 1
ATOM 3085 C CA . ALA A 1 390 ? -19.945 7.941 36.384 1.00 91.31 390 ALA A CA 1
ATOM 3086 C C . ALA A 1 390 ? -19.659 9.189 35.526 1.00 91.31 390 ALA A C 1
ATOM 3088 O O . ALA A 1 390 ? -18.579 9.349 34.958 1.00 91.31 390 ALA A O 1
ATOM 3089 N N . VAL A 1 391 ? -20.605 10.136 35.512 1.00 88.38 391 VAL A N 1
ATOM 3090 C CA . VAL A 1 391 ? -20.469 11.430 34.806 1.00 88.38 391 VAL A CA 1
ATOM 3091 C C . VAL A 1 391 ? -19.237 12.242 35.248 1.00 88.38 391 VAL A C 1
ATOM 3093 O O . VAL A 1 391 ? -18.581 12.819 34.380 1.00 88.38 391 VAL A O 1
ATOM 3096 N N . PRO A 1 392 ? -18.850 12.295 36.544 1.00 94.44 392 PRO A N 1
ATOM 3097 C CA . PRO A 1 392 ? -17.616 12.978 36.937 1.00 94.44 392 PRO A CA 1
ATOM 3098 C C . PRO A 1 392 ? -16.366 12.357 36.304 1.00 94.44 392 PRO A C 1
ATOM 3100 O O . PRO A 1 392 ? -15.459 13.083 35.909 1.00 94.44 392 PRO A O 1
ATOM 3103 N N . LEU A 1 393 ? -16.338 11.028 36.158 1.00 92.62 393 LEU A N 1
ATOM 3104 C CA . LEU A 1 393 ? -15.205 10.321 35.569 1.00 92.62 393 LEU A CA 1
ATOM 3105 C C . LEU A 1 393 ? -15.091 10.595 34.069 1.00 92.62 393 LEU A C 1
ATOM 3107 O O . LEU A 1 393 ? -13.991 10.800 33.572 1.00 92.62 393 LEU A O 1
ATOM 3111 N N . GLU A 1 394 ? -16.216 10.652 33.357 1.00 92.50 394 GLU A N 1
ATOM 3112 C CA . GLU A 1 394 ? -16.229 11.098 31.962 1.00 92.50 394 GLU A CA 1
ATOM 3113 C C . GLU A 1 394 ? -15.663 12.513 31.834 1.00 92.50 394 GLU A C 1
ATOM 3115 O O . GLU A 1 394 ? -14.750 12.732 31.047 1.00 92.50 394 GLU A O 1
ATOM 3120 N N . ARG A 1 395 ? -16.158 13.471 32.627 1.00 91.94 395 ARG A N 1
ATOM 3121 C CA . ARG A 1 395 ? -15.672 14.860 32.575 1.00 91.94 395 ARG A CA 1
ATOM 3122 C C . ARG A 1 395 ? -14.176 14.959 32.877 1.00 91.94 395 ARG A C 1
ATOM 3124 O O . ARG A 1 395 ? -13.503 15.792 32.280 1.00 91.94 395 ARG A O 1
ATOM 3131 N N . ALA A 1 396 ? -13.671 14.112 33.773 1.00 95.12 396 ALA A N 1
ATOM 3132 C CA . ALA A 1 396 ? -12.260 14.066 34.125 1.00 95.12 396 ALA A CA 1
ATOM 3133 C C . ALA A 1 396 ? -11.396 13.405 33.040 1.00 95.12 396 ALA A C 1
ATOM 3135 O O . ALA A 1 396 ? -10.352 13.945 32.701 1.00 95.12 396 ALA A O 1
ATOM 3136 N N . LEU A 1 397 ? -11.805 12.253 32.499 1.00 94.56 397 LEU A N 1
ATOM 3137 C CA . LEU A 1 397 ? -10.965 11.411 31.637 1.00 94.56 397 LEU A CA 1
ATOM 3138 C C . LEU A 1 397 ? -11.179 11.635 30.139 1.00 94.56 397 LEU A C 1
ATOM 3140 O O . LEU A 1 397 ? -10.248 11.417 29.369 1.00 94.56 397 LEU A O 1
ATOM 3144 N N . LEU A 1 398 ? -12.363 12.069 29.699 1.00 91.75 398 LEU A N 1
ATOM 3145 C CA . LEU A 1 398 ? -12.654 12.276 28.278 1.00 91.75 398 LEU A CA 1
ATOM 3146 C C . LEU A 1 398 ? -11.682 13.273 27.614 1.00 91.75 398 LEU A C 1
ATOM 3148 O O . LEU A 1 398 ? -11.201 12.955 26.524 1.00 91.75 398 LEU A O 1
ATOM 3152 N N . PRO A 1 399 ? -11.310 14.412 28.241 1.00 92.75 399 PRO A N 1
ATOM 3153 C CA . PRO A 1 399 ? -10.291 15.301 27.684 1.00 92.75 399 PRO A CA 1
ATOM 3154 C C . PRO A 1 399 ? -8.936 14.609 27.499 1.00 92.75 399 PRO A C 1
ATOM 3156 O O . PRO A 1 399 ? -8.308 14.791 26.463 1.00 92.75 399 PRO A O 1
ATOM 3159 N N . TRP A 1 400 ? -8.511 13.767 28.448 1.00 94.00 400 TRP A N 1
ATOM 3160 C CA . TRP A 1 400 ? -7.257 13.005 28.353 1.00 94.00 400 TRP A CA 1
ATOM 3161 C C . TRP A 1 400 ? -7.311 11.913 27.291 1.00 94.00 400 TRP A C 1
ATOM 3163 O O . TRP A 1 400 ? -6.338 11.700 26.575 1.00 94.00 400 TRP A O 1
ATOM 3173 N N . VAL A 1 401 ? -8.454 11.243 27.149 1.00 92.12 401 VAL A N 1
ATOM 3174 C CA . VAL A 1 401 ? -8.682 10.267 26.081 1.00 92.12 401 VAL A CA 1
ATOM 3175 C C . VAL A 1 401 ? -8.550 10.941 24.716 1.00 92.12 401 VAL A C 1
ATOM 3177 O O . VAL A 1 401 ? -7.857 10.415 23.850 1.00 92.12 401 VAL A O 1
ATOM 3180 N N . ILE A 1 402 ? -9.136 12.126 24.532 1.00 92.25 402 ILE A N 1
ATOM 3181 C CA . ILE A 1 402 ? -9.004 12.898 23.289 1.00 92.25 402 ILE A CA 1
ATOM 3182 C C . ILE A 1 402 ? -7.560 13.381 23.098 1.00 92.25 402 ILE A C 1
ATOM 3184 O O . ILE A 1 402 ? -6.992 13.177 22.029 1.00 92.25 402 ILE A O 1
ATOM 3188 N N . ALA A 1 403 ? -6.946 13.959 24.134 1.00 93.50 403 ALA A N 1
ATOM 3189 C CA . ALA A 1 403 ? -5.570 14.452 24.094 1.00 93.50 403 ALA A CA 1
ATOM 3190 C C . ALA A 1 403 ? -4.554 13.337 23.816 1.00 93.50 403 ALA A C 1
ATOM 3192 O O . ALA A 1 403 ? -3.543 13.575 23.169 1.00 93.50 403 ALA A O 1
ATOM 3193 N N . SER A 1 404 ? -4.823 12.098 24.239 1.00 92.12 404 SER A N 1
ATOM 3194 C CA . SER A 1 404 ? -3.953 10.973 23.898 1.00 92.12 404 SER A CA 1
ATOM 3195 C C . SER A 1 404 ? -3.804 10.846 22.377 1.00 92.12 404 SER A C 1
ATOM 3197 O O . SER A 1 404 ? -2.690 10.742 21.884 1.00 92.12 404 SER A O 1
ATOM 3199 N N . GLN A 1 405 ? -4.885 11.008 21.611 1.00 91.12 405 GLN A N 1
ATOM 3200 C CA . GLN A 1 405 ? -4.874 10.825 20.157 1.00 91.12 405 GLN A CA 1
ATOM 3201 C C . GLN A 1 405 ? -4.093 11.908 19.397 1.00 91.12 405 GLN A C 1
ATOM 3203 O O . GLN A 1 405 ? -3.907 11.782 18.189 1.00 91.12 405 GLN A O 1
ATOM 3208 N N . THR A 1 406 ? -3.629 12.965 20.071 1.00 91.19 406 THR A N 1
ATOM 3209 C CA . THR A 1 406 ? -2.774 13.989 19.455 1.00 91.19 406 THR A CA 1
ATOM 3210 C C . THR A 1 406 ? -1.289 13.632 19.514 1.00 91.19 406 THR A C 1
ATOM 3212 O O . THR A 1 406 ? -0.475 14.347 18.932 1.00 91.19 406 THR A O 1
ATOM 3215 N N . VAL A 1 407 ? -0.909 12.558 20.218 1.00 91.56 407 VAL A N 1
ATOM 3216 C CA . VAL A 1 407 ? 0.485 12.106 20.287 1.00 91.56 407 VAL A CA 1
ATOM 3217 C C . VAL A 1 407 ? 0.904 11.526 18.927 1.00 91.56 407 VAL A C 1
ATOM 3219 O O . VAL A 1 407 ? 0.251 10.602 18.436 1.00 91.56 407 VAL A O 1
ATOM 3222 N N . PRO A 1 408 ? 1.996 12.016 18.305 1.00 91.50 408 PRO A N 1
ATOM 3223 C CA . PRO A 1 408 ? 2.468 11.493 17.028 1.00 91.50 408 PRO A CA 1
ATOM 3224 C C . PRO A 1 408 ? 2.849 10.018 17.146 1.00 91.50 408 PRO A C 1
ATOM 3226 O O . PRO A 1 408 ? 3.802 9.661 17.841 1.00 91.50 408 PRO A O 1
ATOM 3229 N N . ILE A 1 409 ? 2.130 9.149 16.436 1.00 89.69 409 ILE A N 1
ATOM 3230 C CA . ILE A 1 409 ? 2.327 7.702 16.569 1.00 89.69 409 ILE A CA 1
ATOM 3231 C C . ILE A 1 409 ? 3.728 7.247 16.153 1.00 89.69 409 ILE A C 1
ATOM 3233 O O . ILE A 1 409 ? 4.286 6.346 16.771 1.00 89.69 409 ILE A O 1
ATOM 3237 N N . ILE A 1 410 ? 4.321 7.926 15.167 1.00 87.75 410 ILE A N 1
ATOM 3238 C CA . ILE A 1 410 ? 5.679 7.656 14.678 1.00 87.75 410 ILE A CA 1
ATOM 3239 C C . ILE A 1 410 ? 6.705 7.839 15.809 1.00 87.75 410 ILE A C 1
ATOM 3241 O O . ILE A 1 410 ? 7.666 7.089 15.890 1.00 87.75 410 ILE A O 1
ATOM 3245 N N . ALA A 1 411 ? 6.473 8.776 16.736 1.00 89.75 411 ALA A N 1
ATOM 3246 C CA . ALA A 1 411 ? 7.327 8.966 17.911 1.00 89.75 411 ALA A CA 1
ATOM 3247 C C . ALA A 1 411 ? 6.988 7.995 19.059 1.00 89.75 411 ALA A C 1
ATOM 3249 O O . ALA A 1 411 ? 7.855 7.644 19.859 1.00 89.75 411 ALA A O 1
ATOM 3250 N N . LEU A 1 412 ? 5.731 7.550 19.148 1.00 90.69 412 LEU A N 1
ATOM 3251 C CA . LEU A 1 412 ? 5.261 6.649 20.201 1.00 90.69 412 LEU A CA 1
ATOM 3252 C C . LEU A 1 412 ? 5.869 5.244 20.075 1.00 90.69 412 LEU A C 1
ATOM 3254 O O . LEU A 1 412 ? 6.239 4.641 21.080 1.00 90.69 412 LEU A O 1
ATOM 3258 N N . VAL A 1 413 ? 5.975 4.720 18.851 1.00 92.31 413 VAL A N 1
ATOM 3259 C CA . VAL A 1 413 ? 6.474 3.361 18.590 1.00 92.31 413 VAL A CA 1
ATOM 3260 C C . VAL A 1 413 ? 7.905 3.136 19.100 1.00 92.31 413 VAL A C 1
ATOM 3262 O O . VAL A 1 413 ? 8.080 2.221 19.909 1.00 92.31 413 VAL A O 1
ATOM 3265 N N . PRO A 1 414 ? 8.926 3.934 18.719 1.00 89.12 414 PRO A N 1
ATOM 3266 C CA . PRO A 1 414 ? 10.291 3.721 19.201 1.00 89.12 414 PRO A CA 1
ATOM 3267 C C . PRO A 1 414 ? 10.398 3.879 20.723 1.00 89.12 414 PRO A C 1
ATOM 3269 O O . PRO A 1 414 ? 11.124 3.125 21.368 1.00 89.12 414 PRO A O 1
ATOM 3272 N N . MET A 1 415 ? 9.624 4.791 21.323 1.00 91.31 415 MET A N 1
ATOM 3273 C CA . MET A 1 415 ? 9.562 4.944 22.781 1.00 91.31 415 MET A CA 1
ATOM 3274 C C . MET A 1 415 ? 8.981 3.706 23.467 1.00 91.31 415 MET A C 1
ATOM 3276 O O . MET A 1 415 ? 9.542 3.221 24.449 1.00 91.31 415 MET A O 1
ATOM 3280 N N . LEU A 1 416 ? 7.884 3.157 22.941 1.00 91.00 416 LEU A N 1
ATOM 3281 C CA . LEU A 1 416 ? 7.296 1.927 23.463 1.00 91.00 416 LEU A CA 1
ATOM 3282 C C . LEU A 1 416 ? 8.292 0.766 23.378 1.00 91.00 416 LEU A C 1
ATOM 3284 O O . LEU A 1 416 ? 8.447 0.012 24.334 1.00 91.00 416 LEU A O 1
ATOM 3288 N N . VAL A 1 417 ? 8.976 0.633 22.244 1.00 88.38 417 VAL A N 1
ATOM 3289 C CA . VAL A 1 417 ? 9.986 -0.404 22.016 1.00 88.38 417 VAL A CA 1
ATOM 3290 C C . VAL A 1 417 ? 11.130 -0.293 23.020 1.00 88.38 417 VAL A C 1
ATOM 3292 O O . VAL A 1 417 ? 11.510 -1.303 23.611 1.00 88.38 417 VAL A O 1
ATOM 3295 N N . LEU A 1 418 ? 11.631 0.921 23.263 1.00 89.38 418 LEU A N 1
ATOM 3296 C CA . LEU A 1 418 ? 12.679 1.179 24.249 1.00 89.38 418 LEU A CA 1
ATOM 3297 C C . LEU A 1 418 ? 12.250 0.744 25.656 1.00 89.38 418 LEU A C 1
ATOM 3299 O O . LEU A 1 418 ? 13.002 0.055 26.343 1.00 89.38 418 LEU A O 1
ATOM 3303 N N . ILE A 1 419 ? 11.029 1.098 26.066 1.00 90.44 419 ILE A N 1
ATOM 3304 C CA . ILE A 1 419 ? 10.477 0.707 27.369 1.00 90.44 419 ILE A CA 1
ATOM 3305 C C . ILE A 1 419 ? 10.372 -0.819 27.460 1.00 90.44 419 ILE A C 1
ATOM 3307 O O . ILE A 1 419 ? 10.850 -1.419 28.418 1.00 90.44 419 ILE A O 1
ATOM 3311 N N . LEU A 1 420 ? 9.790 -1.475 26.454 1.00 89.56 420 LEU A N 1
ATOM 3312 C CA . LEU A 1 420 ? 9.631 -2.931 26.442 1.00 89.56 420 LEU A CA 1
ATOM 3313 C C . LEU A 1 420 ? 10.980 -3.666 26.488 1.00 89.56 420 LEU A C 1
ATOM 3315 O O . LEU A 1 420 ? 11.100 -4.682 27.177 1.00 89.56 420 LEU A O 1
ATOM 3319 N N . ALA A 1 421 ? 11.999 -3.138 25.807 1.00 86.69 421 ALA A N 1
ATOM 3320 C CA . ALA A 1 421 ? 13.348 -3.688 25.835 1.00 86.69 421 ALA A CA 1
ATOM 3321 C C . ALA A 1 421 ? 13.971 -3.623 27.242 1.00 86.69 421 ALA A C 1
ATOM 3323 O O . ALA A 1 421 ? 14.623 -4.578 27.659 1.00 86.69 421 ALA A O 1
ATOM 3324 N N . GLN A 1 422 ? 13.715 -2.556 28.012 1.00 88.69 422 GLN A N 1
ATOM 3325 C CA . GLN A 1 422 ? 14.171 -2.445 29.408 1.00 88.69 422 GLN A CA 1
ATOM 3326 C C . GLN A 1 422 ? 13.543 -3.501 30.327 1.00 88.69 422 GLN A C 1
ATOM 3328 O O . GLN A 1 422 ? 14.178 -3.945 31.280 1.00 88.69 422 GLN A O 1
ATOM 3333 N N . PHE A 1 423 ? 12.326 -3.954 30.017 1.00 87.19 423 PHE A N 1
ATOM 3334 C CA . PHE A 1 423 ? 11.660 -5.056 30.717 1.00 87.19 423 PHE A CA 1
ATOM 3335 C C . PHE A 1 423 ? 12.028 -6.447 30.163 1.00 87.19 423 PHE A C 1
ATOM 3337 O O . PHE A 1 423 ? 11.387 -7.438 30.508 1.00 87.19 423 PHE A O 1
ATOM 3344 N N . GLY A 1 424 ? 13.052 -6.546 29.307 1.00 81.12 424 GLY A N 1
ATOM 3345 C CA . GLY A 1 424 ? 13.558 -7.817 28.781 1.00 81.12 424 GLY A CA 1
ATOM 3346 C C . GLY A 1 424 ? 12.687 -8.455 27.693 1.00 81.12 424 GLY A C 1
ATOM 3347 O O . GLY A 1 424 ? 12.856 -9.635 27.385 1.00 81.12 424 GLY A O 1
ATOM 3348 N N . VAL A 1 425 ? 11.752 -7.709 27.095 1.00 82.12 425 VAL A N 1
ATOM 3349 C CA . VAL A 1 425 ? 10.921 -8.220 25.997 1.00 82.12 425 VAL A CA 1
ATOM 3350 C C . VAL A 1 425 ? 11.751 -8.290 24.715 1.00 82.12 425 VAL A C 1
ATOM 3352 O O . VAL A 1 425 ? 12.275 -7.285 24.241 1.00 82.12 425 VAL A O 1
ATOM 3355 N N . GLN A 1 426 ? 11.832 -9.476 24.109 1.00 77.50 426 GLN A N 1
ATOM 3356 C CA . GLN A 1 426 ? 12.508 -9.676 22.825 1.00 77.50 426 GLN A CA 1
ATOM 3357 C C . GLN A 1 426 ? 11.694 -9.065 21.678 1.00 77.50 426 GLN A C 1
ATOM 3359 O O . GLN A 1 426 ? 10.761 -9.685 21.166 1.00 77.50 426 GLN A O 1
ATOM 3364 N N . ILE A 1 427 ? 12.048 -7.847 21.268 1.00 73.69 427 ILE A N 1
ATOM 3365 C CA . ILE A 1 427 ? 11.275 -7.051 20.306 1.00 73.69 427 ILE A CA 1
ATOM 3366 C C . ILE A 1 427 ? 11.198 -7.734 18.935 1.00 73.69 427 ILE A C 1
ATOM 3368 O O . ILE A 1 427 ? 10.088 -7.937 18.449 1.00 73.69 427 ILE A O 1
ATOM 3372 N N . GLN A 1 428 ? 12.330 -8.202 18.391 1.00 68.38 428 GLN A N 1
ATOM 3373 C CA . GLN A 1 428 ? 12.433 -8.793 17.044 1.00 68.38 428 GLN A CA 1
ATOM 3374 C C . GLN A 1 428 ? 11.461 -9.948 16.750 1.00 68.38 428 GLN A C 1
ATOM 3376 O O . GLN A 1 428 ? 11.151 -10.201 15.588 1.00 68.38 428 GLN A O 1
ATOM 3381 N N . SER A 1 429 ? 11.006 -10.681 17.771 1.00 67.56 429 SER A N 1
ATOM 3382 C CA . SER A 1 429 ? 10.068 -11.808 17.615 1.00 67.56 429 SER A CA 1
ATOM 3383 C C . SER A 1 429 ? 8.703 -11.556 18.258 1.00 67.56 429 SER A C 1
ATOM 3385 O O . SER A 1 429 ? 7.837 -12.435 18.255 1.00 67.56 429 SER A O 1
ATOM 3387 N N . SER A 1 430 ? 8.502 -10.371 18.833 1.00 81.06 430 SER A N 1
ATOM 3388 C CA . SER A 1 430 ? 7.311 -10.049 19.600 1.00 81.06 430 SER A CA 1
ATOM 3389 C C . SER A 1 430 ? 6.279 -9.317 18.752 1.00 81.06 430 SER A C 1
ATOM 3391 O O . SER A 1 430 ? 6.553 -8.308 18.105 1.00 81.06 430 SER A O 1
ATOM 3393 N N . ARG A 1 431 ? 5.037 -9.804 18.824 1.00 87.38 431 ARG A N 1
ATOM 3394 C CA . ARG A 1 431 ? 3.845 -9.124 18.289 1.00 87.38 431 ARG A CA 1
ATOM 3395 C C . ARG A 1 431 ? 3.290 -8.079 19.261 1.00 87.38 431 ARG A C 1
ATOM 3397 O O . ARG A 1 431 ? 2.318 -7.400 18.943 1.00 87.38 431 ARG A O 1
ATOM 3404 N N . LEU A 1 432 ? 3.869 -7.987 20.461 1.00 90.50 432 LEU A N 1
ATOM 3405 C CA . LEU A 1 432 ? 3.393 -7.119 21.532 1.00 90.50 432 LEU A CA 1
ATOM 3406 C C . LEU A 1 432 ? 3.410 -5.631 21.138 1.00 90.50 432 LEU A C 1
ATOM 3408 O O . LEU A 1 432 ? 2.401 -4.977 21.393 1.00 90.50 432 LEU A O 1
ATOM 3412 N N . PRO A 1 433 ? 4.458 -5.087 20.478 1.00 91.31 433 PRO A N 1
ATOM 3413 C CA . PRO A 1 433 ? 4.447 -3.692 20.033 1.00 91.31 433 PRO A CA 1
ATOM 3414 C C . PRO A 1 433 ? 3.271 -3.402 19.089 1.00 91.31 433 PRO A C 1
ATOM 3416 O O . PRO A 1 433 ? 2.482 -2.496 19.351 1.00 91.31 433 PRO A O 1
ATOM 3419 N N . SER A 1 434 ? 3.065 -4.253 18.077 1.00 93.06 434 SER A N 1
ATOM 3420 C CA . SER A 1 434 ? 1.948 -4.142 17.130 1.00 93.06 434 SER A CA 1
ATOM 3421 C C . SER A 1 434 ? 0.588 -4.208 17.828 1.00 93.06 434 SER A C 1
ATOM 3423 O O . SER A 1 434 ? -0.305 -3.415 17.529 1.00 93.06 434 SER A O 1
ATOM 3425 N N . ALA A 1 435 ? 0.439 -5.118 18.796 1.00 94.69 435 ALA A N 1
ATOM 3426 C CA . ALA A 1 435 ? -0.774 -5.266 19.592 1.00 94.69 435 ALA A CA 1
ATOM 3427 C C . ALA A 1 435 ? -1.077 -4.016 20.439 1.00 94.69 435 ALA A C 1
ATOM 3429 O O . ALA A 1 435 ? -2.216 -3.555 20.480 1.00 94.69 435 ALA A O 1
ATOM 3430 N N . LEU A 1 436 ? -0.064 -3.450 21.097 1.00 95.50 436 LEU A N 1
ATOM 3431 C CA . LEU A 1 436 ? -0.215 -2.280 21.962 1.00 95.50 436 LEU A CA 1
ATOM 3432 C C . LEU A 1 436 ? -0.496 -1.010 21.158 1.00 95.50 436 LEU A C 1
ATOM 3434 O O . LEU A 1 436 ? -1.418 -0.278 21.501 1.00 95.50 436 LEU A O 1
ATOM 3438 N N . ILE A 1 437 ? 0.236 -0.774 20.067 1.00 95.56 437 ILE A N 1
ATOM 3439 C CA . ILE A 1 437 ? 0.052 0.406 19.211 1.00 95.56 437 ILE A CA 1
ATOM 3440 C C . ILE A 1 437 ? -1.289 0.338 18.472 1.00 95.56 437 ILE A C 1
ATOM 3442 O O . ILE A 1 437 ? -2.059 1.298 18.484 1.00 95.56 437 ILE A O 1
ATOM 3446 N N . GLY A 1 438 ? -1.628 -0.810 17.879 1.00 96.12 438 GLY A N 1
ATOM 3447 C CA . GLY A 1 438 ? -2.931 -0.987 17.238 1.00 96.12 438 GLY A CA 1
ATOM 3448 C C . GLY A 1 438 ? -4.096 -0.948 18.239 1.00 96.12 438 GLY A C 1
ATOM 3449 O O . GLY A 1 438 ? -5.166 -0.418 17.932 1.00 96.12 438 GLY A O 1
ATOM 3450 N N . GLY A 1 439 ? -3.905 -1.474 19.454 1.00 97.44 439 GLY A N 1
ATOM 3451 C CA . GLY A 1 439 ? -4.881 -1.384 20.543 1.00 97.44 439 GLY A CA 1
ATOM 3452 C C . GLY A 1 439 ? -5.085 0.054 21.013 1.00 97.44 439 GLY A C 1
ATOM 3453 O O . GLY A 1 439 ? -6.219 0.507 21.167 1.00 97.44 439 GLY A O 1
ATOM 3454 N N . TYR A 1 440 ? -3.989 0.799 21.143 1.00 96.62 440 TYR A N 1
ATOM 3455 C CA . TYR A 1 440 ? -3.980 2.223 21.450 1.00 96.62 440 TYR A CA 1
ATOM 3456 C C . TYR A 1 440 ? -4.713 3.068 20.391 1.00 96.62 440 TYR A C 1
ATOM 3458 O O . TYR A 1 440 ? -5.423 4.011 20.721 1.00 96.62 440 TYR A O 1
ATOM 3466 N N . LEU A 1 441 ? -4.617 2.725 19.110 1.00 96.25 441 LEU A N 1
ATOM 3467 C CA . LEU A 1 441 ? -5.388 3.437 18.090 1.00 96.25 441 LEU A CA 1
ATOM 3468 C C . LEU A 1 441 ? -6.866 3.037 18.060 1.00 96.25 441 LEU A C 1
ATOM 3470 O O . LEU A 1 441 ? -7.743 3.864 17.811 1.00 96.25 441 LEU A O 1
ATOM 3474 N N . SER A 1 442 ? -7.167 1.761 18.298 1.00 97.38 442 SER A N 1
ATOM 3475 C CA . SER A 1 442 ? -8.534 1.248 18.179 1.00 97.38 442 SER A CA 1
ATOM 3476 C C . SER A 1 442 ? -9.406 1.510 19.407 1.00 97.38 442 SER A C 1
ATOM 3478 O O . SER A 1 442 ? -10.627 1.590 19.254 1.00 97.38 442 SER A O 1
ATOM 3480 N N . PHE A 1 443 ? -8.841 1.719 20.606 1.00 97.06 443 PHE A N 1
ATOM 3481 C CA . PHE A 1 443 ? -9.667 1.961 21.796 1.00 97.06 443 PHE A CA 1
ATOM 3482 C C . PHE A 1 443 ? -10.494 3.246 21.690 1.00 97.06 443 PHE A C 1
ATOM 3484 O O . PHE A 1 443 ? -11.624 3.266 22.176 1.00 97.06 443 PHE A O 1
ATOM 3491 N N . PHE A 1 444 ? -9.984 4.307 21.055 1.00 95.81 444 PHE A N 1
ATOM 3492 C CA . PHE A 1 444 ? -10.673 5.598 20.982 1.00 95.81 444 PHE A CA 1
ATOM 3493 C C . PHE A 1 444 ? -12.012 5.539 20.221 1.00 95.81 444 PHE A C 1
ATOM 3495 O O . PHE A 1 444 ? -13.048 5.838 20.830 1.00 95.81 444 PHE A O 1
ATOM 3502 N N . PRO A 1 445 ? -12.064 5.119 18.937 1.00 96.25 445 PRO A N 1
ATOM 3503 C CA . PRO A 1 445 ? -13.330 5.038 18.206 1.00 96.25 445 PRO A CA 1
ATOM 3504 C C . PRO A 1 445 ? -14.324 4.070 18.864 1.00 96.25 445 PRO A C 1
ATOM 3506 O O . PRO A 1 445 ? -15.537 4.307 18.817 1.00 96.25 445 PRO A O 1
ATOM 3509 N N . ILE A 1 446 ? -13.831 3.010 19.516 1.00 98.06 446 ILE A N 1
ATOM 3510 C CA . ILE A 1 446 ? -14.655 2.057 20.270 1.00 98.06 446 ILE A CA 1
ATOM 3511 C C . ILE A 1 446 ? -15.225 2.702 21.537 1.00 98.06 446 ILE A C 1
ATOM 3513 O O . ILE A 1 446 ? -16.427 2.594 21.773 1.00 98.06 446 ILE A O 1
ATOM 3517 N N . THR A 1 447 ? -14.414 3.438 22.302 1.00 97.25 447 THR A N 1
ATOM 3518 C CA . THR A 1 447 ? -14.857 4.187 23.490 1.00 97.25 447 THR A CA 1
ATOM 3519 C C . THR A 1 447 ? -15.971 5.159 23.132 1.00 97.25 447 THR A C 1
ATOM 3521 O O . THR A 1 447 ? -17.044 5.135 23.736 1.00 97.25 447 THR A O 1
ATOM 3524 N N . VAL A 1 448 ? -15.745 6.002 22.120 1.00 95.25 448 VAL A N 1
ATOM 3525 C CA . VAL A 1 448 ? -16.692 7.054 21.734 1.00 95.25 448 VAL A CA 1
ATOM 3526 C C . VAL A 1 448 ? -17.990 6.453 21.200 1.00 95.25 448 VAL A C 1
ATOM 3528 O O . VAL A 1 448 ? -19.074 6.866 21.617 1.00 95.25 448 VAL A O 1
ATOM 3531 N N . GLY A 1 449 ? -17.906 5.461 20.309 1.00 95.81 449 GLY A N 1
ATOM 3532 C CA . GLY A 1 449 ? -19.095 4.818 19.751 1.00 95.81 449 GLY A CA 1
ATOM 3533 C C . GLY A 1 449 ? -19.898 4.057 20.793 1.00 95.81 449 GLY A C 1
ATOM 3534 O O . GLY A 1 449 ? -21.109 4.240 20.878 1.00 95.81 449 GLY A O 1
ATOM 3535 N N . MET A 1 450 ? -19.235 3.275 21.645 1.00 96.12 450 MET A N 1
ATOM 3536 C CA . MET A 1 450 ? -19.907 2.531 22.708 1.00 96.12 450 MET A CA 1
ATOM 3537 C C . MET A 1 450 ? -20.527 3.469 23.754 1.00 96.12 450 MET A C 1
ATOM 3539 O O . MET A 1 450 ? -21.649 3.227 24.189 1.00 96.12 450 MET A O 1
ATOM 3543 N N . THR A 1 451 ? -19.871 4.584 24.104 1.00 95.38 451 THR A N 1
ATOM 3544 C CA . THR A 1 451 ? -20.439 5.595 25.022 1.00 95.38 451 THR A CA 1
ATOM 3545 C C . THR A 1 451 ? -21.709 6.211 24.438 1.00 95.38 451 THR A C 1
ATOM 3547 O O . THR A 1 451 ? -22.727 6.305 25.126 1.00 95.38 451 THR A O 1
ATOM 3550 N N . LYS A 1 452 ? -21.680 6.586 23.149 1.00 94.69 452 LYS A N 1
ATOM 3551 C CA . LYS A 1 452 ? -22.864 7.080 22.429 1.00 94.69 452 LYS A CA 1
ATOM 3552 C C . LYS A 1 452 ? -23.966 6.024 22.376 1.00 94.69 452 LYS A C 1
ATOM 3554 O O . LYS A 1 452 ? -25.115 6.332 22.674 1.00 94.69 452 LYS A O 1
ATOM 3559 N N . GLY A 1 453 ? -23.617 4.776 22.076 1.00 94.31 453 GLY A N 1
ATOM 3560 C CA . GLY A 1 453 ? -24.566 3.670 22.002 1.00 94.31 453 GLY A CA 1
ATOM 3561 C C . GLY A 1 453 ? -25.255 3.378 23.329 1.00 94.31 453 GLY A C 1
ATOM 3562 O O . GLY A 1 453 ? -26.481 3.307 23.380 1.00 94.31 453 GLY A O 1
ATOM 3563 N N . LEU A 1 454 ? -24.498 3.311 24.424 1.00 94.50 454 LEU A N 1
ATOM 3564 C CA . LEU A 1 454 ? -25.037 3.090 25.769 1.00 94.50 454 LEU A CA 1
ATOM 3565 C C . LEU A 1 454 ? -25.971 4.222 26.236 1.00 94.50 454 LEU A C 1
ATOM 3567 O O . LEU A 1 454 ? -26.800 4.002 27.121 1.00 94.50 454 LEU A O 1
ATOM 3571 N N . ARG A 1 455 ? -25.849 5.419 25.646 1.00 91.94 455 ARG A N 1
ATOM 3572 C CA . ARG A 1 455 ? -26.687 6.600 25.919 1.00 91.94 455 ARG A CA 1
ATOM 3573 C C . ARG A 1 455 ? -27.814 6.822 24.914 1.00 91.94 455 ARG A C 1
ATOM 3575 O O . ARG A 1 455 ? -28.656 7.674 25.158 1.00 91.94 455 ARG A O 1
ATOM 3582 N N . SER A 1 456 ? -27.854 6.066 23.820 1.00 92.94 456 SER A N 1
ATOM 3583 C CA . SER A 1 456 ? -28.851 6.233 22.751 1.00 92.94 456 SER A CA 1
ATOM 3584 C C . SER A 1 456 ? -30.274 5.815 23.146 1.00 92.94 456 SER A C 1
ATOM 3586 O O . SER A 1 456 ? -31.225 6.068 22.410 1.00 92.94 456 SER A O 1
ATOM 3588 N N . VAL A 1 457 ? -30.431 5.154 24.297 1.00 92.00 457 VAL A N 1
ATOM 3589 C CA . VAL A 1 457 ? -31.723 4.673 24.791 1.00 92.00 457 VAL A CA 1
ATOM 3590 C C . VAL A 1 457 ? -32.615 5.844 25.202 1.00 92.00 457 VAL A C 1
ATOM 3592 O O . VAL A 1 457 ? -32.242 6.640 26.060 1.00 92.00 457 VAL A O 1
ATOM 3595 N N . ASP A 1 458 ? -33.821 5.877 24.636 1.00 92.19 458 ASP A N 1
ATOM 3596 C CA . ASP A 1 458 ? -34.895 6.804 25.000 1.00 92.19 458 ASP A CA 1
ATOM 3597 C C . ASP A 1 458 ? -35.201 6.750 26.515 1.00 92.19 458 ASP A C 1
ATOM 3599 O O . ASP A 1 458 ? -35.469 5.655 27.034 1.00 92.19 458 ASP A O 1
ATOM 3603 N N . PRO A 1 459 ? -35.190 7.897 27.227 1.00 91.12 459 PRO A N 1
ATOM 3604 C CA . PRO A 1 459 ? -35.579 7.984 28.632 1.00 91.12 459 PRO A CA 1
ATOM 3605 C C . PRO A 1 459 ? -36.902 7.282 28.957 1.00 91.12 459 PRO A C 1
ATOM 3607 O O . PRO A 1 459 ? -36.975 6.589 29.969 1.00 91.12 459 PRO A O 1
ATOM 3610 N N . LEU A 1 460 ? -37.900 7.340 28.067 1.00 95.12 460 LEU A N 1
ATOM 3611 C CA . LEU A 1 460 ? -39.200 6.702 28.289 1.00 95.12 460 LEU A CA 1
ATOM 3612 C C . LEU A 1 460 ? -39.086 5.172 28.422 1.00 95.12 460 LEU A C 1
ATOM 3614 O O . LEU A 1 460 ? -39.788 4.553 29.221 1.00 95.12 460 LEU A O 1
ATOM 3618 N N . LYS A 1 461 ? -38.162 4.543 27.681 1.00 93.88 461 LYS A N 1
ATOM 3619 C CA . LYS A 1 461 ? -37.899 3.095 27.784 1.00 93.88 461 LYS A CA 1
ATOM 3620 C C . LYS A 1 461 ? -37.220 2.737 29.106 1.00 93.88 461 LYS A C 1
ATOM 3622 O O . LYS A 1 461 ? -37.452 1.650 29.631 1.00 93.88 461 LYS A O 1
ATOM 3627 N N . LEU A 1 462 ? -36.387 3.635 29.636 1.00 92.19 462 LEU A N 1
ATOM 3628 C CA . LEU A 1 462 ? -35.760 3.464 30.948 1.00 92.19 462 LEU A CA 1
ATOM 3629 C C . LEU A 1 462 ? -36.795 3.613 32.067 1.00 92.19 462 LEU A C 1
ATOM 3631 O O . LEU A 1 462 ? -36.830 2.774 32.965 1.00 92.19 462 LEU A O 1
ATOM 3635 N N . ASP A 1 463 ? -37.671 4.613 31.982 1.00 94.06 463 ASP A N 1
ATOM 3636 C CA . ASP A 1 463 ? -38.731 4.835 32.968 1.00 94.06 463 ASP A CA 1
ATOM 3637 C C . ASP A 1 463 ? -39.732 3.672 32.997 1.00 94.06 463 ASP A C 1
ATOM 3639 O O . ASP A 1 463 ? -40.104 3.211 34.076 1.00 94.06 463 ASP A O 1
ATOM 3643 N N . LEU A 1 464 ? -40.070 3.101 31.835 1.00 95.69 464 LEU A N 1
ATOM 3644 C CA . LEU A 1 464 ? -40.890 1.888 31.748 1.00 95.69 464 LEU A CA 1
ATOM 3645 C C . LEU A 1 464 ? -40.218 0.672 32.412 1.00 95.69 464 LEU A C 1
ATOM 3647 O O . LEU A 1 464 ? -40.866 -0.095 33.123 1.00 95.69 464 LEU A O 1
ATOM 3651 N N . MET A 1 465 ? -38.911 0.469 32.214 1.00 95.06 465 MET A N 1
ATOM 3652 C CA . MET A 1 465 ? -38.197 -0.609 32.914 1.00 95.06 465 MET A CA 1
ATOM 3653 C C . MET A 1 465 ? -38.204 -0.399 34.433 1.00 95.06 465 MET A C 1
ATOM 3655 O O . MET A 1 465 ? -38.390 -1.359 35.183 1.00 95.06 465 MET A O 1
ATOM 3659 N N . ARG A 1 466 ? -38.054 0.848 34.888 1.00 92.94 466 ARG A N 1
ATOM 3660 C CA . ARG A 1 466 ? -38.106 1.204 36.312 1.00 92.94 466 ARG A CA 1
ATOM 3661 C C . ARG A 1 466 ? -39.488 1.003 36.914 1.00 92.94 466 ARG A C 1
ATOM 3663 O O . ARG A 1 466 ? -39.565 0.508 38.034 1.00 92.94 466 ARG A O 1
ATOM 3670 N N . SER A 1 467 ? -40.566 1.297 36.182 1.00 96.00 467 SER A N 1
ATOM 3671 C CA . SER A 1 467 ? -41.931 1.025 36.657 1.00 96.00 467 SER A CA 1
ATOM 3672 C C . SER A 1 467 ? -42.203 -0.471 36.837 1.00 96.00 467 SER A C 1
ATOM 3674 O O . SER A 1 467 ? -42.991 -0.846 37.698 1.00 96.00 467 SER A O 1
ATOM 3676 N N . TYR A 1 468 ? -41.512 -1.334 36.082 1.00 95.19 468 TYR A N 1
ATOM 3677 C CA . TYR A 1 468 ? -41.529 -2.790 36.276 1.00 95.19 468 TYR A CA 1
ATOM 3678 C C . TYR A 1 468 ? -40.555 -3.293 37.361 1.00 95.19 468 TYR A C 1
ATOM 3680 O O . TYR A 1 468 ? -40.405 -4.502 37.532 1.00 95.19 468 TYR A O 1
ATOM 3688 N N . GLY A 1 469 ? -39.877 -2.401 38.092 1.00 93.75 469 GLY A N 1
ATOM 3689 C CA . GLY A 1 469 ? -38.944 -2.766 39.161 1.00 93.75 469 GLY A CA 1
ATOM 3690 C C . GLY A 1 469 ? -37.586 -3.286 38.677 1.00 93.75 469 GLY A C 1
ATOM 3691 O O . GLY A 1 469 ? -36.897 -3.982 39.425 1.00 93.75 469 GLY A O 1
ATOM 3692 N N . ALA A 1 470 ? -37.182 -2.986 37.438 1.00 93.81 470 ALA A N 1
ATOM 3693 C CA . ALA A 1 470 ? -35.890 -3.429 36.922 1.00 93.81 470 ALA A CA 1
ATOM 3694 C C . ALA A 1 470 ? -34.715 -2.805 37.694 1.00 93.81 470 ALA A C 1
ATOM 3696 O O . ALA A 1 470 ? -34.686 -1.607 37.974 1.00 93.81 470 ALA A O 1
ATOM 3697 N N . THR A 1 471 ? -33.699 -3.613 37.998 1.00 93.06 471 THR A N 1
ATOM 3698 C CA . THR A 1 471 ? -32.470 -3.137 38.651 1.00 93.06 471 THR A CA 1
ATOM 3699 C C . THR A 1 471 ? -31.503 -2.505 37.641 1.00 93.06 471 THR A C 1
ATOM 3701 O O . THR A 1 471 ? -31.544 -2.806 36.448 1.00 93.06 471 THR A O 1
ATOM 3704 N N . ARG A 1 472 ? -30.556 -1.667 38.095 1.00 88.06 472 ARG A N 1
ATOM 3705 C CA . ARG A 1 472 ? -29.559 -1.024 37.205 1.00 88.06 472 ARG A CA 1
ATOM 3706 C C . ARG A 1 472 ? -28.772 -2.008 36.316 1.00 88.06 472 ARG A C 1
ATOM 3708 O O . ARG A 1 472 ? -28.604 -1.707 35.135 1.00 88.06 472 ARG A O 1
ATOM 3715 N N . PRO A 1 473 ? -28.310 -3.181 36.801 1.00 90.38 473 PRO A N 1
ATOM 3716 C CA . PRO A 1 473 ? -27.673 -4.173 35.934 1.00 90.38 473 PRO A CA 1
ATOM 3717 C C . PRO A 1 473 ? -28.624 -4.745 34.877 1.00 90.38 473 PRO A C 1
ATOM 3719 O O . PRO A 1 473 ? -28.189 -5.052 33.770 1.00 90.38 473 PRO A O 1
ATOM 3722 N N . GLN A 1 474 ? -29.920 -4.859 35.187 1.00 92.50 474 GLN A N 1
ATOM 3723 C CA . GLN A 1 474 ? -30.934 -5.293 34.225 1.00 92.50 474 GLN A CA 1
ATOM 3724 C C . GLN A 1 474 ? -31.208 -4.208 33.177 1.00 92.50 474 GLN A C 1
ATOM 3726 O O . GLN A 1 474 ? -31.226 -4.536 31.995 1.00 92.50 474 GLN A O 1
ATOM 3731 N N . GLU A 1 475 ? -31.344 -2.935 33.570 1.00 90.94 475 GLU A N 1
ATOM 3732 C CA . GLU A 1 475 ? -31.416 -1.801 32.628 1.00 90.94 475 GLU A CA 1
ATOM 3733 C C . GLU A 1 475 ? -30.195 -1.793 31.692 1.00 90.94 475 GLU A C 1
ATOM 3735 O O . GLU A 1 475 ? -30.316 -1.635 30.474 1.00 90.94 475 GLU A O 1
ATOM 3740 N N . PHE A 1 476 ? -29.000 -2.005 32.253 1.00 90.88 476 PHE A N 1
ATOM 3741 C CA . PHE A 1 476 ? -27.763 -2.031 31.484 1.00 90.88 476 PHE A CA 1
ATOM 3742 C C . PHE A 1 476 ? -27.721 -3.209 30.505 1.00 90.88 476 PHE A C 1
ATOM 3744 O O . PHE A 1 476 ? -27.610 -2.994 29.300 1.00 90.88 476 PHE A O 1
ATOM 3751 N N . MET A 1 477 ? -27.835 -4.445 31.000 1.00 91.88 477 MET A N 1
ATOM 3752 C CA . MET A 1 477 ? -27.645 -5.644 30.181 1.00 91.88 477 MET A CA 1
ATOM 3753 C C . MET A 1 477 ? -28.791 -5.884 29.207 1.00 91.88 477 MET A C 1
ATOM 3755 O O . MET A 1 477 ? -28.533 -6.349 28.105 1.00 91.88 477 MET A O 1
ATOM 3759 N N . LYS A 1 478 ? -30.044 -5.586 29.580 1.00 90.94 478 LYS A N 1
ATOM 3760 C CA . LYS A 1 478 ? -31.217 -5.900 28.746 1.00 90.94 478 LYS A CA 1
ATOM 3761 C C . LYS A 1 478 ? -31.609 -4.785 27.782 1.00 90.94 478 LYS A C 1
ATOM 3763 O O . LYS A 1 478 ? -32.232 -5.084 26.771 1.00 90.94 478 LYS A O 1
ATOM 3768 N N . LEU A 1 479 ? -31.259 -3.529 28.069 1.00 92.12 479 LEU A N 1
ATOM 3769 C CA . LEU A 1 479 ? -31.675 -2.393 27.243 1.00 92.12 479 LEU A CA 1
ATOM 3770 C C . LEU A 1 479 ? -30.483 -1.617 26.683 1.00 92.12 479 LEU A C 1
ATOM 3772 O O . LEU A 1 479 ? -30.335 -1.529 25.465 1.00 92.12 479 LEU A O 1
ATOM 3776 N N . ARG A 1 480 ? -29.601 -1.092 27.541 1.00 92.69 480 ARG A N 1
ATOM 3777 C CA . ARG A 1 480 ? -28.490 -0.235 27.084 1.00 92.69 480 ARG A CA 1
ATOM 3778 C C . ARG A 1 480 ? -27.464 -0.983 26.243 1.00 92.69 480 ARG A C 1
ATOM 3780 O O . ARG A 1 480 ? -27.073 -0.479 25.198 1.00 92.69 480 ARG A O 1
ATOM 3787 N N . PHE A 1 481 ? -27.045 -2.173 26.665 1.00 92.25 481 PHE A N 1
ATOM 3788 C CA . PHE A 1 481 ? -26.044 -2.962 25.948 1.00 92.25 481 PHE A CA 1
ATOM 3789 C C . PHE A 1 481 ? -26.552 -3.405 24.569 1.00 92.25 481 PHE A C 1
ATOM 3791 O O . PHE A 1 481 ? -25.856 -3.228 23.573 1.00 92.25 481 PHE A O 1
ATOM 3798 N N . TYR A 1 482 ? -27.799 -3.884 24.487 1.00 90.94 482 TYR A N 1
ATOM 3799 C CA . TYR A 1 482 ? -28.440 -4.255 23.219 1.00 90.94 482 TYR A CA 1
ATOM 3800 C C . TYR A 1 482 ? -28.602 -3.064 22.269 1.00 90.94 482 TYR A C 1
ATOM 3802 O O . TYR A 1 482 ? -28.331 -3.199 21.074 1.00 90.94 482 TYR A O 1
ATOM 3810 N N . ALA A 1 483 ? -29.006 -1.898 22.786 1.00 90.44 483 ALA A N 1
ATOM 3811 C CA . ALA A 1 483 ? -29.089 -0.671 21.997 1.00 90.44 483 ALA A CA 1
ATOM 3812 C C . ALA A 1 483 ? -27.704 -0.203 21.523 1.00 90.44 483 ALA A C 1
ATOM 3814 O O . ALA A 1 483 ? -27.553 0.235 20.388 1.00 90.44 483 ALA A O 1
ATOM 3815 N N . ALA A 1 484 ? -26.668 -0.362 22.350 1.00 94.44 484 ALA A N 1
ATOM 3816 C CA . ALA A 1 484 ? -25.313 0.045 22.003 1.00 94.44 484 ALA A CA 1
ATOM 3817 C C . ALA A 1 484 ? -24.697 -0.765 20.852 1.00 94.44 484 ALA A C 1
ATOM 3819 O O . ALA A 1 484 ? -23.774 -0.272 20.203 1.00 94.44 484 ALA A O 1
ATOM 3820 N N . MET A 1 485 ? -25.212 -1.963 20.548 1.00 93.62 485 MET A N 1
ATOM 3821 C CA . MET A 1 485 ? -24.707 -2.797 19.451 1.00 93.62 485 MET A CA 1
ATOM 3822 C C . MET A 1 485 ? -24.725 -2.075 18.094 1.00 93.62 485 MET A C 1
ATOM 3824 O O . MET A 1 485 ? -23.779 -2.234 17.321 1.00 93.62 485 MET A O 1
ATOM 3828 N N . SER A 1 486 ? -25.727 -1.227 17.819 1.00 90.94 486 SER A N 1
ATOM 3829 C CA . SER A 1 486 ? -25.811 -0.459 16.561 1.00 90.94 486 SER A CA 1
ATOM 3830 C C . SER A 1 486 ? -24.711 0.593 16.410 1.00 90.94 486 SER A C 1
ATOM 3832 O O . SER A 1 486 ? -24.448 1.046 15.301 1.00 90.94 486 SER A O 1
ATOM 3834 N N . TYR A 1 487 ? -24.047 0.963 17.506 1.00 94.88 487 TYR A N 1
ATOM 3835 C CA . TYR A 1 487 ? -22.909 1.881 17.515 1.00 94.88 487 TYR A CA 1
ATOM 3836 C C . TYR A 1 487 ? -21.582 1.138 17.664 1.00 94.88 487 TYR A C 1
ATOM 3838 O O . TYR A 1 487 ? -20.575 1.547 17.085 1.00 94.88 487 TYR A O 1
ATOM 3846 N N . LEU A 1 488 ? -21.581 0.018 18.391 1.00 95.69 488 LEU A N 1
ATOM 3847 C CA . LEU A 1 488 ? -20.391 -0.787 18.617 1.00 95.69 488 LEU A CA 1
ATOM 3848 C C . LEU A 1 488 ? -19.838 -1.366 17.311 1.00 95.69 488 LEU A C 1
ATOM 3850 O O . LEU A 1 488 ? -18.648 -1.226 17.056 1.00 95.69 488 LEU A O 1
ATOM 3854 N N . PHE A 1 489 ? -20.666 -1.994 16.470 1.00 95.19 489 PHE A N 1
ATOM 3855 C CA . PHE A 1 489 ? -20.173 -2.626 15.240 1.00 95.19 489 PHE A CA 1
ATOM 3856 C C . PHE A 1 489 ? -19.589 -1.631 14.225 1.00 95.19 489 PHE A C 1
ATOM 3858 O O . PHE A 1 489 ? -18.508 -1.909 13.701 1.00 95.19 489 PHE A O 1
ATOM 3865 N N . PRO A 1 490 ? -20.208 -0.463 13.954 1.00 94.62 490 PRO A N 1
ATOM 3866 C CA . PRO A 1 490 ? -19.558 0.590 13.175 1.00 94.62 490 PRO A CA 1
ATOM 3867 C C . PRO A 1 490 ? -18.214 1.026 13.765 1.00 94.62 490 PRO A C 1
ATOM 3869 O O . PRO A 1 490 ? -17.226 1.105 13.035 1.00 94.62 490 PRO A O 1
ATOM 3872 N N . SER A 1 491 ? -18.139 1.221 15.083 1.00 97.38 491 SER A N 1
ATOM 3873 C CA . SER A 1 491 ? -16.884 1.570 15.751 1.00 97.38 491 SER A CA 1
ATOM 3874 C C . SER A 1 491 ? -15.832 0.468 15.696 1.00 97.38 491 SER A C 1
ATOM 3876 O O . SER A 1 491 ? -14.658 0.779 15.532 1.00 97.38 491 SER A O 1
ATOM 3878 N N . LEU A 1 492 ? -16.220 -0.807 15.772 1.00 97.38 492 LEU A N 1
ATOM 3879 C CA . LEU A 1 492 ? -15.312 -1.939 15.585 1.00 97.38 492 LEU A CA 1
ATOM 3880 C C . LEU A 1 492 ? -14.765 -1.984 14.157 1.00 97.38 492 LEU A C 1
ATOM 3882 O O . LEU A 1 492 ? -13.588 -2.268 13.981 1.00 97.38 492 LEU A O 1
ATOM 3886 N N . LYS A 1 493 ? -15.570 -1.664 13.135 1.00 96.50 493 LYS A N 1
ATOM 3887 C CA . LYS A 1 493 ? -15.096 -1.594 11.737 1.00 96.50 493 LYS A CA 1
ATOM 3888 C C . LYS A 1 493 ? -14.061 -0.485 11.540 1.00 96.50 493 LYS A C 1
ATOM 3890 O O . LYS A 1 493 ? -13.069 -0.706 10.853 1.00 96.50 493 LYS A O 1
ATOM 3895 N N . VAL A 1 494 ? -14.264 0.677 12.165 1.00 97.00 494 VAL A N 1
ATOM 3896 C CA . VAL A 1 494 ? -13.241 1.738 12.212 1.00 97.00 494 VAL A CA 1
ATOM 3897 C C . VAL A 1 494 ? -12.024 1.262 13.008 1.00 97.00 494 VAL A C 1
ATOM 3899 O O . VAL A 1 494 ? -10.895 1.427 12.558 1.00 97.00 494 VAL A O 1
ATOM 3902 N N . GLY A 1 495 ? -12.260 0.600 14.144 1.00 97.62 495 GLY A N 1
ATOM 3903 C CA . GLY A 1 495 ? -11.248 -0.011 15.002 1.00 97.62 495 GLY A CA 1
ATOM 3904 C C . GLY A 1 495 ? -10.331 -0.976 14.250 1.00 97.62 495 GLY A C 1
ATOM 3905 O O . GLY A 1 495 ? -9.124 -0.895 14.421 1.00 97.62 495 GLY A O 1
ATOM 3906 N N . VAL A 1 496 ? -10.881 -1.820 13.370 1.00 97.75 496 VAL A N 1
ATOM 3907 C CA . VAL A 1 496 ? -10.122 -2.729 12.491 1.00 97.75 496 VAL A CA 1
ATOM 3908 C C . VAL A 1 496 ? -9.151 -1.960 11.597 1.00 97.75 496 VAL A C 1
ATOM 3910 O O . VAL A 1 496 ? -8.002 -2.365 11.443 1.00 97.75 496 VAL A O 1
ATOM 3913 N N . ALA A 1 497 ? -9.606 -0.864 10.983 1.00 95.31 497 ALA A N 1
ATOM 3914 C CA . ALA A 1 497 ? -8.773 -0.092 10.066 1.00 95.31 497 ALA A CA 1
ATOM 3915 C C . ALA A 1 497 ? -7.582 0.540 10.798 1.00 95.31 497 ALA A C 1
ATOM 3917 O O . ALA A 1 497 ? -6.445 0.442 10.339 1.00 95.31 497 ALA A O 1
ATOM 3918 N N . VAL A 1 498 ? -7.831 1.139 11.966 1.00 95.81 498 VAL A N 1
ATOM 3919 C CA . VAL A 1 498 ? -6.779 1.796 12.752 1.00 95.81 498 VAL A CA 1
ATOM 3920 C C . VAL A 1 498 ? -5.903 0.804 13.525 1.00 95.81 498 VAL A C 1
ATOM 3922 O O . VAL A 1 498 ? -4.725 1.082 13.732 1.00 95.81 498 VAL A O 1
ATOM 3925 N N . SER A 1 499 ? -6.415 -0.375 13.900 1.00 97.62 499 SER A N 1
ATOM 3926 C CA . SER A 1 499 ? -5.594 -1.429 14.507 1.00 97.62 499 SER A CA 1
ATOM 3927 C C . SER A 1 499 ? -4.632 -2.040 13.493 1.00 97.62 499 SER A C 1
ATOM 3929 O O . SER A 1 499 ? -3.473 -2.275 13.830 1.00 97.62 499 SER A O 1
ATOM 3931 N N . LEU A 1 500 ? -5.083 -2.233 12.247 1.00 97.62 500 LEU A N 1
ATOM 3932 C CA . LEU A 1 500 ? -4.229 -2.676 11.148 1.00 97.62 500 LEU A CA 1
ATOM 3933 C C . LEU A 1 500 ? -3.145 -1.637 10.848 1.00 97.62 500 LEU A C 1
ATOM 3935 O O . LEU A 1 500 ? -1.971 -1.984 10.755 1.00 97.62 500 LEU A O 1
ATOM 3939 N N . LEU A 1 501 ? -3.524 -0.359 10.757 1.00 95.38 501 LEU A N 1
ATOM 3940 C CA . LEU A 1 501 ? -2.575 0.740 10.580 1.00 95.38 501 LEU A CA 1
ATOM 3941 C C . LEU A 1 501 ? -1.511 0.741 11.690 1.00 95.38 501 LEU A C 1
ATOM 3943 O O . LEU A 1 501 ? -0.320 0.806 11.401 1.00 95.38 501 LEU A O 1
ATOM 3947 N N . GLY A 1 502 ? -1.929 0.619 12.953 1.00 94.94 502 GLY A N 1
ATOM 3948 C CA . GLY A 1 502 ? -1.011 0.576 14.091 1.00 94.94 502 GLY A CA 1
ATOM 3949 C C . GLY A 1 502 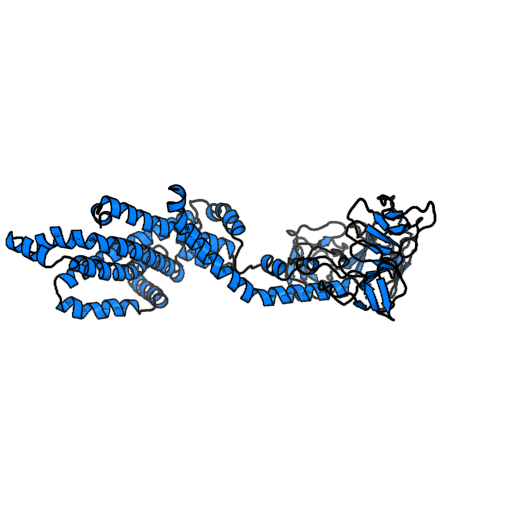? -0.063 -0.623 14.061 1.00 94.94 502 GLY A C 1
ATOM 3950 O O . GLY A 1 502 ? 1.113 -0.471 14.381 1.00 94.94 502 GLY A O 1
ATOM 3951 N N . ALA A 1 503 ? -0.542 -1.795 13.634 1.00 95.12 503 ALA A N 1
ATOM 3952 C CA . ALA A 1 503 ? 0.303 -2.974 13.469 1.00 95.12 503 ALA A CA 1
ATOM 3953 C C . ALA A 1 503 ? 1.364 -2.772 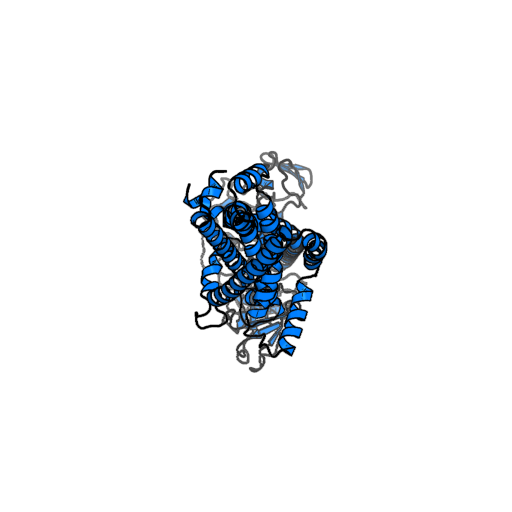12.377 1.00 95.12 503 ALA A C 1
ATOM 3955 O O . ALA A 1 503 ? 2.532 -3.067 12.617 1.00 95.12 503 ALA A O 1
ATOM 3956 N N . LEU A 1 504 ? 0.981 -2.211 11.225 1.00 95.00 504 LEU A N 1
ATOM 3957 C CA . LEU A 1 504 ? 1.898 -1.930 10.115 1.00 95.00 504 LEU A CA 1
ATOM 3958 C C . LEU A 1 504 ? 2.970 -0.910 10.498 1.00 95.00 504 LEU A C 1
ATOM 3960 O O . LEU A 1 504 ? 4.145 -1.169 10.270 1.00 95.00 504 LEU A O 1
ATOM 3964 N N . ILE A 1 505 ? 2.575 0.211 11.115 1.00 93.50 505 ILE A N 1
ATOM 3965 C CA . ILE A 1 505 ? 3.519 1.240 11.583 1.00 93.50 505 ILE A CA 1
ATOM 3966 C C . ILE A 1 505 ? 4.457 0.643 12.636 1.00 93.50 505 ILE A C 1
ATOM 3968 O O . ILE A 1 505 ? 5.656 0.903 12.642 1.00 93.50 505 ILE A O 1
ATOM 3972 N N . SER A 1 506 ? 3.928 -0.191 13.532 1.00 93.06 506 SER A N 1
ATOM 3973 C CA . SER A 1 506 ? 4.780 -0.852 14.510 1.00 93.06 506 SER A CA 1
ATOM 3974 C C . SER A 1 506 ? 5.793 -1.786 13.856 1.00 93.06 506 SER A C 1
ATOM 3976 O O . SER A 1 506 ? 6.921 -1.829 14.324 1.00 93.06 506 SER A O 1
ATOM 3978 N N . GLU A 1 507 ? 5.403 -2.545 12.833 1.00 92.31 507 GLU A N 1
ATOM 3979 C CA . GLU A 1 507 ? 6.280 -3.480 12.118 1.00 92.31 507 GLU A CA 1
ATOM 3980 C C . GLU A 1 507 ? 7.339 -2.768 11.265 1.00 92.31 507 GLU A C 1
ATOM 3982 O O . GLU A 1 507 ? 8.456 -3.269 11.155 1.00 92.31 507 GLU A O 1
ATOM 3987 N N . THR A 1 508 ? 7.022 -1.602 10.688 1.00 90.31 508 THR A N 1
ATOM 3988 C CA . THR A 1 508 ? 8.000 -0.795 9.941 1.00 90.31 508 THR A CA 1
ATOM 3989 C C . THR A 1 508 ? 9.064 -0.216 10.869 1.00 90.31 508 THR A C 1
ATOM 3991 O O . THR A 1 508 ? 10.253 -0.341 10.595 1.00 90.31 508 THR A O 1
ATOM 3994 N N . GLU A 1 509 ? 8.657 0.387 11.986 1.00 87.06 509 GLU A N 1
ATOM 3995 C CA . GLU A 1 509 ? 9.575 1.117 12.871 1.00 87.06 509 GLU A CA 1
ATOM 3996 C C . GLU A 1 509 ? 10.418 0.191 13.757 1.00 87.06 509 GLU A C 1
ATOM 3998 O O . GLU A 1 509 ? 11.563 0.505 14.075 1.00 87.06 509 GLU A O 1
ATOM 4003 N N . THR A 1 510 ? 9.898 -0.975 14.157 1.00 79.69 510 THR A N 1
ATOM 4004 C CA . THR A 1 510 ? 10.674 -1.926 14.973 1.00 79.69 510 THR A CA 1
ATOM 4005 C C . THR A 1 510 ? 11.785 -2.613 14.189 1.00 79.69 510 THR A C 1
ATOM 4007 O O . THR A 1 510 ? 12.640 -3.253 14.802 1.00 79.69 510 THR A O 1
ATOM 4010 N N . SER A 1 511 ? 11.759 -2.540 12.850 1.00 68.06 511 SER A N 1
ATOM 4011 C CA . SER A 1 511 ? 12.558 -3.417 11.984 1.00 68.06 511 SER A CA 1
ATOM 4012 C C . SER A 1 511 ? 12.444 -4.888 12.411 1.00 68.06 511 SER A C 1
ATOM 4014 O O . SER A 1 511 ? 13.403 -5.659 12.308 1.00 68.06 511 SER A O 1
ATOM 4016 N N . ASN A 1 512 ? 11.273 -5.279 12.935 1.00 64.88 512 ASN A N 1
ATOM 4017 C CA . ASN A 1 512 ? 10.948 -6.675 13.187 1.00 64.88 512 ASN A CA 1
ATOM 4018 C C . ASN A 1 512 ? 11.127 -7.393 11.859 1.00 64.88 512 ASN A C 1
ATOM 4020 O O . ASN A 1 512 ? 10.514 -6.988 10.885 1.00 64.88 512 ASN A O 1
ATOM 4024 N N . ALA A 1 513 ? 11.943 -8.443 11.789 1.00 70.81 513 ALA A N 1
ATOM 4025 C CA . ALA A 1 513 ? 12.247 -9.138 10.533 1.00 70.81 513 ALA A CA 1
ATOM 4026 C C . ALA A 1 513 ? 11.044 -9.916 9.941 1.00 70.81 513 ALA A C 1
ATOM 4028 O O . ALA A 1 513 ? 11.240 -10.904 9.237 1.00 70.81 513 ALA A O 1
ATOM 4029 N N . LYS A 1 514 ? 9.816 -9.543 10.333 1.00 84.50 514 LYS A N 1
ATOM 4030 C CA . LYS A 1 514 ? 8.531 -10.199 10.097 1.00 84.50 514 LYS A CA 1
ATOM 4031 C C . LYS A 1 514 ? 7.408 -9.159 10.067 1.00 84.50 514 LYS A C 1
ATOM 4033 O O . LYS A 1 514 ? 7.436 -8.176 10.809 1.00 84.50 514 LYS A O 1
ATOM 4038 N N . GLY A 1 515 ? 6.369 -9.450 9.301 1.00 90.81 515 GLY A N 1
ATOM 4039 C CA . GLY A 1 515 ? 5.182 -8.639 9.087 1.00 90.81 515 GLY A CA 1
ATOM 4040 C C . GLY A 1 515 ? 5.168 -7.944 7.728 1.00 90.81 515 GLY A C 1
ATOM 4041 O O . GLY A 1 515 ? 6.200 -7.650 7.123 1.00 90.81 515 GLY A O 1
ATOM 4042 N N . LEU A 1 516 ? 3.965 -7.648 7.239 1.00 93.12 516 LEU A N 1
ATOM 4043 C CA . LEU A 1 516 ? 3.764 -6.864 6.024 1.00 93.12 516 LEU A CA 1
ATOM 4044 C C . LEU A 1 516 ? 4.373 -5.466 6.143 1.00 93.12 516 LEU A C 1
ATOM 4046 O O . LEU A 1 516 ? 4.856 -4.956 5.137 1.00 93.12 516 LEU A O 1
ATOM 4050 N N . GLY A 1 517 ? 4.398 -4.862 7.339 1.00 92.00 517 GLY A N 1
ATOM 4051 C CA . GLY A 1 517 ? 5.060 -3.571 7.540 1.00 92.00 517 GLY A CA 1
ATOM 4052 C C . GLY A 1 517 ? 6.557 -3.640 7.221 1.00 92.00 517 GLY A C 1
ATOM 4053 O O . GLY A 1 517 ? 7.069 -2.830 6.450 1.00 92.00 517 GLY A O 1
ATOM 4054 N N . PHE A 1 518 ? 7.245 -4.673 7.710 1.00 90.00 518 PHE A N 1
ATOM 4055 C CA . PHE A 1 518 ? 8.654 -4.901 7.391 1.00 90.00 518 PHE A CA 1
ATOM 4056 C C . PHE A 1 518 ? 8.878 -5.189 5.902 1.00 90.00 518 PHE A C 1
ATOM 4058 O O . PHE A 1 518 ? 9.773 -4.611 5.284 1.00 90.00 518 PHE A O 1
ATOM 4065 N N . ALA A 1 519 ? 8.030 -6.025 5.294 1.00 90.94 519 ALA A N 1
ATOM 4066 C CA . ALA A 1 519 ? 8.106 -6.319 3.864 1.00 90.94 519 ALA A CA 1
ATOM 4067 C C . ALA A 1 519 ? 7.943 -5.052 3.002 1.00 90.94 519 ALA A C 1
ATOM 4069 O O . ALA A 1 519 ? 8.673 -4.877 2.023 1.00 90.94 519 ALA A O 1
ATOM 4070 N N . ILE A 1 520 ? 7.023 -4.157 3.384 1.00 91.94 520 ILE A N 1
ATOM 4071 C CA . ILE A 1 520 ? 6.801 -2.857 2.735 1.00 91.94 520 ILE A CA 1
ATOM 4072 C C . ILE A 1 520 ? 8.070 -2.013 2.822 1.00 91.94 520 ILE A C 1
ATOM 4074 O O . ILE A 1 520 ? 8.565 -1.556 1.791 1.00 91.94 520 ILE A O 1
ATOM 4078 N N . LEU A 1 521 ? 8.634 -1.859 4.024 1.00 89.69 521 LEU A N 1
ATOM 4079 C CA . LEU A 1 521 ? 9.865 -1.099 4.229 1.00 89.69 521 LEU A CA 1
ATOM 4080 C C . LEU A 1 521 ? 11.026 -1.665 3.394 1.00 89.69 521 LEU A C 1
ATOM 4082 O O . LEU A 1 521 ? 11.770 -0.905 2.776 1.00 89.69 521 LEU A O 1
ATOM 4086 N N . GLY A 1 522 ? 11.134 -2.992 3.300 1.00 87.12 522 GLY A N 1
ATOM 4087 C CA . GLY A 1 522 ? 12.129 -3.660 2.464 1.00 87.12 522 GLY A CA 1
ATOM 4088 C C . GLY A 1 522 ? 11.996 -3.327 0.973 1.00 87.12 522 GLY A C 1
ATOM 4089 O O . GLY A 1 522 ? 13.005 -3.081 0.315 1.00 87.12 522 GLY A O 1
ATOM 4090 N N . GLN A 1 523 ? 10.773 -3.268 0.429 1.00 85.62 523 GLN A N 1
ATOM 4091 C CA . GLN A 1 523 ? 10.567 -2.888 -0.978 1.00 85.62 523 GLN A CA 1
ATOM 4092 C C . GLN A 1 523 ? 10.784 -1.393 -1.228 1.00 85.62 523 GLN A C 1
ATOM 4094 O O . GLN A 1 523 ? 11.295 -1.032 -2.288 1.00 85.62 523 GLN A O 1
ATOM 4099 N N . VAL A 1 524 ? 10.456 -0.535 -0.252 1.00 83.12 524 VAL A N 1
ATOM 4100 C CA . VAL A 1 524 ? 10.773 0.902 -0.306 1.00 83.12 524 VAL A CA 1
ATOM 4101 C C . VAL A 1 524 ? 12.285 1.106 -0.411 1.00 83.12 524 VAL A C 1
ATOM 4103 O O . VAL A 1 524 ? 12.739 1.832 -1.289 1.00 83.12 524 VAL A O 1
ATOM 4106 N N . GLN A 1 525 ? 13.072 0.419 0.423 1.00 82.75 525 GLN A N 1
ATOM 4107 C CA . GLN A 1 525 ? 14.538 0.509 0.388 1.00 82.75 525 GLN A CA 1
ATOM 4108 C C . GLN A 1 525 ? 15.143 -0.105 -0.882 1.00 82.75 525 GLN A C 1
ATOM 4110 O O . GLN A 1 525 ? 16.142 0.396 -1.390 1.00 82.75 525 GLN A O 1
ATOM 4115 N N . ALA A 1 526 ? 14.533 -1.165 -1.419 1.00 78.88 526 ALA A N 1
ATOM 4116 C CA . ALA A 1 526 ? 14.969 -1.797 -2.663 1.00 78.88 526 ALA A CA 1
ATOM 4117 C C . ALA A 1 526 ? 14.590 -1.004 -3.930 1.00 78.88 526 ALA A C 1
ATOM 4119 O O . ALA A 1 526 ? 14.988 -1.397 -5.025 1.00 78.88 526 ALA A O 1
ATOM 4120 N N . GLY A 1 527 ? 13.783 0.058 -3.816 1.00 76.06 527 GLY A N 1
ATOM 4121 C CA . GLY A 1 527 ? 13.294 0.833 -4.962 1.00 76.06 527 GLY A CA 1
ATOM 4122 C C . GLY A 1 527 ? 12.349 0.057 -5.890 1.00 76.06 527 GLY A C 1
ATOM 4123 O O . GLY A 1 527 ? 12.080 0.486 -7.010 1.00 76.06 527 GLY A O 1
ATOM 4124 N N . ASN A 1 528 ? 11.829 -1.094 -5.455 1.00 78.31 528 ASN A N 1
ATOM 4125 C CA . ASN A 1 528 ? 10.982 -1.950 -6.281 1.00 78.31 528 ASN A CA 1
ATOM 4126 C C . ASN A 1 528 ? 9.510 -1.568 -6.110 1.00 78.31 528 ASN A C 1
ATOM 4128 O O . ASN A 1 528 ? 8.756 -2.161 -5.333 1.00 78.31 528 ASN A O 1
ATOM 4132 N N . VAL A 1 529 ? 9.114 -0.544 -6.863 1.00 79.88 529 VAL A N 1
ATOM 4133 C CA . VAL A 1 529 ? 7.786 0.066 -6.773 1.00 79.88 529 VAL A CA 1
ATOM 4134 C C . VAL A 1 529 ? 6.683 -0.958 -7.064 1.00 79.88 529 VAL A C 1
ATOM 4136 O O . VAL A 1 529 ? 5.689 -1.011 -6.349 1.00 79.88 529 VAL A O 1
ATOM 4139 N N . ALA A 1 530 ? 6.847 -1.839 -8.051 1.00 81.31 530 ALA A N 1
ATOM 4140 C CA . ALA A 1 530 ? 5.796 -2.796 -8.400 1.00 81.31 530 ALA A CA 1
ATOM 4141 C C . ALA A 1 530 ? 5.516 -3.828 -7.291 1.00 81.31 530 ALA A C 1
ATOM 4143 O O . ALA A 1 530 ? 4.352 -4.089 -6.985 1.00 81.31 530 ALA A O 1
ATOM 4144 N N . ASP A 1 531 ? 6.556 -4.363 -6.644 1.00 84.62 531 ASP A N 1
ATOM 4145 C CA . ASP A 1 531 ? 6.395 -5.290 -5.514 1.00 84.62 531 ASP A CA 1
ATOM 4146 C C . ASP A 1 531 ? 5.782 -4.574 -4.283 1.00 84.62 531 ASP A C 1
ATOM 4148 O O . ASP A 1 531 ? 4.949 -5.149 -3.577 1.00 84.62 531 ASP A O 1
ATOM 4152 N N . LEU A 1 532 ? 6.104 -3.290 -4.068 1.00 86.44 532 LEU A N 1
ATOM 4153 C CA . LEU A 1 532 ? 5.487 -2.448 -3.032 1.00 86.44 532 LEU A CA 1
ATOM 4154 C C . LEU A 1 532 ? 3.963 -2.318 -3.218 1.00 86.44 532 LEU A C 1
ATOM 4156 O O . LEU A 1 532 ? 3.199 -2.489 -2.265 1.00 86.44 532 LEU A O 1
ATOM 4160 N N . TRP A 1 533 ? 3.502 -2.075 -4.448 1.00 86.69 533 TRP A N 1
ATOM 4161 C CA . TRP A 1 533 ? 2.069 -1.994 -4.750 1.00 86.69 533 TRP A CA 1
ATOM 4162 C C . TRP A 1 533 ? 1.349 -3.324 -4.513 1.00 86.69 533 TRP A C 1
ATOM 4164 O O . TRP A 1 533 ? 0.231 -3.323 -3.995 1.00 86.69 533 TRP A O 1
ATOM 4174 N N . VAL A 1 534 ? 1.986 -4.462 -4.805 1.00 89.19 534 VAL A N 1
ATOM 4175 C CA . VAL A 1 534 ? 1.422 -5.781 -4.473 1.00 89.19 534 VAL A CA 1
ATOM 4176 C C . VAL A 1 534 ? 1.197 -5.915 -2.961 1.00 89.19 534 VAL A C 1
ATOM 4178 O O . VAL A 1 534 ? 0.120 -6.344 -2.542 1.00 89.19 534 VAL A O 1
ATOM 4181 N N . LEU A 1 535 ? 2.151 -5.490 -2.126 1.00 91.81 535 LEU A N 1
ATOM 4182 C CA . LEU A 1 535 ? 2.002 -5.510 -0.662 1.00 91.81 535 LEU A CA 1
ATOM 4183 C C . LEU A 1 535 ? 0.873 -4.598 -0.157 1.00 91.81 535 LEU A C 1
ATOM 4185 O O . LEU A 1 535 ? 0.154 -4.968 0.779 1.00 91.81 535 LEU A O 1
ATOM 4189 N N . PHE A 1 536 ? 0.658 -3.442 -0.791 1.00 90.12 536 PHE A N 1
ATOM 4190 C CA . PHE A 1 536 ? -0.492 -2.583 -0.488 1.00 90.12 536 PHE A CA 1
ATOM 4191 C C . PHE A 1 536 ? -1.821 -3.268 -0.807 1.00 90.12 536 PHE A C 1
ATOM 4193 O O . PHE A 1 536 ? -2.754 -3.184 -0.006 1.00 90.12 536 PHE A O 1
ATOM 4200 N N . LEU A 1 537 ? -1.911 -4.006 -1.917 1.00 89.44 537 LEU A N 1
ATOM 4201 C CA . LEU A 1 537 ? -3.114 -4.776 -2.251 1.00 89.44 537 LEU A CA 1
ATOM 4202 C C . LEU A 1 537 ? -3.377 -5.907 -1.263 1.00 89.44 537 LEU A C 1
ATOM 4204 O O . LEU A 1 537 ? -4.522 -6.096 -0.852 1.00 89.44 537 LEU A O 1
ATOM 4208 N N . VAL A 1 538 ? -2.334 -6.630 -0.849 1.00 92.50 538 VAL A N 1
ATOM 4209 C CA . VAL A 1 538 ? -2.446 -7.682 0.174 1.00 92.50 538 VAL A CA 1
ATOM 4210 C C . VAL A 1 538 ? -2.958 -7.089 1.489 1.00 92.50 538 VAL A C 1
ATOM 4212 O O . VAL A 1 538 ? -3.917 -7.598 2.072 1.00 92.50 538 VAL A O 1
ATOM 4215 N N . THR A 1 539 ? -2.387 -5.963 1.915 1.00 92.88 539 THR A N 1
ATOM 4216 C CA . THR A 1 539 ? -2.813 -5.235 3.117 1.00 92.88 539 THR A CA 1
ATOM 4217 C C . THR A 1 539 ? -4.264 -4.746 3.015 1.00 92.88 539 THR A C 1
ATOM 4219 O O . THR A 1 539 ? -5.054 -4.938 3.942 1.00 92.88 539 THR A O 1
ATOM 4222 N N . ALA A 1 540 ? -4.657 -4.165 1.878 1.00 91.19 540 ALA A N 1
ATOM 4223 C CA . ALA A 1 540 ? -6.024 -3.700 1.642 1.00 91.19 540 ALA A CA 1
ATOM 4224 C C . ALA A 1 540 ? -7.035 -4.858 1.649 1.00 91.19 540 ALA A C 1
ATOM 4226 O O . ALA A 1 540 ? -8.101 -4.756 2.262 1.00 91.19 540 ALA A O 1
ATOM 4227 N N . ALA A 1 541 ? -6.689 -5.983 1.016 1.00 91.69 541 ALA A N 1
ATOM 4228 C CA . ALA A 1 541 ? -7.504 -7.191 1.023 1.00 91.69 541 ALA A CA 1
ATOM 4229 C C . ALA A 1 541 ? -7.702 -7.732 2.449 1.00 91.69 541 ALA A C 1
ATOM 4231 O O . ALA A 1 541 ? -8.822 -8.094 2.813 1.00 91.69 541 ALA A O 1
ATOM 4232 N N . MET A 1 542 ? -6.655 -7.718 3.279 1.00 94.56 542 MET A N 1
ATOM 4233 C CA . MET A 1 542 ? -6.737 -8.107 4.689 1.00 94.56 542 MET A CA 1
ATOM 4234 C C . MET A 1 542 ? -7.652 -7.174 5.498 1.00 94.56 542 MET A C 1
ATOM 4236 O O . MET A 1 542 ? -8.509 -7.651 6.244 1.00 94.56 542 MET A O 1
ATOM 4240 N N . GLY A 1 543 ? -7.546 -5.854 5.313 1.00 93.31 543 GLY A N 1
ATOM 4241 C CA . GLY A 1 543 ? -8.444 -4.891 5.961 1.00 93.31 543 GLY A CA 1
ATOM 4242 C C . GLY A 1 543 ? -9.914 -5.112 5.582 1.00 93.31 543 GLY A C 1
ATOM 4243 O O . GLY A 1 543 ? -10.785 -5.186 6.452 1.00 93.31 543 GLY A O 1
ATOM 4244 N N . ILE A 1 544 ? -10.194 -5.308 4.288 1.00 92.75 544 ILE A N 1
ATOM 4245 C CA . ILE A 1 544 ? -11.541 -5.628 3.788 1.00 92.75 544 ILE A CA 1
ATOM 4246 C C . ILE A 1 544 ? -12.046 -6.945 4.383 1.00 92.75 544 ILE A C 1
ATOM 4248 O O . ILE A 1 544 ? -13.214 -7.025 4.780 1.00 92.75 544 ILE A O 1
ATOM 4252 N N . LEU A 1 545 ? -11.191 -7.967 4.471 1.00 95.25 545 LEU A N 1
ATOM 4253 C CA . LEU A 1 545 ? -11.527 -9.252 5.077 1.00 95.25 545 LEU A CA 1
ATOM 4254 C C . LEU A 1 545 ? -11.954 -9.071 6.538 1.00 95.25 545 LEU A C 1
ATOM 4256 O O . LEU A 1 545 ? -13.035 -9.521 6.910 1.00 95.25 545 LEU A O 1
ATOM 4260 N N . PHE A 1 546 ? -11.174 -8.361 7.352 1.00 96.31 546 PHE A N 1
ATOM 4261 C CA . PHE A 1 546 ? -11.499 -8.143 8.764 1.00 96.31 546 PHE A CA 1
ATOM 4262 C C . PHE A 1 546 ? -12.765 -7.311 8.968 1.00 96.31 546 PHE A C 1
ATOM 4264 O O . PHE A 1 546 ? -13.626 -7.694 9.761 1.00 96.31 546 PHE A O 1
ATOM 4271 N N . VAL A 1 547 ? -12.950 -6.229 8.208 1.00 94.38 547 VAL A N 1
ATOM 4272 C CA . VAL A 1 547 ? -14.195 -5.441 8.245 1.00 94.38 547 VAL A CA 1
ATOM 4273 C C . VAL A 1 547 ? -15.397 -6.300 7.839 1.00 94.38 547 VAL A C 1
ATOM 4275 O O . VAL A 1 547 ? -16.473 -6.193 8.434 1.00 94.38 547 VAL A O 1
ATOM 4278 N N . SER A 1 548 ? -15.221 -7.193 6.861 1.00 92.94 548 SER A N 1
ATOM 4279 C CA . SER A 1 548 ? -16.259 -8.131 6.425 1.00 92.94 548 SER A CA 1
ATOM 4280 C C . SER A 1 548 ? -16.590 -9.168 7.497 1.00 92.94 548 SER A C 1
ATOM 4282 O O . SER A 1 548 ? -17.769 -9.459 7.697 1.00 92.94 548 SER A O 1
ATOM 4284 N N . VAL A 1 549 ? -15.587 -9.683 8.217 1.00 95.06 549 VAL A N 1
ATOM 4285 C CA . VAL A 1 549 ? -15.773 -10.588 9.363 1.00 95.06 549 VAL A CA 1
ATOM 4286 C C . VAL A 1 549 ? -16.545 -9.885 10.478 1.00 95.06 549 VAL A C 1
ATOM 4288 O O . VAL A 1 549 ? -17.549 -10.420 10.941 1.00 95.06 549 VAL A O 1
ATOM 4291 N N . VAL A 1 550 ? -16.173 -8.654 10.847 1.00 95.00 550 VAL A N 1
ATOM 4292 C CA . VAL A 1 550 ? -16.925 -7.857 11.834 1.00 95.00 550 VAL A CA 1
ATOM 4293 C C . VAL A 1 550 ? -18.362 -7.614 11.367 1.00 95.00 550 VAL A C 1
ATOM 4295 O O . VAL A 1 550 ? -19.303 -7.783 12.137 1.00 95.00 550 VAL A O 1
ATOM 4298 N N . GLY A 1 551 ? -18.562 -7.282 10.089 1.00 92.25 551 GLY A N 1
ATOM 4299 C CA . GLY A 1 551 ? -19.897 -7.118 9.510 1.00 92.25 551 GLY A CA 1
ATOM 4300 C C . GLY A 1 551 ? -20.699 -8.420 9.404 1.00 92.25 551 GLY A C 1
ATOM 4301 O O . GLY A 1 551 ? -21.924 -8.380 9.307 1.00 92.25 551 GLY A O 1
ATOM 4302 N N . TRP A 1 552 ? -20.049 -9.583 9.395 1.00 92.75 552 TRP A N 1
ATOM 4303 C CA . TRP A 1 552 ? -20.713 -10.881 9.488 1.00 92.75 552 TRP A CA 1
ATOM 4304 C C . TRP A 1 552 ? -21.112 -11.194 10.933 1.00 92.75 552 TRP A C 1
ATOM 4306 O O . TRP A 1 552 ? -22.266 -11.551 11.162 1.00 92.75 552 TRP A O 1
ATOM 4316 N N . LEU A 1 553 ? -20.222 -10.948 11.900 1.00 93.75 553 LEU A N 1
ATOM 4317 C CA . LEU A 1 553 ? -20.517 -11.058 13.333 1.00 93.75 553 LEU A CA 1
ATOM 4318 C C . LEU A 1 553 ? -21.673 -10.140 13.753 1.00 93.75 553 LEU A C 1
ATOM 4320 O O . LEU A 1 553 ? -22.548 -10.569 14.498 1.00 93.75 553 LEU A O 1
ATOM 4324 N N . GLU A 1 554 ? -21.744 -8.926 13.204 1.00 93.00 554 GLU A N 1
ATOM 4325 C CA . GLU A 1 554 ? -22.864 -7.996 13.402 1.00 93.00 554 GLU A CA 1
ATOM 4326 C C . GLU A 1 554 ? -24.213 -8.627 13.036 1.00 93.00 554 GLU A C 1
ATOM 4328 O O . GLU A 1 554 ? -25.187 -8.491 13.771 1.00 93.00 554 GLU A O 1
ATOM 4333 N N . LYS A 1 555 ? -24.275 -9.368 11.922 1.00 88.81 555 LYS A N 1
ATOM 4334 C CA . LYS A 1 555 ? -25.518 -10.016 11.474 1.00 88.81 555 LYS A CA 1
ATOM 4335 C C . LYS A 1 555 ? -25.939 -11.168 12.375 1.00 88.81 555 LYS A C 1
ATOM 4337 O O . LYS A 1 555 ? -27.132 -11.438 12.460 1.00 88.81 555 LYS A O 1
ATOM 4342 N N . LEU A 1 556 ? -24.976 -11.863 12.977 1.00 91.75 556 LEU A N 1
ATOM 4343 C CA . LEU A 1 556 ? -25.239 -12.990 13.868 1.00 91.75 556 LEU A CA 1
ATOM 4344 C C . LEU A 1 556 ? -25.647 -12.521 15.263 1.00 91.75 556 LEU A C 1
ATOM 4346 O O . LEU A 1 556 ? -26.618 -13.023 15.816 1.00 91.75 556 LEU A O 1
ATOM 4350 N N . ILE A 1 557 ? -24.908 -11.557 15.814 1.00 91.75 557 ILE A N 1
ATOM 4351 C CA . ILE A 1 557 ? -25.066 -11.104 17.198 1.00 91.75 557 ILE A CA 1
ATOM 4352 C C . ILE A 1 557 ? -26.187 -10.074 17.315 1.00 91.75 557 ILE A C 1
ATOM 4354 O O . ILE A 1 557 ? -26.933 -10.113 18.286 1.00 91.75 557 ILE A O 1
ATOM 4358 N N . ALA A 1 558 ? -26.328 -9.170 16.340 1.00 88.56 558 ALA A N 1
ATOM 4359 C CA . ALA A 1 558 ? -27.275 -8.058 16.383 1.00 88.56 558 ALA A CA 1
ATOM 4360 C C . ALA A 1 558 ? -28.185 -7.996 15.134 1.00 88.56 558 ALA A C 1
ATOM 4362 O O . ALA A 1 558 ? -28.244 -6.970 14.448 1.00 88.56 558 ALA A O 1
ATOM 4363 N N . PRO A 1 559 ? -28.949 -9.065 14.823 1.00 85.50 559 PRO A N 1
ATOM 4364 C CA . PRO A 1 559 ? -29.804 -9.122 13.632 1.00 85.50 559 PRO A CA 1
ATOM 4365 C C . PRO A 1 559 ? -30.877 -8.021 13.586 1.00 85.50 559 PRO A C 1
ATOM 4367 O O . PRO A 1 559 ? -31.337 -7.652 12.503 1.00 85.50 559 PRO A O 1
ATOM 4370 N N . TRP A 1 560 ? -31.266 -7.471 14.741 1.00 83.94 560 TRP A N 1
ATOM 4371 C CA . TRP A 1 560 ? -32.266 -6.404 14.857 1.00 83.94 560 TRP A CA 1
ATOM 4372 C C . TRP A 1 560 ? -31.787 -5.043 14.339 1.00 83.94 560 TRP A C 1
ATOM 4374 O O . TRP A 1 560 ? -32.620 -4.231 13.948 1.00 83.94 560 TRP A O 1
ATOM 4384 N N . VAL A 1 561 ? -30.473 -4.797 14.274 1.00 77.19 561 VAL A N 1
ATOM 4385 C CA . VAL A 1 561 ? -29.900 -3.496 13.871 1.00 77.19 561 VAL A CA 1
ATOM 4386 C C . VAL A 1 561 ? -30.235 -3.134 12.418 1.00 77.19 561 VAL A C 1
ATOM 4388 O O . VAL A 1 561 ? -30.265 -1.964 12.075 1.00 77.19 561 VAL A O 1
ATOM 4391 N N . ARG A 1 562 ? -30.550 -4.117 11.564 1.00 58.81 562 ARG A N 1
ATOM 4392 C CA . ARG A 1 562 ? -30.922 -3.892 10.152 1.00 58.81 562 ARG A CA 1
ATOM 4393 C C . ARG A 1 562 ? -32.379 -3.501 9.903 1.00 58.81 562 ARG A C 1
ATOM 4395 O O . ARG A 1 562 ? -32.717 -3.233 8.754 1.00 58.81 562 ARG A O 1
ATOM 4402 N N . LYS A 1 563 ? -33.258 -3.598 10.906 1.00 48.38 563 LYS A N 1
ATOM 4403 C CA . LYS A 1 563 ? -34.689 -3.268 10.756 1.00 48.38 563 LYS A CA 1
ATOM 4404 C C . LYS A 1 563 ? -35.010 -1.802 11.080 1.00 48.38 563 LYS A C 1
ATOM 4406 O O . LYS A 1 563 ? -36.172 -1.420 10.979 1.00 48.38 563 LYS A O 1
ATOM 4411 N N . LEU A 1 564 ? -34.000 -1.031 11.471 1.00 39.50 564 LEU A N 1
ATOM 4412 C CA . LEU A 1 564 ? -34.013 0.424 11.611 1.00 39.50 564 LEU A CA 1
ATOM 4413 C C . LEU A 1 564 ? -33.251 1.012 10.424 1.00 39.50 564 LEU A C 1
ATOM 4415 O O . LEU A 1 564 ? -33.689 2.075 9.940 1.00 39.50 564 LEU A O 1
#

Radius of gyration: 37.33 Å; chains: 1; bounding box: 89×54×109 Å

Sequence (564 aa):
MKRIRNTAPLLVVLAGLFVLGYPMAFLLGYPQAKNNFEDRNRWIQRVIKAAPPLNLDSTTLRFDAAADLSNGLLVRDGTPLADRYQIEPGKIKLSQPIPLIVPVGVEGLVDGQNRLFHVATAERERPLYLNGKLMTMAYEVAPEKPDGQRETFTFTDTKGVFVFRGKWLQLGKDYALDGDTLRLYEPAPLWLELRAEPEWARPLRVTGDYAWADDKTIVLQEPPPPGSEIVLGESTVTWAEKLRGPIDGANRTFAFSHGDLVPDDATRRLFVGNRQLSPQEYLITDAKQGTVVLKETPPPGSIVWTDWYTIYDHPTCGTTVLQCFFSLPQHPMPLPHEIIARIPSFVMRYDFQSERNVVREAIYTAQGTLVALLLGSIVGMTFAVLFVLAVPLERALLPWVIASQTVPIIALVPMLVLILAQFGVQIQSSRLPSALIGGYLSFFPITVGMTKGLRSVDPLKLDLMRSYGATRPQEFMKLRFYAAMSYLFPSLKVGVAVSLLGALISETETSNAKGLGFAILGQVQAGNVADLWVLFLVTAAMGILFVSVVGWLEKLIAPWVRKL

Foldseek 3Di:
DVVCVLCVVLVVVVCVCCVVPVVVLCVVCLVVLVVQLVVVVVVVVVLVQFDFAAFLVFQKGFTDQPDDQPFKFKDKPLATPPPQWDDDRRMIGGVDRDDFDDFQAFPDDPDPQQFKTFHPDLCPPFFKDKQNGTWGFDKDFFPDDQQQPDFKTFDPADPFWKAAQLDIDDDPPQWHDDGRMIGGPHGDHNCVVVDLDDRLNTIMGGPIQWYGNDSTMIGGRHRHPPPMGMGTTDMDIFMWGFWDDALPQPDFKTWTPDFAADQDQLPKWKDWRSDTDDPVQWDFDDRGGGMIGGNGRRHHPTTIIITPDPPPDDPQADSDSVSSQQRPPLSVADDPVLLVVCLVCLQPVDDPPDLLHLVQQLVLLLVLLVLLLVLLLVLLLVLLVVCLVDVVVCVVCVVVLVVLVVPDLLVVLVVVVVVCVVVVDPLLPDSVSLSPQLSSQLNNLQNVLLNCQLVVDDPVVVVVCVVVVHDPVCCRPVPSNLSSLLRNLVSSLVSSVSSSVSNLSNCLNSCNSGHLNVSLNVCVVVSPNSSNVSSVSSSVVSSSVSNVVSVVVSCVVRVVSVVD